Protein AF-A0AAN0JR05-F1 (afdb_monomer)

Radius of gyration: 37.57 Å; Cα contacts (8 Å, |Δi|>4): 440; chains: 1; bounding box: 79×78×135 Å

Nearest PDB structures (foldseek):
  1l8d-assembly1_B  TM=4.329E-01  e=6.925E+00  Pyrococcus furiosus
  1m8y-assembly1_A  TM=2.585E-01  e=1.422E+00  Homo sapiens
  3gvt-assembly2_B  TM=3.023E-01  e=1.549E+00  Mus musculus

Structure (mmCIF, N/CA/C/O backbone):
data_AF-A0AAN0JR05-F1
#
_entry.id   AF-A0AAN0JR05-F1
#
loop_
_atom_site.group_PDB
_atom_site.id
_atom_site.type_symbol
_atom_site.label_atom_id
_atom_site.label_alt_id
_atom_site.label_comp_id
_atom_site.label_asym_id
_atom_site.label_entity_id
_atom_site.label_seq_id
_atom_site.pdbx_PDB_ins_code
_atom_site.Cartn_x
_atom_site.Cartn_y
_atom_site.Cartn_z
_atom_site.occupancy
_atom_site.B_iso_or_equiv
_atom_site.auth_seq_id
_atom_site.auth_comp_id
_atom_site.auth_asym_id
_atom_site.auth_atom_id
_atom_site.pdbx_PDB_model_num
ATOM 1 N N . MET A 1 1 ? 33.841 0.592 -19.236 1.00 41.38 1 MET A N 1
ATOM 2 C CA . MET A 1 1 ? 34.597 -0.010 -18.122 1.00 41.38 1 MET A CA 1
ATOM 3 C C . MET A 1 1 ? 33.730 -0.327 -16.903 1.00 41.38 1 MET A C 1
ATOM 5 O O . MET A 1 1 ? 34.071 -1.272 -16.224 1.00 41.38 1 MET A O 1
ATOM 9 N N . SER A 1 2 ? 32.608 0.358 -16.629 1.00 57.81 2 SER A N 1
ATOM 10 C CA . SER A 1 2 ? 31.831 0.125 -15.392 1.00 57.81 2 SER A CA 1
ATOM 11 C C . SER A 1 2 ? 30.947 -1.135 -15.373 1.00 57.81 2 SER A C 1
ATOM 13 O O . SER A 1 2 ? 30.826 -1.763 -14.330 1.00 57.81 2 SER A O 1
ATOM 15 N N . VAL A 1 3 ? 30.323 -1.533 -16.492 1.00 58.38 3 VAL A N 1
ATOM 16 C CA . VAL A 1 3 ? 29.361 -2.660 -16.486 1.00 58.38 3 VAL A CA 1
ATOM 17 C C . VAL A 1 3 ? 30.060 -4.017 -16.333 1.00 58.38 3 VAL A C 1
ATOM 19 O O . VAL A 1 3 ? 29.562 -4.869 -15.613 1.00 58.38 3 VAL A O 1
ATOM 22 N N . GLU A 1 4 ? 31.232 -4.210 -16.948 1.00 63.94 4 GLU A N 1
ATOM 23 C CA . GLU A 1 4 ? 32.034 -5.443 -16.805 1.00 63.94 4 GLU A CA 1
ATOM 24 C C . GLU A 1 4 ? 32.453 -5.687 -15.353 1.00 63.94 4 GLU A C 1
ATOM 26 O O . GLU A 1 4 ? 32.304 -6.799 -14.863 1.00 63.94 4 GLU A O 1
ATOM 31 N N . GLU A 1 5 ? 32.806 -4.634 -14.611 1.00 63.16 5 GLU A N 1
ATOM 32 C CA . GLU A 1 5 ? 33.058 -4.756 -13.172 1.00 63.16 5 GLU A CA 1
ATOM 33 C C . GLU A 1 5 ? 31.798 -5.134 -12.375 1.00 63.16 5 GLU A C 1
ATOM 35 O O . GLU A 1 5 ? 31.899 -5.868 -11.396 1.00 63.16 5 GLU A O 1
ATOM 40 N N . VAL A 1 6 ? 30.606 -4.675 -12.783 1.00 62.59 6 VAL A N 1
ATOM 41 C CA . VAL A 1 6 ? 29.334 -5.106 -12.168 1.00 62.59 6 VAL A CA 1
ATOM 42 C C . VAL A 1 6 ? 29.098 -6.596 -12.421 1.00 62.59 6 VAL A C 1
ATOM 44 O O . VAL A 1 6 ? 28.728 -7.312 -11.493 1.00 62.59 6 VAL A O 1
ATOM 47 N N . PHE A 1 7 ? 29.359 -7.081 -13.639 1.00 64.31 7 PHE A N 1
ATOM 48 C CA . PHE A 1 7 ? 29.258 -8.507 -13.959 1.00 64.31 7 PHE A CA 1
ATOM 49 C C . PHE A 1 7 ? 30.247 -9.349 -13.146 1.00 64.31 7 PHE A C 1
ATOM 51 O O . PHE A 1 7 ? 29.841 -10.353 -12.566 1.00 64.31 7 PHE A O 1
ATOM 58 N N . ASP A 1 8 ? 31.504 -8.916 -13.035 1.00 61.03 8 ASP A N 1
ATOM 59 C CA . ASP A 1 8 ? 32.541 -9.631 -12.285 1.00 61.03 8 ASP A CA 1
ATOM 60 C C . ASP A 1 8 ? 32.235 -9.688 -10.779 1.00 61.03 8 ASP A C 1
ATOM 62 O O . ASP A 1 8 ? 32.433 -10.721 -10.137 1.00 61.03 8 ASP A O 1
ATOM 66 N N . ILE A 1 9 ? 31.696 -8.602 -10.209 1.00 58.72 9 ILE A N 1
ATOM 67 C CA . ILE A 1 9 ? 31.256 -8.557 -8.805 1.00 58.72 9 ILE A CA 1
ATOM 68 C C . ILE A 1 9 ? 30.083 -9.524 -8.566 1.00 58.72 9 ILE A C 1
ATOM 70 O O . ILE A 1 9 ? 30.016 -10.164 -7.515 1.00 58.72 9 ILE A O 1
ATOM 74 N N . CYS A 1 10 ? 29.171 -9.662 -9.531 1.00 54.31 10 CYS A N 1
ATOM 75 C CA . CYS A 1 10 ? 27.984 -10.509 -9.406 1.00 54.31 10 CYS A CA 1
ATOM 76 C C . CYS A 1 10 ? 28.230 -11.988 -9.756 1.00 54.31 10 CYS A C 1
ATOM 78 O O . CYS A 1 10 ? 27.540 -12.852 -9.217 1.00 54.31 10 CYS A O 1
ATOM 80 N N . ALA A 1 11 ? 29.232 -12.310 -10.580 1.00 49.34 11 ALA A N 1
ATOM 81 C CA . ALA A 1 11 ? 29.582 -13.682 -10.970 1.00 49.34 11 ALA A CA 1
ATOM 82 C C . ALA A 1 11 ? 30.050 -14.568 -9.793 1.00 49.34 11 ALA A C 1
ATOM 84 O O . ALA A 1 11 ? 30.028 -15.795 -9.889 1.00 49.34 11 ALA A O 1
ATOM 85 N N . GLY A 1 12 ? 30.447 -13.964 -8.666 1.00 45.03 12 GLY A N 1
ATOM 86 C CA . GLY A 1 12 ? 30.835 -14.668 -7.439 1.00 45.03 12 GLY A CA 1
ATOM 87 C C . GLY A 1 12 ? 29.675 -15.113 -6.535 1.00 45.03 12 GLY A C 1
ATOM 88 O O . GLY A 1 12 ? 29.924 -15.777 -5.529 1.00 45.03 12 GLY A O 1
ATOM 89 N N . VAL A 1 13 ? 28.422 -14.766 -6.853 1.00 46.06 13 VAL A N 1
ATOM 90 C CA . VAL A 1 13 ? 27.258 -14.985 -5.976 1.00 46.06 13 VAL A CA 1
ATOM 91 C C . VAL A 1 13 ? 26.386 -16.113 -6.532 1.00 46.06 13 VAL A C 1
ATOM 93 O O . VAL A 1 13 ? 25.744 -15.958 -7.568 1.00 46.06 13 VAL A O 1
ATOM 96 N N . ARG A 1 14 ? 26.362 -17.274 -5.860 1.00 38.25 14 ARG A N 1
ATOM 97 C CA . ARG A 1 14 ? 25.443 -18.373 -6.211 1.00 38.25 14 ARG A CA 1
ATOM 98 C C . ARG A 1 14 ? 24.047 -18.098 -5.655 1.00 38.25 14 ARG A C 1
ATOM 100 O O . ARG A 1 14 ? 23.909 -17.681 -4.511 1.00 38.25 14 ARG A O 1
ATOM 107 N N . TYR A 1 15 ? 23.043 -18.371 -6.481 1.00 38.34 15 TYR A N 1
ATOM 108 C CA . TYR A 1 15 ? 21.621 -18.234 -6.181 1.00 38.34 15 TYR A CA 1
ATOM 109 C C . TYR A 1 15 ? 21.061 -19.585 -5.714 1.00 38.34 15 TYR A C 1
ATOM 111 O O . TYR A 1 15 ? 21.187 -20.568 -6.446 1.00 38.34 15 TYR A O 1
ATOM 119 N N . ASP A 1 16 ? 20.456 -19.636 -4.525 1.00 33.38 16 ASP A N 1
ATOM 120 C CA . ASP A 1 16 ? 19.588 -20.744 -4.110 1.00 33.38 16 ASP A CA 1
ATOM 121 C C . ASP A 1 16 ? 18.133 -20.267 -4.180 1.00 33.38 16 ASP A C 1
ATOM 123 O O . ASP A 1 16 ? 17.761 -19.263 -3.575 1.00 33.38 16 ASP A O 1
ATOM 127 N N . VAL A 1 17 ? 17.331 -20.976 -4.975 1.00 37.34 17 VAL A N 1
ATOM 128 C CA . VAL A 1 17 ? 15.931 -20.662 -5.317 1.00 37.34 17 VAL A CA 1
ATOM 129 C C . VAL A 1 17 ? 15.000 -20.854 -4.107 1.00 37.34 17 VAL A C 1
ATOM 131 O O . VAL A 1 17 ? 13.858 -20.406 -4.110 1.00 37.34 17 VAL A O 1
ATOM 134 N N . SER A 1 18 ? 15.488 -21.511 -3.055 1.00 32.41 18 SER A N 1
ATOM 135 C CA . SER A 1 18 ? 14.671 -22.022 -1.952 1.00 32.41 18 SER A CA 1
ATOM 136 C C . SER A 1 18 ? 14.562 -21.070 -0.753 1.00 32.41 18 SER A C 1
ATOM 138 O O . SER A 1 18 ? 13.785 -21.345 0.161 1.00 32.41 18 SER A O 1
ATOM 140 N N . ASP A 1 19 ? 15.328 -19.972 -0.729 1.00 33.75 19 ASP A N 1
ATOM 141 C CA . ASP A 1 19 ? 15.425 -19.080 0.430 1.00 33.75 19 ASP A CA 1
ATOM 142 C C . ASP A 1 19 ? 15.261 -17.592 0.038 1.00 33.75 19 ASP A C 1
ATOM 144 O O . ASP A 1 19 ? 16.178 -16.987 -0.5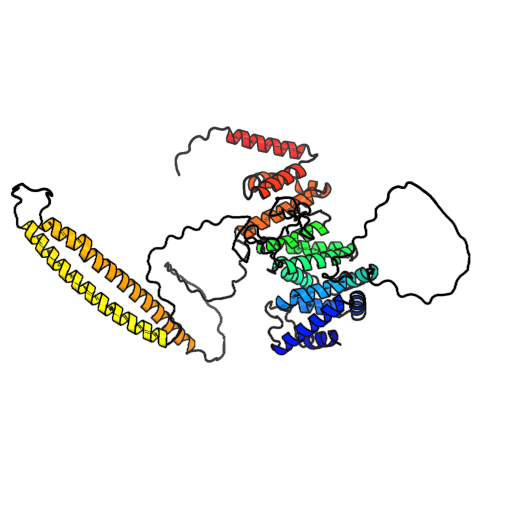27 1.00 33.75 19 ASP A O 1
ATOM 148 N N . PRO A 1 20 ? 14.120 -16.945 0.356 1.00 38.03 20 PRO A N 1
ATOM 149 C CA . PRO A 1 20 ? 13.897 -15.521 0.092 1.00 38.03 20 PRO A CA 1
ATOM 150 C C . PRO A 1 20 ? 14.811 -14.589 0.912 1.00 38.03 20 PRO A C 1
ATOM 152 O O . PRO A 1 20 ? 14.767 -13.373 0.721 1.00 38.03 20 PRO A O 1
ATOM 155 N N . THR A 1 21 ? 15.649 -15.123 1.808 1.00 38.84 21 THR A N 1
ATOM 156 C CA . THR A 1 21 ? 16.681 -14.361 2.525 1.00 38.84 21 THR A CA 1
ATOM 157 C C . THR A 1 21 ? 18.042 -14.348 1.825 1.00 38.84 21 THR A C 1
ATOM 159 O O . THR A 1 21 ? 18.931 -13.615 2.267 1.00 38.84 21 THR A O 1
ATOM 162 N N . CYS A 1 22 ? 18.201 -15.052 0.693 1.00 38.84 22 CYS A N 1
ATOM 163 C CA . CYS A 1 22 ? 19.437 -15.094 -0.097 1.00 38.84 22 CYS A CA 1
ATOM 164 C C . CYS A 1 22 ? 19.647 -13.807 -0.924 1.00 38.84 22 CYS A C 1
ATOM 166 O O . CYS A 1 22 ? 19.817 -13.800 -2.141 1.00 38.84 22 CYS A O 1
ATOM 168 N N . SER A 1 23 ? 19.612 -12.674 -0.235 1.00 48.47 23 SER A N 1
ATOM 169 C CA . SER A 1 23 ? 20.096 -11.392 -0.725 1.00 48.47 23 SER A CA 1
ATOM 170 C C . SER A 1 23 ? 21.626 -11.418 -0.787 1.00 48.47 23 SER A C 1
ATOM 172 O O . SER A 1 23 ? 22.287 -12.267 -0.185 1.00 48.47 23 SER A O 1
ATOM 174 N N . LEU A 1 24 ? 22.227 -10.445 -1.469 1.00 49.16 24 LEU A N 1
ATOM 175 C CA . LEU A 1 24 ? 23.671 -10.156 -1.440 1.00 49.16 24 LEU A CA 1
ATOM 176 C C . LEU A 1 24 ? 24.240 -9.846 -0.022 1.00 49.16 24 LEU A C 1
ATOM 178 O O . LEU A 1 24 ? 25.350 -9.318 0.088 1.00 49.16 24 LEU A O 1
ATOM 182 N N . LEU A 1 25 ? 23.530 -10.215 1.057 1.00 43.16 25 LEU A N 1
ATOM 183 C CA . LEU A 1 25 ? 23.915 -10.172 2.473 1.00 43.16 25 LEU A CA 1
ATOM 184 C C . LEU A 1 25 ? 25.218 -10.920 2.791 1.00 43.16 25 LEU A C 1
ATOM 186 O O . LEU A 1 25 ? 25.807 -10.678 3.840 1.00 43.16 25 LEU A O 1
ATOM 190 N N . HIS A 1 26 ? 25.699 -11.800 1.907 1.00 46.72 26 HIS A N 1
ATOM 191 C CA . HIS A 1 26 ? 27.001 -12.457 2.073 1.00 46.72 26 HIS A CA 1
ATOM 192 C C . HIS A 1 26 ? 28.182 -11.680 1.461 1.00 46.72 26 HIS A C 1
ATOM 194 O O . HIS A 1 26 ? 29.330 -12.105 1.602 1.00 46.72 26 HIS A O 1
ATOM 200 N N . SER A 1 27 ? 27.939 -10.549 0.785 1.00 51.66 27 SER A N 1
ATOM 201 C CA . SER A 1 27 ? 29.017 -9.687 0.288 1.00 51.66 27 SER A CA 1
ATOM 202 C C . SER A 1 27 ? 29.503 -8.742 1.389 1.00 51.66 27 SER A C 1
ATOM 204 O O . SER A 1 27 ? 28.715 -8.152 2.127 1.00 51.66 27 SER A O 1
ATOM 206 N N . THR A 1 28 ? 30.821 -8.588 1.530 1.00 59.59 28 THR A N 1
ATOM 207 C CA . THR A 1 28 ? 31.380 -7.646 2.508 1.00 59.59 28 THR A CA 1
ATOM 208 C C . THR A 1 28 ? 30.922 -6.216 2.190 1.00 59.59 28 THR A C 1
ATOM 210 O O . THR A 1 28 ? 30.857 -5.839 1.021 1.00 59.59 28 THR A O 1
ATOM 213 N N . TYR A 1 29 ? 30.652 -5.394 3.211 1.00 64.31 29 TYR A N 1
ATOM 214 C CA . TYR A 1 29 ? 30.234 -3.986 3.065 1.00 64.31 29 TYR A CA 1
ATOM 215 C C . TYR A 1 29 ? 31.020 -3.171 1.999 1.00 64.31 29 TYR A C 1
ATOM 217 O O . TYR A 1 29 ? 30.393 -2.425 1.243 1.00 64.31 29 TYR A O 1
ATOM 225 N N . PRO A 1 30 ? 32.353 -3.337 1.834 1.00 69.75 30 PRO A N 1
ATOM 226 C CA . PRO A 1 30 ? 33.110 -2.696 0.752 1.00 69.75 30 PRO A CA 1
ATOM 227 C C . PRO A 1 30 ? 32.685 -3.109 -0.668 1.00 69.75 30 PRO A C 1
ATOM 229 O O . PRO A 1 30 ? 32.671 -2.278 -1.574 1.00 69.75 30 PRO A O 1
ATOM 232 N N . THR A 1 31 ? 32.320 -4.375 -0.877 1.00 69.56 31 THR A N 1
ATOM 233 C CA . THR A 1 31 ? 31.851 -4.899 -2.170 1.00 69.56 31 THR A CA 1
ATOM 234 C C . THR A 1 31 ? 30.499 -4.298 -2.544 1.00 69.56 31 THR A C 1
ATOM 236 O O . THR A 1 31 ? 30.307 -3.883 -3.687 1.00 69.56 31 THR A O 1
ATOM 239 N N . LEU A 1 32 ? 29.591 -4.177 -1.571 1.00 71.12 32 LEU A N 1
ATOM 240 C CA . LEU A 1 32 ? 28.288 -3.539 -1.759 1.00 71.12 32 LEU A CA 1
ATOM 241 C C . LEU A 1 32 ? 28.435 -2.050 -2.106 1.00 71.12 32 LEU A C 1
ATOM 243 O O . LEU A 1 32 ? 27.797 -1.572 -3.041 1.00 71.12 32 LEU A O 1
ATOM 247 N N . LEU A 1 33 ? 29.312 -1.321 -1.407 1.00 75.56 33 LEU A N 1
ATOM 248 C CA . LEU A 1 33 ? 29.623 0.079 -1.723 1.00 75.56 33 LEU A CA 1
ATOM 249 C C . LEU A 1 33 ? 30.158 0.245 -3.147 1.00 75.56 33 LEU A C 1
ATOM 251 O O . LEU A 1 33 ? 29.693 1.125 -3.875 1.00 75.56 33 LEU A O 1
ATOM 255 N N . LYS A 1 34 ? 31.089 -0.624 -3.562 1.00 77.88 34 LYS A N 1
ATOM 256 C CA . LYS A 1 34 ? 31.626 -0.603 -4.925 1.00 77.88 34 LYS A CA 1
ATOM 257 C C . LYS A 1 34 ? 30.524 -0.864 -5.957 1.00 77.88 34 LYS A C 1
ATOM 259 O O . LYS A 1 34 ? 30.441 -0.145 -6.948 1.00 77.88 34 LYS A O 1
ATOM 264 N N . LEU A 1 35 ? 29.641 -1.834 -5.708 1.00 78.50 35 LEU A N 1
ATOM 265 C CA . LEU A 1 35 ? 28.491 -2.114 -6.572 1.00 78.50 35 LEU A CA 1
ATOM 266 C C . LEU A 1 35 ? 27.555 -0.899 -6.691 1.00 78.50 35 LEU A C 1
ATOM 268 O O . LEU A 1 35 ? 27.156 -0.543 -7.800 1.00 78.50 35 LEU A O 1
ATOM 272 N N . ILE A 1 36 ? 27.244 -0.231 -5.572 1.00 81.31 36 ILE A N 1
ATOM 273 C CA . ILE A 1 36 ? 26.412 0.982 -5.556 1.00 81.31 36 ILE A CA 1
ATOM 274 C C . ILE A 1 36 ? 27.021 2.074 -6.440 1.00 81.31 36 ILE A C 1
ATOM 276 O O . ILE A 1 36 ? 26.319 2.692 -7.242 1.00 81.31 36 ILE A O 1
ATOM 280 N N . GLU A 1 37 ? 28.322 2.319 -6.296 1.00 83.44 37 GLU A N 1
ATOM 281 C CA . GLU A 1 37 ? 29.035 3.331 -7.070 1.00 83.44 37 GLU A CA 1
ATOM 282 C C . GLU A 1 37 ? 29.012 3.011 -8.571 1.00 83.44 37 GLU A C 1
ATOM 284 O O . GLU A 1 37 ? 28.663 3.874 -9.380 1.00 83.44 37 GLU A O 1
ATOM 289 N N . GLN A 1 38 ? 29.285 1.758 -8.948 1.00 82.62 38 GLN A N 1
ATOM 290 C CA . GLN A 1 38 ? 29.278 1.348 -10.353 1.00 82.62 38 GLN A CA 1
ATOM 291 C C . GLN A 1 38 ? 27.888 1.439 -10.992 1.00 82.62 38 GLN A C 1
ATOM 293 O O . GLN A 1 38 ? 27.765 1.920 -12.121 1.00 82.62 38 GLN A O 1
ATOM 298 N N . LEU A 1 39 ? 26.828 1.040 -10.282 1.00 86.19 39 LEU A N 1
ATOM 299 C CA . LEU A 1 39 ? 25.455 1.154 -10.785 1.00 86.19 39 LEU A CA 1
ATOM 300 C C . LEU A 1 39 ? 25.042 2.617 -10.989 1.00 86.19 39 LEU A C 1
ATOM 302 O O . LEU A 1 39 ? 24.440 2.942 -12.010 1.00 86.19 39 LEU A O 1
ATOM 306 N N . ARG A 1 40 ? 25.422 3.520 -10.077 1.00 86.12 40 ARG A N 1
ATOM 307 C CA . ARG A 1 40 ? 25.172 4.964 -10.233 1.00 86.12 40 ARG A CA 1
ATOM 308 C C . ARG A 1 40 ? 25.929 5.567 -11.413 1.00 86.12 40 ARG A C 1
ATOM 310 O O . ARG A 1 40 ? 25.375 6.395 -12.129 1.00 86.12 40 ARG A O 1
ATOM 317 N N . LEU A 1 41 ? 27.172 5.145 -11.646 1.00 85.69 41 LEU A N 1
ATOM 318 C CA . LEU A 1 41 ? 27.929 5.570 -12.827 1.00 85.69 41 LEU A CA 1
ATOM 319 C C . LEU A 1 41 ? 27.257 5.101 -14.121 1.00 85.69 41 LEU A C 1
ATOM 321 O O . LEU A 1 41 ? 27.165 5.871 -15.077 1.00 85.69 41 LEU A O 1
ATOM 325 N N . CYS A 1 42 ? 26.758 3.862 -14.150 1.00 87.44 42 CYS A N 1
ATOM 326 C CA . CYS A 1 42 ? 25.992 3.360 -15.289 1.00 87.44 42 CYS A CA 1
ATOM 327 C C . CYS A 1 42 ? 24.725 4.192 -15.518 1.00 87.44 42 CYS A C 1
ATOM 329 O O . CYS A 1 42 ? 24.421 4.519 -16.664 1.00 87.44 42 CYS A O 1
ATOM 331 N N . ASP A 1 43 ? 24.022 4.572 -14.450 1.00 88.00 43 ASP A N 1
ATOM 332 C CA . ASP A 1 43 ? 22.801 5.378 -14.533 1.00 88.00 43 ASP A CA 1
ATOM 333 C C . ASP A 1 43 ? 23.076 6.780 -15.089 1.00 88.00 43 ASP A C 1
ATOM 335 O O . ASP A 1 43 ? 22.423 7.215 -16.035 1.00 88.00 43 ASP A O 1
ATOM 339 N N . GLU A 1 44 ? 24.131 7.458 -14.628 1.00 86.56 44 GLU A N 1
ATOM 340 C CA . GLU A 1 44 ? 24.523 8.760 -15.185 1.00 86.56 44 GLU A CA 1
ATOM 341 C C . GLU A 1 44 ? 24.947 8.663 -16.667 1.00 86.56 44 GLU A C 1
ATOM 343 O O . GLU A 1 44 ? 24.659 9.561 -17.471 1.00 86.56 44 GLU A O 1
ATOM 348 N N . ILE A 1 45 ? 25.567 7.553 -17.086 1.00 85.19 45 ILE A N 1
ATOM 349 C CA . ILE A 1 45 ? 25.843 7.293 -18.509 1.00 85.19 45 ILE A CA 1
ATOM 350 C C . ILE A 1 45 ? 24.534 7.080 -19.281 1.00 85.19 45 ILE A C 1
ATOM 352 O O . ILE A 1 45 ? 24.344 7.690 -20.335 1.00 85.19 45 ILE A O 1
ATOM 356 N N . ALA A 1 46 ? 23.615 6.258 -18.770 1.00 87.62 46 ALA A N 1
ATOM 357 C CA . ALA A 1 46 ? 22.322 5.996 -19.400 1.00 87.62 46 ALA A CA 1
ATOM 358 C C . ALA A 1 46 ? 21.468 7.270 -19.509 1.00 87.62 46 ALA A C 1
ATOM 360 O O . ALA A 1 46 ? 20.777 7.482 -20.507 1.00 87.62 46 ALA A O 1
ATOM 361 N N . LYS A 1 47 ? 21.568 8.162 -18.527 1.00 85.50 47 LYS A N 1
ATOM 362 C CA . LYS A 1 47 ? 20.911 9.469 -18.490 1.00 85.50 47 LYS A CA 1
ATOM 363 C C . LYS A 1 47 ? 21.478 10.458 -19.499 1.00 85.50 47 LYS A C 1
ATOM 365 O O . LYS A 1 47 ? 20.719 11.182 -20.137 1.00 85.50 47 LYS A O 1
ATOM 370 N N . THR A 1 48 ? 22.798 10.492 -19.668 1.00 84.38 48 THR A N 1
ATOM 371 C CA . THR A 1 48 ? 23.457 11.403 -20.620 1.00 84.38 48 THR A CA 1
ATOM 372 C C . THR A 1 48 ? 23.441 10.883 -22.057 1.00 84.38 48 THR A C 1
ATOM 374 O O . THR A 1 48 ? 23.428 11.678 -22.997 1.00 84.38 48 THR A O 1
ATOM 377 N N . ARG A 1 49 ? 23.458 9.558 -22.252 1.00 84.19 49 ARG A N 1
ATOM 378 C CA . ARG A 1 49 ? 23.588 8.895 -23.561 1.00 84.19 49 ARG A CA 1
ATOM 379 C C . ARG A 1 49 ? 22.672 7.675 -23.683 1.00 84.19 49 ARG A C 1
ATOM 381 O O . ARG A 1 49 ? 23.131 6.568 -23.967 1.00 84.19 49 ARG A O 1
ATOM 388 N N . THR A 1 50 ? 21.367 7.883 -23.529 1.00 86.69 50 THR A N 1
ATOM 389 C CA . THR A 1 50 ? 20.369 6.800 -23.493 1.00 86.69 50 THR A CA 1
ATOM 390 C C . THR A 1 50 ? 20.395 5.901 -24.729 1.00 86.69 50 THR A C 1
ATOM 392 O O . THR A 1 50 ? 20.389 4.682 -24.597 1.00 86.69 50 THR A O 1
ATOM 395 N N . SER A 1 51 ? 20.527 6.461 -25.935 1.00 85.25 51 SER A N 1
ATOM 396 C CA . SER A 1 51 ? 20.595 5.651 -27.162 1.00 85.25 51 SER A CA 1
ATOM 397 C C . SER A 1 51 ? 21.825 4.735 -27.210 1.00 85.25 51 SER A C 1
ATOM 399 O O . SER A 1 51 ? 21.737 3.614 -27.703 1.00 85.25 51 SER A O 1
ATOM 401 N N . ASN A 1 52 ? 22.965 5.171 -26.666 1.00 87.25 52 ASN A N 1
ATOM 402 C CA . ASN A 1 52 ? 24.166 4.335 -26.613 1.00 87.25 52 ASN A CA 1
ATOM 403 C C . ASN A 1 52 ? 24.022 3.224 -25.571 1.00 87.25 52 ASN A C 1
ATOM 405 O O . ASN A 1 52 ? 24.491 2.115 -25.804 1.00 87.25 52 ASN A O 1
ATOM 409 N N . TRP A 1 53 ? 23.356 3.513 -24.450 1.00 90.12 53 TRP A N 1
ATOM 410 C CA . TRP A 1 53 ? 23.006 2.505 -23.450 1.00 90.12 53 TRP A CA 1
ATOM 411 C C . TRP A 1 53 ? 22.128 1.399 -24.051 1.00 90.12 53 TRP A C 1
ATOM 413 O O . TRP A 1 53 ? 22.431 0.221 -23.894 1.00 90.12 53 TRP A O 1
ATOM 423 N N . GLN A 1 54 ? 21.115 1.765 -24.841 1.00 90.31 54 GLN A N 1
ATOM 424 C CA . GLN A 1 54 ? 20.272 0.802 -25.557 1.00 90.31 54 GLN A CA 1
ATOM 425 C C . GLN A 1 54 ? 21.065 -0.093 -26.517 1.00 90.31 54 GLN A C 1
ATOM 427 O O . GLN A 1 54 ? 20.898 -1.312 -26.513 1.00 90.31 54 GLN A O 1
ATOM 432 N N . LEU A 1 55 ? 21.943 0.502 -27.331 1.00 88.69 55 LEU A N 1
ATOM 433 C CA . LEU A 1 55 ? 22.790 -0.252 -28.259 1.00 88.69 55 LEU A CA 1
ATOM 434 C C . LEU A 1 55 ? 23.742 -1.197 -27.516 1.00 88.69 55 LEU A C 1
ATOM 436 O O . LEU A 1 55 ? 23.912 -2.335 -27.939 1.00 88.69 55 LEU A O 1
ATOM 440 N N . PHE A 1 56 ? 24.302 -0.760 -26.386 1.00 88.62 56 PHE A N 1
ATOM 441 C CA . PHE A 1 56 ? 25.139 -1.602 -25.533 1.00 88.62 56 PHE A CA 1
ATOM 442 C C . PHE A 1 56 ? 24.371 -2.820 -24.997 1.00 88.62 56 PHE A C 1
ATOM 444 O O . PHE A 1 56 ? 24.869 -3.941 -25.081 1.00 88.62 56 PHE A O 1
ATOM 451 N N . CYS A 1 57 ? 23.137 -2.630 -24.515 1.00 89.25 57 CYS A N 1
ATOM 452 C CA . CYS A 1 57 ? 22.288 -3.736 -24.063 1.00 89.25 57 CYS A CA 1
ATOM 453 C C . CYS A 1 57 ? 21.940 -4.726 -25.188 1.00 89.25 57 CYS A C 1
ATOM 455 O O . CYS A 1 57 ? 21.708 -5.900 -24.909 1.00 89.25 57 CYS A O 1
ATOM 457 N N . MET A 1 58 ? 21.898 -4.275 -26.447 1.00 88.25 58 MET A N 1
ATOM 458 C CA . MET A 1 58 ? 21.669 -5.155 -27.600 1.00 88.25 58 MET A CA 1
ATOM 459 C C . MET A 1 58 ? 22.907 -5.918 -28.048 1.00 88.25 58 MET A C 1
ATOM 461 O O . MET A 1 58 ? 22.786 -7.072 -28.456 1.00 88.25 58 MET A O 1
ATOM 465 N N . ASP A 1 59 ? 24.076 -5.290 -27.965 1.00 88.44 59 ASP A N 1
ATOM 466 C CA . ASP A 1 59 ? 25.352 -5.934 -28.267 1.00 88.44 59 ASP A CA 1
ATOM 467 C C . ASP A 1 59 ? 25.671 -7.024 -27.229 1.00 88.44 59 ASP A C 1
ATOM 469 O O . ASP A 1 59 ? 25.993 -8.164 -27.566 1.00 88.44 59 ASP A O 1
ATOM 473 N N . ARG A 1 60 ? 25.474 -6.710 -25.943 1.00 86.38 60 ARG A N 1
ATOM 474 C CA . ARG A 1 60 ? 25.706 -7.619 -24.815 1.00 86.38 60 ARG A CA 1
ATOM 475 C C . ARG A 1 60 ? 24.376 -8.109 -24.244 1.00 86.38 60 ARG A C 1
ATOM 477 O O . ARG A 1 60 ? 23.894 -7.583 -23.240 1.00 86.38 60 ARG A O 1
ATOM 484 N N . LYS A 1 61 ? 23.812 -9.153 -24.859 1.00 84.75 61 LYS A N 1
ATOM 485 C CA . LYS A 1 61 ? 22.484 -9.710 -24.519 1.00 84.75 61 LYS A CA 1
ATOM 486 C C . LYS A 1 61 ? 22.315 -10.135 -23.052 1.00 84.75 61 LYS A C 1
ATOM 488 O O . LYS A 1 61 ? 21.205 -10.086 -22.537 1.00 84.75 61 LYS A O 1
ATOM 493 N N . GLU A 1 62 ? 23.400 -10.497 -22.369 1.00 84.31 62 GLU A N 1
ATOM 494 C CA . GLU A 1 62 ? 23.402 -10.881 -20.945 1.00 84.31 62 GLU A CA 1
ATOM 495 C C . GLU A 1 62 ? 23.148 -9.699 -19.993 1.00 84.31 62 GLU A C 1
ATOM 497 O O . GLU A 1 62 ? 22.788 -9.896 -18.836 1.00 84.31 62 GLU A O 1
ATOM 502 N N . THR A 1 63 ? 23.255 -8.457 -20.474 1.00 86.56 63 THR A N 1
ATOM 503 C CA . THR A 1 63 ? 23.128 -7.257 -19.633 1.00 86.56 63 THR A CA 1
ATOM 504 C C . THR A 1 63 ? 21.758 -7.103 -18.996 1.00 86.56 63 THR A C 1
ATOM 506 O O . THR A 1 63 ? 21.673 -6.848 -17.797 1.00 86.56 63 THR A O 1
ATOM 509 N N . LEU A 1 64 ? 20.679 -7.247 -19.767 1.00 87.94 64 LEU A N 1
ATOM 510 C CA . LEU A 1 64 ? 19.329 -7.065 -19.226 1.00 87.94 64 LEU A CA 1
ATOM 511 C C . LEU A 1 64 ? 18.946 -8.168 -18.234 1.00 87.94 64 LEU A C 1
ATOM 513 O O . LEU A 1 64 ? 18.490 -7.815 -17.145 1.00 87.94 64 LEU A O 1
ATOM 517 N N . PRO A 1 65 ? 19.179 -9.463 -18.533 1.00 86.00 65 PRO A N 1
ATOM 518 C CA . PRO A 1 65 ? 18.915 -10.537 -17.580 1.00 86.00 65 PRO A CA 1
ATOM 519 C C . PRO A 1 65 ? 19.701 -10.360 -16.289 1.00 86.00 65 PRO A C 1
ATOM 521 O O . PRO A 1 65 ? 19.122 -10.456 -15.214 1.00 86.00 65 PRO A O 1
ATOM 524 N N . THR A 1 66 ? 20.988 -10.013 -16.368 1.00 83.94 66 THR A N 1
ATOM 525 C CA . THR A 1 66 ? 21.798 -9.803 -15.167 1.00 83.94 66 THR A CA 1
ATOM 526 C C . THR A 1 66 ? 21.320 -8.606 -14.354 1.00 83.94 66 THR A C 1
ATOM 528 O O . THR A 1 66 ? 21.166 -8.735 -13.143 1.00 83.94 66 THR A O 1
ATOM 531 N N . LEU A 1 67 ? 21.025 -7.458 -14.976 1.00 87.62 67 LEU A N 1
ATOM 532 C CA . LEU A 1 67 ? 20.468 -6.304 -14.256 1.00 87.62 67 LEU A CA 1
ATOM 533 C C . LEU A 1 67 ? 19.129 -6.640 -13.589 1.00 87.62 67 LEU A C 1
ATOM 535 O O . LEU A 1 67 ? 18.872 -6.204 -12.467 1.00 87.62 67 LEU A O 1
ATOM 539 N N . PHE A 1 68 ? 18.298 -7.443 -14.254 1.00 88.81 68 PHE A N 1
ATOM 540 C CA . PHE A 1 68 ? 17.042 -7.925 -13.696 1.00 88.81 68 PHE A CA 1
ATOM 541 C C . PHE A 1 68 ? 17.272 -8.860 -12.504 1.00 88.81 68 PHE A C 1
ATOM 543 O O . PHE A 1 68 ? 16.679 -8.655 -11.448 1.00 88.81 68 PHE A O 1
ATOM 550 N N . THR A 1 69 ? 18.189 -9.825 -12.608 1.00 85.00 69 THR A N 1
ATOM 551 C CA . THR A 1 69 ? 18.560 -10.702 -11.488 1.00 85.00 69 THR A CA 1
ATOM 552 C C . THR A 1 69 ? 19.120 -9.905 -10.311 1.00 85.00 69 THR A C 1
ATOM 554 O O . THR A 1 69 ? 18.676 -10.101 -9.186 1.00 85.00 69 THR A O 1
ATOM 557 N N . ILE A 1 70 ? 20.018 -8.944 -10.555 1.00 83.50 70 ILE A N 1
ATOM 558 C CA . ILE A 1 70 ? 20.559 -8.061 -9.508 1.00 83.50 70 ILE A CA 1
ATOM 559 C C . ILE A 1 70 ? 19.427 -7.293 -8.811 1.00 83.50 70 ILE A C 1
ATOM 561 O O . ILE A 1 70 ? 19.452 -7.150 -7.592 1.00 83.50 70 ILE A O 1
ATOM 565 N N . SER A 1 71 ? 18.407 -6.841 -9.550 1.00 87.94 71 SER A N 1
ATOM 566 C CA . SER A 1 71 ? 17.246 -6.158 -8.957 1.00 87.94 71 SER A CA 1
ATOM 567 C C . SER A 1 71 ? 16.485 -7.029 -7.950 1.00 87.94 71 SER A C 1
ATOM 569 O O . SER A 1 71 ? 16.037 -6.544 -6.912 1.00 87.94 71 SER A O 1
ATOM 571 N N . LEU A 1 72 ? 16.424 -8.340 -8.176 1.00 85.56 72 LEU A N 1
ATOM 572 C CA . LEU A 1 72 ? 15.787 -9.263 -7.238 1.00 85.56 72 LEU A CA 1
ATOM 573 C C . LEU A 1 72 ? 16.654 -9.550 -6.001 1.00 85.56 72 LEU A C 1
ATOM 575 O O . LEU A 1 72 ? 16.106 -9.800 -4.931 1.00 85.56 72 LEU A O 1
ATOM 579 N N . SER A 1 73 ? 17.983 -9.467 -6.121 1.00 75.12 73 SER A N 1
ATOM 580 C CA . SER A 1 73 ? 18.933 -9.883 -5.074 1.00 75.12 73 SER A CA 1
ATOM 581 C C . SER A 1 73 ? 19.410 -8.769 -4.131 1.00 75.12 73 SER A C 1
ATOM 583 O O . SER A 1 73 ? 20.078 -9.059 -3.134 1.00 75.12 73 SER A O 1
ATOM 585 N N . VAL A 1 74 ? 19.138 -7.500 -4.445 1.00 72.81 74 VAL A N 1
ATOM 586 C CA . VAL A 1 74 ? 19.662 -6.335 -3.710 1.00 72.81 74 VAL A CA 1
ATOM 587 C C . VAL A 1 74 ? 18.568 -5.638 -2.890 1.00 72.81 74 VAL A C 1
ATOM 589 O O . VAL A 1 74 ? 17.399 -5.613 -3.280 1.00 72.81 74 VAL A O 1
ATOM 592 N N . ASP A 1 75 ? 18.949 -5.043 -1.755 1.00 69.19 75 ASP A N 1
ATOM 593 C CA . ASP A 1 75 ? 18.070 -4.275 -0.862 1.00 69.19 75 ASP A CA 1
ATOM 594 C C . ASP A 1 75 ? 17.397 -3.054 -1.527 1.00 69.19 75 ASP A C 1
ATOM 596 O O . ASP A 1 75 ? 17.825 -2.544 -2.570 1.00 69.19 75 ASP A O 1
ATOM 600 N N . GLU A 1 76 ? 16.347 -2.526 -0.880 1.00 68.56 76 GLU A N 1
ATOM 601 C CA . GLU A 1 76 ? 15.535 -1.401 -1.382 1.00 68.56 76 GLU A CA 1
ATOM 602 C C . GLU A 1 76 ? 16.367 -0.162 -1.787 1.00 68.56 76 GLU A C 1
ATOM 604 O O . GLU A 1 76 ? 15.978 0.569 -2.697 1.00 68.56 76 GLU A O 1
ATOM 609 N N . GLY A 1 77 ? 17.545 0.058 -1.189 1.00 74.94 77 GLY A N 1
ATOM 610 C CA . GLY A 1 77 ? 18.389 1.237 -1.434 1.00 74.94 77 GLY A CA 1
ATOM 611 C C . GLY A 1 77 ? 18.930 1.395 -2.866 1.00 74.94 77 GLY A C 1
ATOM 612 O O . GLY A 1 77 ? 19.216 2.517 -3.281 1.00 74.94 77 GLY A O 1
ATOM 613 N N . LEU A 1 78 ? 19.049 0.308 -3.639 1.00 82.75 78 LEU A N 1
ATOM 614 C CA . LEU A 1 78 ? 19.507 0.335 -5.044 1.00 82.75 78 LEU A CA 1
ATOM 615 C C . LEU A 1 78 ? 18.392 0.139 -6.070 1.00 82.75 78 LEU A C 1
ATOM 617 O O . LEU A 1 78 ? 18.605 0.268 -7.278 1.00 82.75 78 LEU A O 1
ATOM 621 N N . SER A 1 79 ? 17.191 -0.140 -5.584 1.00 87.88 79 SER A N 1
ATOM 622 C CA . SER A 1 79 ? 16.044 -0.510 -6.401 1.00 87.88 79 SER A CA 1
ATOM 623 C C . SER A 1 79 ? 15.691 0.546 -7.445 1.00 87.88 79 SER A C 1
ATOM 625 O O . SER A 1 79 ? 15.473 0.218 -8.607 1.00 87.88 79 SER A O 1
ATOM 627 N N . MET A 1 80 ? 15.701 1.827 -7.067 1.00 88.81 80 MET A N 1
ATOM 628 C CA . MET A 1 80 ? 15.373 2.911 -7.995 1.00 88.81 80 MET A CA 1
ATOM 629 C C . MET A 1 80 ? 16.378 3.013 -9.151 1.00 88.81 80 MET A C 1
ATOM 631 O O . MET A 1 80 ? 15.967 3.123 -10.301 1.00 88.81 80 MET A O 1
ATOM 635 N N . THR A 1 81 ? 17.680 2.928 -8.867 1.00 89.94 81 THR A N 1
ATOM 636 C CA . THR A 1 81 ? 18.737 3.000 -9.891 1.00 89.94 81 THR A CA 1
ATOM 637 C C . THR A 1 81 ? 18.634 1.835 -10.875 1.00 89.94 81 THR A C 1
ATOM 639 O O . THR A 1 81 ? 18.716 2.030 -12.083 1.00 89.94 81 THR A O 1
ATOM 642 N N . LEU A 1 82 ? 18.376 0.621 -10.381 1.00 91.50 82 LEU A N 1
ATOM 643 C CA . LEU A 1 82 ? 18.196 -0.556 -11.237 1.00 91.50 82 LEU A CA 1
ATOM 644 C C . LEU A 1 82 ? 16.947 -0.431 -12.121 1.00 91.50 82 LEU A C 1
ATOM 646 O O . LEU A 1 82 ? 17.012 -0.683 -13.325 1.00 91.50 82 LEU A O 1
ATOM 650 N N . LEU A 1 83 ? 15.828 0.039 -11.562 1.00 92.50 83 LEU A N 1
ATOM 651 C CA . LEU A 1 83 ? 14.607 0.297 -12.327 1.00 92.50 83 LEU A CA 1
ATOM 652 C C . LEU A 1 83 ? 14.789 1.409 -13.375 1.00 92.50 83 LEU A C 1
ATOM 654 O O . LEU A 1 83 ? 14.202 1.330 -14.455 1.00 92.50 83 LEU A O 1
ATOM 658 N N . GLN A 1 84 ? 15.594 2.437 -13.088 1.00 91.06 84 GLN A N 1
ATOM 659 C CA . GLN A 1 84 ? 15.922 3.516 -14.028 1.00 91.06 84 GLN A CA 1
ATOM 660 C C . GLN A 1 84 ? 16.807 3.024 -15.176 1.00 91.06 84 GLN A C 1
ATOM 662 O O . GLN A 1 84 ? 16.500 3.308 -16.336 1.00 91.06 84 GLN A O 1
ATOM 667 N N . LEU A 1 85 ? 17.832 2.221 -14.882 1.00 92.38 85 LEU A N 1
ATOM 668 C CA . LEU A 1 85 ? 18.692 1.584 -15.881 1.00 92.38 85 LEU A CA 1
ATOM 669 C C . LEU A 1 85 ? 17.905 0.675 -16.828 1.00 92.38 85 LEU A C 1
ATOM 671 O O . LEU A 1 85 ? 18.039 0.791 -18.052 1.00 92.38 85 LEU A O 1
ATOM 675 N N . LEU A 1 86 ? 17.052 -0.190 -16.267 1.00 93.50 86 LEU A N 1
ATOM 676 C CA . LEU A 1 86 ? 16.175 -1.067 -17.041 1.00 93.50 86 LEU A CA 1
ATOM 677 C C . LEU A 1 86 ? 15.202 -0.241 -17.892 1.00 93.50 86 LEU A C 1
ATOM 679 O O . LEU A 1 86 ? 15.129 -0.429 -19.103 1.00 93.50 86 LEU A O 1
ATOM 683 N N . PHE A 1 87 ? 14.507 0.738 -17.305 1.00 91.44 87 PHE A N 1
ATOM 684 C CA . PHE A 1 87 ? 13.574 1.590 -18.048 1.00 91.44 87 PHE A CA 1
ATOM 685 C C . PHE A 1 87 ? 14.255 2.353 -19.191 1.00 91.44 87 PHE A C 1
ATOM 687 O O . PHE A 1 87 ? 13.698 2.461 -20.285 1.00 91.44 87 PHE A O 1
ATOM 694 N N . SER A 1 88 ? 15.459 2.869 -18.957 1.00 88.25 88 SER A N 1
ATOM 695 C CA . SER A 1 88 ? 16.232 3.613 -19.955 1.00 88.25 88 SER A CA 1
ATOM 696 C C . SER A 1 88 ? 16.657 2.727 -21.123 1.00 88.25 88 SER A C 1
ATOM 698 O O . SER A 1 88 ? 16.676 3.187 -22.265 1.00 88.25 88 SER A O 1
ATOM 700 N N . ALA A 1 89 ? 16.938 1.446 -20.861 1.00 90.56 89 ALA A N 1
ATOM 701 C CA . ALA A 1 89 ? 17.176 0.466 -21.914 1.00 90.56 89 ALA A CA 1
ATOM 702 C C . ALA A 1 89 ? 15.897 0.183 -22.725 1.00 90.56 89 ALA A C 1
ATOM 704 O O . ALA A 1 89 ? 15.934 0.186 -23.954 1.00 90.56 89 ALA A O 1
ATOM 705 N N . LEU A 1 90 ? 14.751 -0.010 -22.064 1.00 90.19 90 LEU A N 1
ATOM 706 C CA . LEU A 1 90 ? 13.502 -0.396 -22.737 1.00 90.19 90 LEU A CA 1
ATOM 707 C C . LEU A 1 90 ? 12.836 0.752 -23.517 1.00 90.19 90 LEU A C 1
ATOM 709 O O . LEU A 1 90 ? 12.319 0.546 -24.612 1.00 90.19 90 LEU A O 1
ATOM 713 N N . SER A 1 91 ? 12.816 1.961 -22.953 1.00 84.06 91 SER A N 1
ATOM 714 C CA . SER A 1 91 ? 12.024 3.088 -23.475 1.00 84.06 91 SER A CA 1
ATOM 715 C C . SER A 1 91 ? 12.784 4.012 -24.429 1.00 84.06 91 SER A C 1
ATOM 717 O O . SER A 1 91 ? 12.158 4.792 -25.149 1.00 84.06 91 SER A O 1
ATOM 719 N N . GLY A 1 92 ? 14.120 3.974 -24.395 1.00 77.06 92 GLY A N 1
ATOM 720 C CA . GLY A 1 92 ? 14.985 4.931 -25.089 1.00 77.06 92 GLY A CA 1
ATOM 721 C C . GLY A 1 92 ? 14.949 6.346 -24.519 1.00 77.06 92 GLY A C 1
ATOM 722 O O . GLY A 1 92 ? 15.456 7.271 -25.152 1.00 77.06 92 GLY A O 1
ATOM 723 N N . VAL A 1 93 ? 14.371 6.519 -23.327 1.00 81.81 93 VAL A N 1
ATOM 724 C CA . VAL A 1 93 ? 14.305 7.784 -22.595 1.00 81.81 93 VAL A CA 1
ATOM 725 C C . VAL A 1 93 ? 14.683 7.542 -21.139 1.00 81.81 93 VAL A C 1
ATOM 727 O O . VAL A 1 93 ? 14.232 6.588 -20.514 1.00 81.81 93 VAL A O 1
ATOM 730 N N . HIS A 1 94 ? 15.483 8.435 -20.567 1.00 78.81 94 HIS A N 1
ATOM 731 C CA . HIS A 1 94 ? 15.745 8.393 -19.135 1.00 78.81 94 HIS A CA 1
ATOM 732 C C . HIS A 1 94 ? 14.582 9.038 -18.350 1.00 78.81 94 HIS A C 1
ATOM 734 O O . HIS A 1 94 ? 14.155 10.136 -18.730 1.00 78.81 94 HIS A O 1
ATOM 740 N N . PRO A 1 95 ? 14.095 8.454 -17.234 1.00 69.94 95 PRO A N 1
ATOM 741 C CA . PRO A 1 95 ? 12.952 8.981 -16.468 1.00 69.94 95 PRO A CA 1
ATOM 742 C C . PRO A 1 95 ? 13.087 10.439 -16.000 1.00 69.94 95 PRO A C 1
ATOM 744 O O . PRO A 1 95 ? 12.092 11.117 -15.764 1.00 69.94 95 PRO A O 1
ATOM 747 N N . SER A 1 96 ? 14.316 10.945 -15.871 1.00 65.38 96 SER A N 1
ATOM 748 C CA . SER A 1 96 ? 14.599 12.330 -15.467 1.00 65.38 96 SER A CA 1
ATOM 749 C C . SER A 1 96 ? 14.582 13.351 -16.617 1.00 65.38 96 SER A C 1
ATOM 751 O O . SER A 1 96 ? 14.578 14.551 -16.351 1.00 65.38 96 SER A O 1
ATOM 753 N N . VAL A 1 97 ? 14.559 12.905 -17.880 1.00 57.38 97 VAL A N 1
ATOM 754 C CA . VAL A 1 97 ? 14.667 13.758 -19.086 1.00 57.38 97 VAL A CA 1
ATOM 755 C C . VAL A 1 97 ? 13.329 13.882 -19.838 1.00 57.38 97 VAL A C 1
ATOM 757 O O . VAL A 1 97 ? 13.146 14.787 -20.652 1.00 57.38 97 VAL A O 1
ATOM 760 N N . SER A 1 98 ? 12.337 13.042 -19.524 1.00 46.81 98 SER A N 1
ATOM 761 C CA . SER A 1 98 ? 11.019 12.980 -20.183 1.00 46.81 98 SER A CA 1
ATOM 762 C C . SER A 1 98 ? 10.090 14.191 -19.954 1.00 46.81 98 SER A C 1
ATOM 764 O O . SER A 1 98 ? 8.923 14.150 -20.333 1.00 46.81 98 SER A O 1
ATOM 766 N N . SER A 1 99 ? 10.571 15.288 -19.363 1.00 32.09 99 SER A N 1
ATOM 767 C CA . SER A 1 99 ? 9.778 16.476 -19.010 1.00 32.09 99 SER A CA 1
ATOM 768 C C . SER A 1 99 ? 9.687 17.560 -20.101 1.00 32.09 99 SER A C 1
ATOM 770 O O . SER A 1 99 ? 9.126 18.621 -19.835 1.00 32.09 99 SER A O 1
ATOM 772 N N . SER A 1 100 ? 10.204 17.349 -21.323 1.00 28.14 100 SER A N 1
ATOM 773 C CA . SER A 1 100 ? 10.423 18.474 -22.262 1.00 28.14 100 SER A CA 1
ATOM 774 C C . SER A 1 100 ? 10.082 18.283 -23.750 1.00 28.14 100 SER A C 1
ATOM 776 O O . SER A 1 100 ? 10.537 19.078 -24.569 1.00 28.14 100 SER A O 1
ATOM 778 N N . THR A 1 101 ? 9.241 17.325 -24.157 1.00 27.59 101 THR A N 1
ATOM 779 C CA . THR A 1 101 ? 8.834 17.229 -25.581 1.00 27.59 101 THR A CA 1
ATOM 780 C C . THR A 1 101 ? 7.363 16.861 -25.798 1.00 27.59 101 THR A C 1
ATOM 782 O O . THR A 1 101 ? 7.038 15.772 -26.248 1.00 27.59 101 THR A O 1
ATOM 785 N N . ASN A 1 102 ? 6.461 17.826 -25.589 1.00 25.06 102 ASN A N 1
ATOM 786 C CA . ASN A 1 102 ? 5.182 17.852 -26.309 1.00 25.06 102 ASN A CA 1
ATOM 787 C C . ASN A 1 102 ? 5.248 18.949 -27.380 1.00 25.06 102 ASN A C 1
ATOM 789 O O . ASN A 1 102 ? 5.112 20.136 -27.082 1.00 25.06 102 ASN A O 1
ATOM 793 N N . LYS A 1 103 ? 5.473 18.546 -28.638 1.00 26.42 103 LYS A N 1
ATOM 794 C CA . LYS A 1 103 ? 5.202 19.393 -29.806 1.00 26.42 103 LYS A CA 1
ATOM 795 C C . LYS A 1 103 ? 3.686 19.566 -29.913 1.00 26.42 103 LYS A C 1
ATOM 797 O O . LYS A 1 103 ? 2.970 18.586 -30.082 1.00 26.42 103 LYS A O 1
ATOM 802 N N . LYS A 1 104 ? 3.211 20.810 -29.817 1.00 24.50 104 LYS A N 1
ATOM 803 C CA . LYS A 1 104 ? 1.879 21.192 -30.292 1.00 24.50 104 LYS A CA 1
ATOM 804 C C . LYS A 1 104 ? 1.887 21.143 -31.818 1.00 24.50 104 LYS A C 1
ATOM 806 O O . LYS A 1 104 ? 2.527 21.984 -32.445 1.00 24.50 104 LYS A O 1
ATOM 811 N N . ASP A 1 105 ? 1.171 20.178 -32.379 1.00 22.47 105 ASP A N 1
ATOM 812 C CA . ASP A 1 105 ? 0.490 20.371 -33.653 1.00 22.47 105 ASP A CA 1
ATOM 813 C C . ASP A 1 105 ? -0.677 21.325 -33.395 1.00 22.47 105 ASP A C 1
ATOM 815 O O . ASP A 1 105 ? -1.549 21.034 -32.577 1.00 22.47 105 ASP A O 1
ATOM 819 N N . ASP A 1 106 ? -0.676 22.479 -34.057 1.00 22.53 106 ASP A N 1
ATOM 820 C CA . ASP A 1 106 ? -1.894 23.262 -34.220 1.00 22.53 106 ASP A CA 1
ATOM 821 C C . ASP A 1 106 ? -1.969 23.790 -35.650 1.00 22.53 106 ASP A C 1
ATOM 823 O O . ASP A 1 106 ? -1.147 24.582 -36.119 1.00 22.53 106 ASP A O 1
ATOM 827 N N . SER A 1 107 ? -2.960 23.273 -36.360 1.00 23.53 107 SER A N 1
ATOM 828 C CA . SER A 1 107 ? -3.429 23.749 -37.645 1.00 23.53 107 SER A CA 1
ATOM 829 C C . SER A 1 107 ? -4.579 24.719 -37.399 1.00 23.53 107 SER A C 1
ATOM 831 O O . SER A 1 107 ? -5.609 24.266 -36.913 1.00 23.53 107 SER A O 1
ATOM 833 N N . THR A 1 108 ? -4.472 25.993 -37.800 1.00 22.11 108 THR A N 1
ATOM 834 C CA . THR A 1 108 ? -5.497 26.701 -38.608 1.00 22.11 108 THR A CA 1
ATOM 835 C C . THR A 1 108 ? -5.177 28.185 -38.893 1.00 22.11 108 THR A C 1
ATOM 837 O O . THR A 1 108 ? -4.804 28.962 -38.026 1.00 22.11 108 THR A O 1
ATOM 840 N N . THR A 1 109 ? -5.407 28.550 -40.164 1.00 23.91 109 THR A N 1
ATOM 841 C CA . THR A 1 109 ? -5.915 29.832 -40.716 1.00 23.91 109 THR A CA 1
ATOM 842 C C . THR A 1 109 ? -5.146 31.169 -40.591 1.00 23.91 109 THR A C 1
ATOM 844 O O . THR A 1 109 ? -5.031 31.787 -39.542 1.00 23.91 109 THR A O 1
ATOM 847 N N . LYS A 1 110 ? -4.762 31.664 -41.783 1.00 22.91 110 LYS A N 1
ATOM 848 C CA . LYS A 1 110 ? -4.478 33.053 -42.243 1.00 22.91 110 LYS A CA 1
ATOM 849 C C . LYS A 1 110 ? -5.568 34.086 -41.839 1.00 22.91 110 LYS A C 1
ATOM 851 O O . LYS A 1 110 ? -6.688 33.628 -41.617 1.00 22.91 110 LYS A O 1
ATOM 856 N N . PRO A 1 111 ? -5.339 35.437 -41.870 1.00 29.83 111 PRO A N 1
ATOM 857 C CA . PRO A 1 111 ? -4.924 36.175 -43.095 1.00 29.83 111 PRO A CA 1
ATOM 858 C C . PRO A 1 111 ? -4.080 37.486 -42.991 1.00 29.83 111 PRO A C 1
ATOM 860 O O . PRO A 1 111 ? -4.134 38.204 -42.005 1.00 29.83 111 PRO A O 1
ATOM 863 N N . GLY A 1 112 ? -3.416 37.827 -44.121 1.00 22.03 112 GLY A N 1
ATOM 864 C CA . GLY A 1 112 ? -2.996 39.181 -44.593 1.00 22.03 112 GLY A CA 1
ATOM 865 C C . GLY A 1 112 ? -1.760 39.836 -43.934 1.00 22.03 112 GLY A C 1
ATOM 866 O O . GLY A 1 112 ? -1.588 39.708 -42.739 1.00 22.03 112 GLY A O 1
ATOM 867 N N . SER A 1 113 ? -0.860 40.605 -44.575 1.00 23.42 113 SER A N 1
ATOM 868 C CA . SER A 1 113 ? -0.706 41.165 -45.932 1.00 23.42 113 SER A CA 1
ATOM 869 C C . SER A 1 113 ? 0.669 41.889 -46.036 1.00 23.42 113 SER A C 1
ATOM 871 O O . SER A 1 113 ? 1.042 42.538 -45.064 1.00 23.42 113 SER A O 1
ATOM 873 N N . LYS A 1 114 ? 1.323 41.854 -47.224 1.00 24.98 114 LYS A N 1
ATOM 874 C CA . LYS A 1 114 ? 2.380 42.767 -47.779 1.00 24.98 114 LYS A CA 1
ATOM 875 C C . LYS A 1 114 ? 3.764 42.821 -47.081 1.00 24.98 114 LYS A C 1
ATOM 877 O O . LYS A 1 114 ? 3.848 42.792 -45.870 1.00 24.98 114 LYS A O 1
ATOM 882 N N . ASP A 1 115 ? 4.924 42.968 -47.729 1.00 26.45 115 ASP A N 1
ATOM 883 C CA . ASP A 1 115 ? 5.345 43.175 -49.123 1.00 26.45 115 ASP A CA 1
ATOM 884 C C . ASP A 1 115 ? 6.888 42.999 -49.218 1.00 26.45 115 ASP A C 1
ATOM 886 O O . ASP A 1 115 ? 7.587 43.122 -48.214 1.00 26.45 115 ASP A O 1
ATOM 890 N N . LYS A 1 116 ? 7.390 42.874 -50.457 1.00 27.47 116 LYS A N 1
ATOM 891 C CA . LYS A 1 116 ? 8.777 43.048 -50.970 1.00 27.47 116 LYS A CA 1
ATOM 892 C C . LYS A 1 116 ? 9.713 41.840 -51.171 1.00 27.47 116 LYS A C 1
ATOM 894 O O . LYS A 1 116 ? 10.098 41.094 -50.282 1.00 27.47 116 LYS A O 1
ATOM 899 N N . ALA A 1 117 ? 10.138 41.772 -52.433 1.00 27.44 117 ALA A N 1
ATOM 900 C CA . ALA A 1 117 ? 10.951 40.784 -53.125 1.00 27.44 117 ALA A CA 1
ATOM 901 C C . ALA A 1 117 ? 12.466 41.066 -53.097 1.00 27.44 117 ALA A C 1
ATOM 903 O O . ALA A 1 117 ? 12.856 42.232 -53.123 1.00 27.44 117 ALA A O 1
ATOM 904 N N . LYS A 1 118 ? 13.300 40.018 -53.259 1.00 28.47 118 LYS A N 1
ATOM 905 C CA . LYS A 1 118 ? 14.413 39.992 -54.242 1.00 28.47 118 LYS A CA 1
ATOM 906 C C . LYS A 1 118 ? 15.012 38.583 -54.443 1.00 28.47 118 LYS A C 1
ATOM 908 O O . LYS A 1 118 ? 15.233 37.847 -53.493 1.00 28.47 118 LYS A O 1
ATOM 913 N N . ARG A 1 119 ? 15.274 38.262 -55.716 1.00 27.77 119 ARG A N 1
ATOM 914 C CA . ARG A 1 119 ? 15.891 37.051 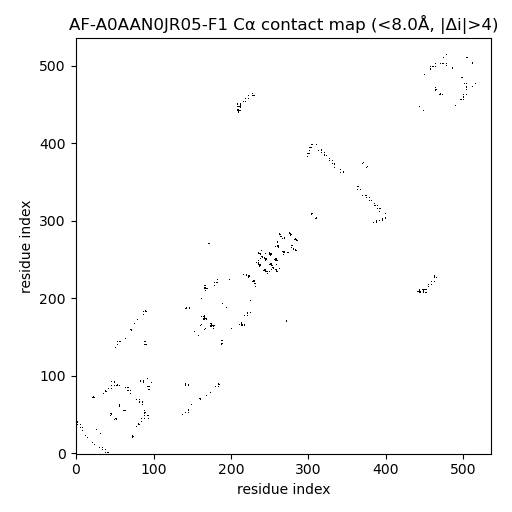-56.305 1.00 27.77 119 ARG A CA 1
ATOM 915 C C . ARG A 1 119 ? 17.349 36.814 -55.859 1.00 27.77 119 ARG A C 1
ATOM 917 O O . ARG A 1 119 ? 18.057 37.811 -55.735 1.00 27.77 119 ARG A O 1
ATOM 924 N N . LYS A 1 120 ? 17.830 35.553 -55.843 1.00 27.48 120 LYS A N 1
ATOM 925 C CA . LYS A 1 120 ? 18.797 34.993 -56.834 1.00 27.48 120 LYS A CA 1
ATOM 926 C C . LYS A 1 120 ? 19.152 33.512 -56.574 1.00 27.48 120 LYS A C 1
ATOM 928 O O . LYS A 1 120 ? 19.329 33.108 -55.432 1.00 27.48 120 LYS A O 1
ATOM 933 N N . ASP A 1 121 ? 19.280 32.765 -57.668 1.00 27.69 121 ASP A N 1
ATOM 934 C CA . ASP A 1 121 ? 19.711 31.368 -57.795 1.00 27.69 121 ASP A CA 1
ATOM 935 C C . ASP A 1 121 ? 21.174 31.095 -57.401 1.00 27.69 121 ASP A C 1
ATOM 937 O O . ASP A 1 121 ? 22.058 31.847 -57.814 1.00 27.69 121 ASP A O 1
ATOM 941 N N . THR A 1 122 ? 21.428 29.936 -56.769 1.00 29.42 122 THR A N 1
ATOM 942 C CA . THR A 1 122 ? 22.613 29.085 -57.027 1.00 29.42 122 THR A CA 1
ATOM 943 C C . THR A 1 122 ? 22.406 27.640 -56.531 1.00 29.42 122 THR A C 1
ATOM 945 O O . THR A 1 122 ? 21.935 27.400 -55.422 1.00 29.42 122 THR A O 1
ATOM 948 N N . LYS A 1 123 ? 22.751 26.673 -57.395 1.00 30.00 123 LYS A N 1
ATOM 949 C CA . LYS A 1 123 ? 22.702 25.201 -57.221 1.00 30.00 123 LYS A CA 1
ATOM 950 C C . LYS A 1 123 ? 23.914 24.664 -56.404 1.00 30.00 123 LYS A C 1
ATOM 952 O O . LYS A 1 123 ? 24.781 25.457 -56.050 1.00 30.00 123 LYS A O 1
ATOM 957 N N . PRO A 1 124 ? 23.966 23.361 -56.044 1.00 31.23 124 PRO A N 1
ATOM 958 C CA . PRO A 1 124 ? 24.253 22.898 -54.688 1.00 31.23 124 PRO A CA 1
ATOM 959 C C . PRO A 1 124 ? 25.735 22.596 -54.434 1.00 31.23 124 PRO A C 1
ATOM 961 O O . PRO A 1 124 ? 26.428 22.067 -55.297 1.00 31.23 124 PRO A O 1
ATOM 964 N N . ALA A 1 125 ? 26.186 22.841 -53.203 1.00 29.72 125 ALA A N 1
ATOM 965 C CA . ALA A 1 125 ? 27.427 22.285 -52.677 1.00 29.72 125 ALA A CA 1
ATOM 966 C C . ALA A 1 125 ? 27.089 21.196 -51.650 1.00 29.72 125 ALA A C 1
ATOM 968 O O . ALA A 1 125 ? 26.359 21.430 -50.685 1.00 29.72 125 ALA A O 1
ATOM 969 N N . SER A 1 126 ? 27.616 20.001 -51.900 1.00 31.33 126 SER A N 1
ATOM 970 C CA . SER A 1 126 ? 27.606 18.827 -51.031 1.00 31.33 126 SER A CA 1
ATOM 971 C C . SER A 1 126 ? 28.099 19.172 -49.623 1.00 31.33 126 SER A C 1
ATOM 973 O O . SER A 1 126 ? 29.285 19.439 -49.426 1.00 31.33 126 SER A O 1
ATOM 975 N N . LYS A 1 127 ? 27.194 19.148 -48.639 1.00 29.92 127 LYS A N 1
ATOM 976 C CA . LYS A 1 127 ? 27.564 19.105 -47.221 1.00 29.92 127 LYS A CA 1
ATOM 977 C C . LYS A 1 127 ? 27.773 17.642 -46.799 1.00 29.92 127 LYS A C 1
ATOM 979 O O . LYS A 1 127 ? 26.985 16.795 -47.220 1.00 29.92 127 LYS A O 1
ATOM 984 N N . PRO A 1 128 ? 28.800 17.341 -45.983 1.00 30.73 128 PRO A N 1
ATOM 985 C CA . PRO A 1 128 ? 28.978 16.019 -45.380 1.00 30.73 128 PRO A CA 1
ATOM 986 C C . PRO A 1 128 ? 27.757 15.674 -44.506 1.00 30.73 128 PRO A C 1
ATOM 988 O O . PRO A 1 128 ? 27.053 16.597 -44.082 1.00 30.73 128 PRO A O 1
ATOM 991 N N . PRO A 1 129 ? 27.470 14.382 -44.246 1.00 31.11 129 PRO A N 1
ATOM 992 C CA . PRO A 1 129 ? 26.280 13.986 -43.505 1.00 31.11 129 PRO A CA 1
ATOM 993 C C . PRO A 1 129 ? 26.338 14.600 -42.106 1.00 31.11 129 PRO A C 1
ATOM 995 O O . PRO A 1 129 ? 27.164 14.238 -41.271 1.00 31.11 129 PRO A O 1
ATOM 998 N N . VAL A 1 130 ? 25.472 15.585 -41.878 1.00 32.91 130 VAL A N 1
ATOM 999 C CA . VAL A 1 130 ? 25.242 16.168 -40.562 1.00 32.91 130 VAL A CA 1
ATOM 1000 C C . VAL A 1 130 ? 24.617 15.065 -39.718 1.00 32.91 130 VAL A C 1
ATOM 1002 O O . VAL A 1 130 ? 23.573 14.526 -40.087 1.00 32.91 130 VAL A O 1
ATOM 1005 N N . ALA A 1 131 ? 25.291 14.703 -38.626 1.00 34.25 131 ALA A N 1
ATOM 1006 C CA . ALA A 1 131 ? 24.803 13.749 -37.642 1.00 34.25 131 ALA A CA 1
ATOM 1007 C C . ALA A 1 131 ? 23.339 14.049 -37.283 1.00 34.25 131 ALA A C 1
ATOM 1009 O O . ALA A 1 131 ? 22.969 15.206 -37.060 1.00 34.25 131 ALA A O 1
ATOM 1010 N N . ALA A 1 132 ? 22.514 13.000 -37.269 1.00 29.64 132 ALA A N 1
ATOM 1011 C CA . ALA A 1 132 ? 21.097 13.093 -36.954 1.00 29.64 132 ALA A CA 1
ATOM 1012 C C . ALA A 1 132 ? 20.883 13.797 -35.597 1.00 29.64 132 ALA A C 1
ATOM 1014 O O . ALA A 1 132 ? 21.680 13.606 -34.673 1.00 29.64 132 ALA A O 1
ATOM 1015 N N . PRO A 1 133 ? 19.828 14.617 -35.455 1.00 33.78 133 PRO A N 1
ATOM 1016 C CA . PRO A 1 133 ? 19.563 15.337 -34.219 1.00 33.78 133 PRO A CA 1
ATOM 1017 C C . PRO A 1 133 ? 19.341 14.352 -33.063 1.00 33.78 133 PRO A C 1
ATOM 1019 O O . PRO A 1 133 ? 18.450 13.502 -33.108 1.00 33.78 133 PRO A O 1
ATOM 1022 N N . SER A 1 134 ? 20.169 14.493 -32.025 1.00 44.59 134 SER A N 1
ATOM 1023 C CA . SER A 1 134 ? 20.014 13.843 -30.723 1.00 44.59 134 SER A CA 1
ATOM 1024 C C . SER A 1 134 ? 18.595 14.078 -30.192 1.00 44.59 134 SER A C 1
ATOM 1026 O O . SER A 1 134 ? 18.170 15.228 -30.072 1.00 44.59 134 SER A O 1
ATOM 1028 N N . GLY A 1 135 ? 17.857 12.998 -29.915 1.00 51.72 135 GLY A N 1
ATOM 1029 C CA . GLY A 1 135 ? 16.551 13.058 -29.246 1.00 51.72 135 GLY A CA 1
ATOM 1030 C C . GLY A 1 135 ? 15.372 12.377 -29.950 1.00 51.72 135 GLY A C 1
ATOM 1031 O O . GLY A 1 135 ? 14.254 12.473 -29.452 1.00 51.72 135 GLY A O 1
ATOM 1032 N N . THR A 1 136 ? 15.566 11.680 -31.074 1.00 59.12 136 THR A N 1
ATOM 1033 C CA . THR A 1 136 ? 14.509 10.810 -31.624 1.00 59.12 136 THR A CA 1
ATOM 1034 C C . THR A 1 136 ? 14.637 9.406 -31.040 1.00 59.12 136 THR A C 1
ATOM 1036 O O . THR A 1 136 ? 15.630 8.718 -31.262 1.00 59.12 136 THR A O 1
ATOM 1039 N N . VAL A 1 137 ? 13.641 8.992 -30.250 1.00 75.19 137 VAL A N 1
ATOM 1040 C CA . VAL A 1 137 ? 13.554 7.623 -29.722 1.00 75.19 137 VAL A CA 1
ATOM 1041 C C . VAL A 1 137 ? 13.509 6.660 -30.905 1.00 75.19 137 VAL A C 1
ATOM 1043 O O . VAL A 1 137 ? 12.665 6.803 -31.790 1.00 75.19 137 VAL A O 1
ATOM 1046 N N . ASN A 1 138 ? 14.411 5.681 -30.937 1.00 85.00 138 ASN A N 1
ATOM 1047 C CA . ASN A 1 138 ? 14.388 4.646 -31.961 1.00 85.00 138 ASN A CA 1
ATOM 1048 C C . ASN A 1 138 ? 13.372 3.570 -31.551 1.00 85.00 138 ASN A C 1
ATOM 1050 O O . ASN A 1 138 ? 13.672 2.689 -30.746 1.00 85.00 138 ASN A O 1
ATOM 1054 N N . LEU A 1 139 ? 12.151 3.668 -32.086 1.00 86.88 139 LEU A N 1
ATOM 1055 C CA . LEU A 1 139 ? 11.061 2.747 -31.751 1.00 86.88 139 LEU A CA 1
ATOM 1056 C C . LEU A 1 139 ? 11.395 1.295 -32.108 1.00 86.88 139 LEU A C 1
ATOM 1058 O O . LEU A 1 139 ? 10.954 0.391 -31.410 1.00 86.88 139 LEU A O 1
ATOM 1062 N N . GLU A 1 140 ? 12.142 1.061 -33.185 1.00 87.25 140 GLU A N 1
ATOM 1063 C CA . GLU A 1 140 ? 12.514 -0.289 -33.612 1.00 87.25 140 GLU A CA 1
ATOM 1064 C C . GLU A 1 140 ? 13.504 -0.920 -32.635 1.00 87.25 140 GLU A C 1
ATOM 1066 O O . GLU A 1 140 ? 13.291 -2.043 -32.189 1.00 87.25 140 GLU A O 1
ATOM 1071 N N . LEU A 1 141 ? 14.493 -0.145 -32.185 1.00 88.81 141 LEU A N 1
ATOM 1072 C CA . LEU A 1 141 ? 15.404 -0.558 -31.120 1.00 88.81 141 LEU A CA 1
ATOM 1073 C C . LEU A 1 141 ? 14.654 -0.855 -29.811 1.00 88.81 141 LEU A C 1
ATOM 1075 O O . LEU A 1 141 ? 14.927 -1.867 -29.173 1.00 88.81 141 LEU A O 1
ATOM 1079 N N . CYS A 1 142 ? 13.668 -0.029 -29.438 1.00 89.75 142 CYS A N 1
ATOM 1080 C CA . CYS A 1 142 ? 12.841 -0.275 -28.249 1.00 89.75 142 CYS A CA 1
ATOM 1081 C C . CYS A 1 142 ? 12.063 -1.597 -28.357 1.00 89.75 142 CYS A C 1
ATOM 1083 O O . CYS A 1 142 ? 12.010 -2.349 -27.385 1.00 89.75 142 CYS A O 1
ATOM 1085 N N . ARG A 1 143 ? 11.502 -1.914 -29.536 1.00 89.88 143 ARG A N 1
ATOM 1086 C CA . ARG A 1 143 ? 10.831 -3.205 -29.780 1.00 89.88 143 ARG A CA 1
ATOM 1087 C C . ARG A 1 143 ? 11.794 -4.379 -29.640 1.00 89.88 143 ARG A C 1
ATOM 1089 O O . ARG A 1 143 ? 11.483 -5.304 -28.897 1.00 89.88 143 ARG A O 1
ATOM 1096 N N . SER A 1 144 ? 12.961 -4.320 -30.281 1.00 91.88 144 SER A N 1
ATOM 1097 C CA . SER A 1 144 ? 13.960 -5.396 -30.220 1.00 91.88 144 SER A CA 1
ATOM 1098 C C . SER A 1 144 ? 14.461 -5.649 -28.795 1.00 91.88 144 SER A C 1
ATOM 1100 O O . SER A 1 144 ? 14.559 -6.797 -28.367 1.00 91.88 144 SER A O 1
ATOM 1102 N N . ILE A 1 145 ? 14.719 -4.587 -28.024 1.00 92.62 145 ILE A N 1
ATOM 1103 C CA . ILE A 1 145 ? 15.143 -4.697 -26.621 1.00 92.62 145 ILE A CA 1
ATOM 1104 C C . ILE A 1 145 ? 14.034 -5.297 -25.752 1.00 92.62 145 ILE A C 1
ATOM 1106 O O . ILE A 1 145 ? 14.300 -6.195 -24.955 1.00 92.62 145 ILE A O 1
ATOM 1110 N N . CYS A 1 146 ? 12.792 -4.829 -25.898 1.00 92.75 146 CYS A N 1
ATOM 1111 C CA . CYS A 1 146 ? 11.665 -5.350 -25.123 1.00 92.75 146 CYS A CA 1
ATOM 1112 C C . CYS A 1 146 ? 11.371 -6.824 -25.444 1.00 92.75 146 CYS A C 1
ATOM 1114 O O . CYS A 1 146 ? 11.014 -7.585 -24.548 1.00 92.75 146 CYS A O 1
ATOM 1116 N N . GLN A 1 147 ? 11.559 -7.244 -26.698 1.00 91.88 147 GLN A N 1
ATOM 1117 C CA . GLN A 1 147 ? 11.471 -8.653 -27.089 1.00 91.88 147 GLN A CA 1
ATOM 1118 C C . GLN A 1 147 ? 12.571 -9.490 -26.432 1.00 91.88 147 GLN A C 1
ATOM 1120 O O . GLN A 1 147 ? 12.249 -10.496 -25.807 1.00 91.88 147 GLN A O 1
ATOM 1125 N N . LEU A 1 148 ? 13.833 -9.039 -26.476 1.00 91.25 148 LEU A N 1
ATOM 1126 C CA . LEU A 1 148 ? 14.932 -9.729 -25.790 1.00 91.25 148 LEU A CA 1
ATOM 1127 C C . LEU A 1 148 ? 14.644 -9.882 -24.288 1.00 91.25 148 LEU A C 1
ATOM 1129 O O . LEU A 1 148 ? 14.838 -10.954 -23.726 1.00 91.25 148 LEU A O 1
ATOM 1133 N N . MET A 1 149 ? 14.140 -8.824 -23.648 1.00 91.12 149 MET A N 1
ATOM 1134 C CA . MET A 1 149 ? 13.772 -8.846 -22.230 1.00 91.12 149 MET A CA 1
ATOM 1135 C C . MET A 1 149 ? 12.744 -9.948 -21.920 1.00 91.12 149 MET A C 1
ATOM 1137 O O . MET A 1 149 ? 12.923 -10.690 -20.959 1.00 91.12 149 MET A O 1
ATOM 1141 N N . MET A 1 150 ? 11.704 -10.090 -22.752 1.00 90.75 150 MET A N 1
ATOM 1142 C CA . MET A 1 150 ? 10.679 -11.137 -22.604 1.00 90.75 150 MET A CA 1
ATOM 1143 C C . MET A 1 150 ? 11.174 -12.549 -22.937 1.00 90.75 150 MET A C 1
ATOM 1145 O O . MET A 1 150 ? 10.540 -13.519 -22.538 1.00 90.75 150 MET A O 1
ATOM 1149 N N . GLU A 1 151 ? 12.244 -12.689 -23.720 1.00 89.94 151 GLU A N 1
ATOM 1150 C CA . GLU A 1 151 ? 12.825 -13.994 -24.061 1.00 89.94 151 GLU A CA 1
ATOM 1151 C C . GLU A 1 151 ? 13.805 -14.493 -23.001 1.00 89.94 151 GLU A C 1
ATOM 1153 O O . GLU A 1 151 ? 13.974 -15.700 -22.838 1.00 89.94 151 GLU A O 1
ATOM 1158 N N . CYS A 1 152 ? 14.465 -13.581 -22.287 1.00 86.62 152 CYS A N 1
ATOM 1159 C CA . CYS A 1 152 ? 15.496 -13.941 -21.323 1.00 86.62 152 CYS A CA 1
ATOM 1160 C C . CYS A 1 152 ? 15.007 -14.047 -19.872 1.00 86.62 152 CYS A C 1
ATOM 1162 O O . CYS A 1 152 ? 15.751 -14.552 -19.032 1.00 86.62 152 CYS A O 1
ATOM 1164 N N . ILE A 1 153 ? 13.806 -13.554 -19.565 1.00 87.06 153 ILE A N 1
ATOM 1165 C CA . ILE A 1 153 ? 13.218 -13.621 -18.224 1.00 87.06 153 ILE A CA 1
ATOM 1166 C C . ILE A 1 153 ? 12.119 -14.672 -18.226 1.00 87.06 153 ILE A C 1
ATOM 1168 O O . ILE A 1 153 ? 11.177 -14.602 -19.009 1.00 87.06 153 ILE A O 1
ATOM 1172 N N . ASP A 1 154 ? 12.255 -15.642 -17.333 1.00 89.19 154 ASP A N 1
ATOM 1173 C CA . ASP A 1 154 ? 11.244 -16.649 -17.057 1.00 89.19 154 ASP A CA 1
ATOM 1174 C C . ASP A 1 154 ? 10.091 -16.087 -16.217 1.00 89.19 154 ASP A C 1
ATOM 1176 O O . ASP A 1 154 ? 10.233 -15.118 -15.463 1.00 89.19 154 ASP A O 1
ATOM 1180 N N . ASP A 1 155 ? 8.943 -16.745 -16.339 1.00 91.81 155 ASP A N 1
ATOM 1181 C CA . ASP A 1 155 ? 7.689 -16.341 -15.708 1.00 91.81 155 ASP A CA 1
ATOM 1182 C C . ASP A 1 155 ? 7.817 -16.205 -14.181 1.00 91.81 155 ASP A C 1
ATOM 1184 O O . ASP A 1 155 ? 7.309 -15.245 -13.602 1.00 91.81 155 ASP A O 1
ATOM 1188 N N . GLU A 1 156 ? 8.555 -17.107 -13.524 1.00 90.06 156 GLU A N 1
ATOM 1189 C CA . GLU A 1 156 ? 8.729 -17.101 -12.068 1.00 90.06 156 GLU A CA 1
ATOM 1190 C C . GLU A 1 156 ? 9.505 -15.865 -11.595 1.00 90.06 156 GLU A C 1
ATOM 1192 O O . GLU A 1 156 ? 9.068 -15.158 -10.683 1.00 90.06 156 GLU A O 1
ATOM 1197 N N . ARG A 1 157 ? 10.620 -15.531 -12.257 1.00 88.75 157 ARG A N 1
ATOM 1198 C CA . ARG A 1 157 ? 11.373 -14.307 -11.944 1.00 88.75 157 ARG A CA 1
ATOM 1199 C C . ARG A 1 157 ? 10.571 -13.041 -12.229 1.00 88.75 157 ARG A C 1
ATOM 1201 O O . ARG A 1 157 ? 10.693 -12.067 -11.484 1.00 88.75 157 ARG A O 1
ATOM 1208 N N . PHE A 1 158 ? 9.744 -13.032 -13.274 1.00 93.50 158 PHE A N 1
ATOM 1209 C CA . PHE A 1 158 ? 8.859 -11.900 -13.544 1.00 93.50 158 PHE A CA 1
ATOM 1210 C C . PHE A 1 158 ? 7.792 -11.733 -12.450 1.00 93.50 158 PHE A C 1
ATOM 1212 O O . PHE A 1 158 ? 7.575 -10.624 -11.958 1.00 93.50 158 PHE A O 1
ATOM 1219 N N . GLU A 1 159 ? 7.174 -12.827 -12.005 1.00 92.69 159 GLU A N 1
ATOM 1220 C CA . GLU A 1 159 ? 6.210 -12.829 -10.898 1.00 92.69 159 GLU A CA 1
ATOM 1221 C C . GLU A 1 159 ? 6.838 -12.326 -9.589 1.00 92.69 159 GLU A C 1
ATOM 1223 O O . GLU A 1 159 ? 6.251 -11.485 -8.896 1.00 92.69 159 GLU A O 1
ATOM 1228 N N . GLN A 1 160 ? 8.062 -12.764 -9.280 1.00 90.69 160 GLN A N 1
ATOM 1229 C CA . GLN A 1 160 ? 8.831 -12.272 -8.134 1.00 90.69 160 GLN A CA 1
ATOM 1230 C C . GLN A 1 160 ? 9.133 -10.774 -8.251 1.00 90.69 160 GLN A C 1
ATOM 1232 O O . GLN A 1 160 ? 8.979 -10.036 -7.276 1.00 90.69 160 GLN A O 1
ATOM 1237 N N . PHE A 1 161 ? 9.506 -10.299 -9.442 1.00 93.88 161 PHE A N 1
ATOM 1238 C CA . PHE A 1 161 ? 9.770 -8.884 -9.701 1.00 93.88 161 PHE A CA 1
ATOM 1239 C C . PHE A 1 161 ? 8.537 -8.014 -9.462 1.00 93.88 161 PHE A C 1
ATOM 1241 O O . PHE A 1 161 ? 8.615 -7.024 -8.731 1.00 93.88 161 PHE A O 1
ATOM 1248 N N . VAL A 1 162 ? 7.385 -8.397 -10.020 1.00 94.56 162 VAL A N 1
ATOM 1249 C CA . VAL A 1 162 ? 6.123 -7.672 -9.814 1.00 94.56 162 VAL A CA 1
ATOM 1250 C C . VAL A 1 162 ? 5.738 -7.686 -8.336 1.00 94.56 162 VAL A C 1
ATOM 1252 O O . VAL A 1 162 ? 5.394 -6.644 -7.776 1.00 94.56 162 VAL A O 1
ATOM 1255 N N . THR A 1 163 ? 5.856 -8.835 -7.673 1.00 91.50 163 THR A N 1
ATOM 1256 C CA . THR A 1 163 ? 5.518 -8.963 -6.253 1.00 91.50 163 THR A CA 1
ATOM 1257 C C . THR A 1 163 ? 6.415 -8.082 -5.382 1.00 91.50 163 THR A C 1
ATOM 1259 O O . THR A 1 163 ? 5.911 -7.301 -4.576 1.00 91.50 163 THR A O 1
ATOM 1262 N N . ARG A 1 164 ? 7.736 -8.121 -5.583 1.00 90.56 164 ARG A N 1
ATOM 1263 C CA . ARG A 1 164 ? 8.708 -7.314 -4.831 1.00 90.56 164 ARG A CA 1
ATOM 1264 C C . ARG A 1 164 ? 8.484 -5.817 -5.032 1.00 90.56 164 ARG A C 1
ATOM 1266 O O . ARG A 1 164 ? 8.372 -5.059 -4.068 1.00 90.56 164 ARG A O 1
ATOM 1273 N N . TYR A 1 165 ? 8.407 -5.382 -6.285 1.00 92.19 165 TYR A N 1
ATOM 1274 C CA . TYR A 1 165 ? 8.473 -3.963 -6.613 1.00 92.19 165 TYR A CA 1
ATOM 1275 C C . TYR A 1 165 ? 7.131 -3.249 -6.675 1.00 92.19 165 TYR A C 1
ATOM 1277 O O . TYR A 1 165 ? 7.074 -2.054 -6.381 1.00 92.19 165 TYR A O 1
ATOM 1285 N N . LEU A 1 166 ? 6.063 -3.954 -7.047 1.00 91.69 166 LEU A N 1
ATOM 1286 C CA . LEU A 1 166 ? 4.741 -3.364 -7.227 1.00 91.69 166 LEU A CA 1
ATOM 1287 C C . LEU A 1 166 ? 3.810 -3.635 -6.040 1.00 91.69 166 LEU A C 1
ATOM 1289 O O . LEU A 1 166 ? 2.979 -2.783 -5.743 1.00 91.69 166 LEU A O 1
ATOM 1293 N N . LEU A 1 167 ? 3.961 -4.771 -5.344 1.00 90.06 167 LEU A N 1
ATOM 1294 C CA . LEU A 1 167 ? 3.070 -5.176 -4.244 1.00 90.06 167 LEU A CA 1
ATOM 1295 C C . LEU A 1 167 ? 3.702 -5.021 -2.848 1.00 90.06 167 LEU A C 1
ATOM 1297 O O . LEU A 1 167 ? 3.068 -4.494 -1.929 1.00 90.06 167 LEU A O 1
ATOM 1301 N N . GLN A 1 168 ? 4.952 -5.457 -2.668 1.00 88.94 168 GLN A N 1
ATOM 1302 C CA . GLN A 1 168 ? 5.629 -5.458 -1.367 1.00 88.94 168 GLN A CA 1
ATOM 1303 C C . GLN A 1 168 ? 6.242 -4.099 -1.015 1.00 88.94 168 GLN A C 1
ATOM 1305 O O . GLN A 1 168 ? 6.077 -3.660 0.128 1.00 88.94 168 GLN A O 1
ATOM 1310 N N . SER A 1 169 ? 6.890 -3.438 -1.985 1.00 86.50 169 SER A N 1
ATOM 1311 C CA . SER A 1 169 ? 7.586 -2.157 -1.803 1.00 86.50 169 SER A CA 1
ATOM 1312 C C . SER A 1 169 ? 6.715 -1.111 -1.114 1.00 86.50 169 SER A C 1
ATOM 1314 O O . SER A 1 169 ? 5.606 -0.789 -1.558 1.00 86.50 169 SER A O 1
ATOM 1316 N N . ASN A 1 170 ? 7.249 -0.520 -0.045 1.00 81.88 170 ASN A N 1
ATOM 1317 C CA . ASN A 1 170 ? 6.562 0.542 0.683 1.00 81.88 170 ASN A CA 1
ATOM 1318 C C . ASN A 1 170 ? 6.702 1.907 -0.013 1.00 81.88 170 ASN A C 1
ATOM 1320 O O . ASN A 1 170 ? 5.868 2.785 0.205 1.00 81.88 170 ASN A O 1
ATOM 1324 N N . GLN A 1 171 ? 7.662 2.076 -0.928 1.00 80.75 171 GLN A N 1
ATOM 1325 C CA . GLN A 1 171 ? 7.910 3.359 -1.586 1.00 80.75 171 GLN A CA 1
ATOM 1326 C C . GLN A 1 171 ? 7.059 3.543 -2.856 1.00 80.75 171 GLN A C 1
ATOM 1328 O O . GLN A 1 171 ? 7.161 2.784 -3.823 1.00 80.75 171 GLN A O 1
ATOM 1333 N N . SER A 1 172 ? 6.221 4.586 -2.878 1.00 81.44 172 SER A N 1
ATOM 1334 C CA . SER A 1 172 ? 5.282 4.840 -3.987 1.00 81.44 172 SER A CA 1
ATOM 1335 C C . SER A 1 172 ? 5.973 5.136 -5.326 1.00 81.44 172 SER A C 1
ATOM 1337 O O . SER A 1 172 ? 5.497 4.720 -6.382 1.00 81.44 172 SER A O 1
ATOM 1339 N N . ASN A 1 173 ? 7.125 5.805 -5.288 1.00 80.75 173 ASN A N 1
ATOM 1340 C CA . ASN A 1 173 ? 7.971 6.085 -6.448 1.00 80.75 173 ASN A CA 1
ATOM 1341 C C . ASN A 1 173 ? 8.495 4.795 -7.111 1.00 80.75 173 ASN A C 1
ATOM 1343 O O . ASN A 1 173 ? 8.447 4.692 -8.335 1.00 80.75 173 ASN A O 1
ATOM 1347 N N . ILE A 1 174 ? 8.936 3.801 -6.330 1.00 87.50 174 ILE A N 1
ATOM 1348 C CA . ILE A 1 174 ? 9.380 2.488 -6.819 1.00 87.50 174 ILE A CA 1
ATOM 1349 C C . ILE A 1 174 ? 8.215 1.771 -7.512 1.00 87.50 174 ILE A C 1
ATOM 1351 O O . ILE A 1 174 ? 8.377 1.287 -8.636 1.00 87.50 174 ILE A O 1
ATOM 1355 N N . ARG A 1 175 ? 7.022 1.771 -6.896 1.00 90.69 175 ARG A N 1
ATOM 1356 C CA . ARG A 1 175 ? 5.814 1.172 -7.491 1.00 90.69 175 ARG A CA 1
ATOM 1357 C C . ARG A 1 175 ? 5.455 1.830 -8.830 1.00 90.69 175 ARG A C 1
ATOM 1359 O O . ARG A 1 175 ? 5.256 1.135 -9.822 1.00 90.69 175 ARG A O 1
ATOM 1366 N N . TRP A 1 176 ? 5.457 3.163 -8.908 1.00 86.94 176 TRP A N 1
ATOM 1367 C CA . TRP A 1 176 ? 5.179 3.897 -10.155 1.00 86.94 176 TRP A CA 1
ATOM 1368 C C . TRP A 1 176 ? 6.245 3.717 -11.242 1.00 86.94 176 TRP A C 1
ATOM 1370 O O . TRP A 1 176 ? 5.917 3.658 -12.431 1.00 86.94 176 TRP A O 1
ATOM 1380 N N . GLN A 1 177 ? 7.520 3.623 -10.865 1.00 86.25 177 GLN A N 1
ATOM 1381 C CA . GLN A 1 177 ? 8.589 3.360 -11.825 1.00 86.25 177 GLN A CA 1
ATOM 1382 C C . GLN A 1 177 ? 8.455 1.948 -12.414 1.00 86.25 177 GLN A C 1
ATOM 1384 O O . GLN A 1 177 ? 8.585 1.764 -13.623 1.00 86.25 177 GLN A O 1
ATOM 1389 N N . THR A 1 178 ? 8.109 0.972 -11.575 1.00 93.69 178 THR A N 1
ATOM 1390 C CA . THR A 1 178 ? 7.842 -0.416 -11.979 1.00 93.69 178 THR A CA 1
ATOM 1391 C C . THR A 1 178 ? 6.625 -0.508 -12.894 1.00 93.69 178 THR A C 1
ATOM 1393 O O . THR A 1 178 ? 6.707 -1.108 -13.962 1.00 93.69 178 THR A O 1
ATOM 1396 N N . HIS A 1 179 ? 5.529 0.171 -12.540 1.00 90.69 179 HIS A N 1
ATOM 1397 C CA . HIS A 1 179 ? 4.363 0.345 -13.409 1.00 90.69 179 HIS A CA 1
ATOM 1398 C C . HIS A 1 179 ? 4.772 0.870 -14.794 1.00 90.69 179 HIS A C 1
ATOM 1400 O O . HIS A 1 179 ? 4.391 0.312 -15.820 1.00 90.69 179 HIS A O 1
ATOM 1406 N N . SER A 1 180 ? 5.571 1.940 -14.843 1.00 88.25 180 SER A N 1
ATOM 1407 C CA . SER A 1 180 ? 6.011 2.564 -16.101 1.00 88.25 180 SER A CA 1
ATOM 1408 C C . SER A 1 180 ? 6.886 1.632 -16.945 1.00 88.25 180 SER A C 1
ATOM 1410 O O . SER A 1 180 ? 6.787 1.629 -18.175 1.00 88.25 180 SER A O 1
ATOM 1412 N N . LEU A 1 181 ? 7.728 0.827 -16.294 1.00 92.81 181 LEU A N 1
ATOM 1413 C CA . LEU A 1 181 ? 8.556 -0.193 -16.932 1.00 92.81 181 LEU A CA 1
ATOM 1414 C C . LEU A 1 181 ? 7.691 -1.294 -17.561 1.00 92.81 181 LEU A C 1
ATOM 1416 O O . LEU A 1 181 ? 7.863 -1.583 -18.743 1.00 92.81 181 LEU A O 1
ATOM 1420 N N . ILE A 1 182 ? 6.720 -1.838 -16.821 1.00 94.31 182 ILE A N 1
ATOM 1421 C CA . ILE A 1 182 ? 5.789 -2.870 -17.313 1.00 94.31 182 ILE A CA 1
ATOM 1422 C C . ILE A 1 182 ? 4.927 -2.329 -18.461 1.00 94.31 182 ILE A C 1
ATOM 1424 O O . ILE A 1 182 ? 4.780 -2.992 -19.486 1.00 94.31 182 ILE A O 1
ATOM 1428 N N . HIS A 1 183 ? 4.415 -1.101 -18.342 1.00 87.81 183 HIS A N 1
ATOM 1429 C CA . HIS A 1 183 ? 3.675 -0.445 -19.422 1.00 87.81 183 HIS A CA 1
ATOM 1430 C C . HIS A 1 183 ? 4.531 -0.294 -20.690 1.00 87.81 183 HIS A C 1
ATOM 1432 O O . HIS A 1 183 ? 4.080 -0.566 -21.802 1.00 87.81 183 HIS A O 1
ATOM 1438 N N . THR A 1 184 ? 5.791 0.121 -20.533 1.00 88.25 184 THR A N 1
ATOM 1439 C CA . THR A 1 184 ? 6.739 0.258 -21.650 1.00 88.25 184 THR A CA 1
ATOM 1440 C C . THR A 1 184 ? 7.010 -1.086 -22.315 1.00 88.25 184 THR A C 1
ATOM 1442 O O . THR A 1 184 ? 7.009 -1.166 -23.543 1.00 88.25 184 THR A O 1
ATOM 1445 N N . LEU A 1 185 ? 7.190 -2.136 -21.511 1.00 92.25 185 LEU A N 1
ATOM 1446 C CA . LEU A 1 185 ? 7.359 -3.500 -21.991 1.00 92.25 185 LEU A CA 1
ATOM 1447 C C . LEU A 1 185 ? 6.141 -3.918 -22.824 1.00 92.25 185 LEU A C 1
ATOM 1449 O O . LEU A 1 185 ? 6.293 -4.219 -24.004 1.00 92.25 185 LEU A O 1
ATOM 1453 N N . TYR A 1 186 ? 4.928 -3.803 -22.273 1.00 91.56 186 TYR A N 1
ATOM 1454 C CA . TYR A 1 186 ? 3.684 -4.103 -22.988 1.00 91.56 186 TYR A CA 1
ATOM 1455 C C . TYR A 1 186 ? 3.548 -3.325 -24.305 1.00 91.56 186 TYR A C 1
ATOM 1457 O O . TYR A 1 186 ? 3.180 -3.886 -25.337 1.00 91.56 186 TYR A O 1
ATOM 1465 N N . LYS A 1 187 ? 3.875 -2.028 -24.297 1.00 87.62 187 LYS A N 1
ATOM 1466 C CA . LYS A 1 187 ? 3.750 -1.146 -25.464 1.00 87.62 187 LYS A CA 1
ATOM 1467 C C . LYS A 1 187 ? 4.596 -1.601 -26.658 1.00 87.62 187 LYS A C 1
ATOM 1469 O O . LYS A 1 187 ? 4.190 -1.378 -27.800 1.00 87.62 187 LYS A O 1
ATOM 1474 N N . TYR A 1 188 ? 5.777 -2.165 -26.413 1.00 88.19 188 TYR A N 1
ATOM 1475 C CA . TYR A 1 188 ? 6.752 -2.463 -27.466 1.00 88.19 188 TYR A CA 1
ATOM 1476 C C . TYR A 1 188 ? 6.891 -3.955 -27.800 1.00 88.19 188 TYR A C 1
ATOM 1478 O O . TYR A 1 188 ? 7.427 -4.273 -28.863 1.00 88.19 188 TYR A O 1
ATOM 1486 N N . VAL A 1 189 ? 6.395 -4.866 -26.958 1.00 90.75 189 VAL A N 1
ATOM 1487 C CA . VAL A 1 189 ? 6.353 -6.307 -27.268 1.00 90.75 189 VAL A CA 1
ATOM 1488 C C . VAL A 1 189 ? 5.227 -6.640 -28.267 1.00 90.75 189 VAL A C 1
ATOM 1490 O O . VAL A 1 189 ? 4.238 -5.908 -28.347 1.00 90.75 189 VAL A O 1
ATOM 1493 N N . PRO A 1 190 ? 5.363 -7.716 -29.067 1.00 89.00 190 PRO A N 1
ATOM 1494 C CA . PRO A 1 190 ? 4.340 -8.132 -30.029 1.00 89.00 190 PRO A CA 1
ATOM 1495 C C . PRO A 1 190 ? 3.087 -8.690 -29.334 1.00 89.00 190 PRO A C 1
ATOM 1497 O O . PRO A 1 190 ? 3.111 -9.024 -28.150 1.00 89.00 190 PRO A O 1
ATOM 1500 N N . SER A 1 191 ? 1.973 -8.779 -30.065 1.00 87.50 191 SER A N 1
ATOM 1501 C CA . SER A 1 191 ? 0.651 -9.077 -29.490 1.00 87.50 191 SER A CA 1
ATOM 1502 C C . SER A 1 191 ? 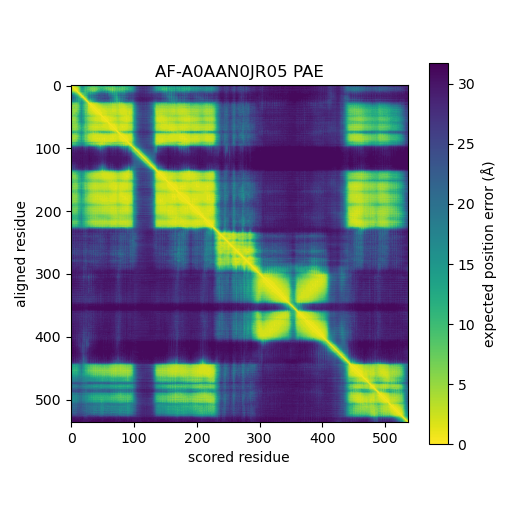0.540 -10.438 -28.792 1.00 87.50 191 SER A C 1
ATOM 1504 O O . SER A 1 191 ? -0.196 -10.555 -27.819 1.00 87.50 191 SER A O 1
ATOM 1506 N N . ASP A 1 192 ? 1.280 -11.455 -29.234 1.00 88.31 192 ASP A N 1
ATOM 1507 C CA . ASP A 1 192 ? 1.368 -12.755 -28.556 1.00 88.31 192 ASP A CA 1
ATOM 1508 C C . ASP A 1 192 ? 1.988 -12.614 -27.155 1.00 88.31 192 ASP A C 1
ATOM 1510 O O . ASP A 1 192 ? 1.445 -13.114 -26.168 1.00 88.31 192 ASP A O 1
ATOM 1514 N N . LYS A 1 193 ? 3.074 -11.842 -27.048 1.00 89.62 193 LYS A N 1
ATOM 1515 C CA . LYS A 1 193 ? 3.750 -11.545 -25.779 1.00 89.62 193 LYS A CA 1
ATOM 1516 C C . LYS A 1 193 ? 2.958 -10.574 -24.902 1.00 89.62 193 LYS A C 1
ATOM 1518 O O . LYS A 1 193 ? 3.034 -10.680 -23.682 1.00 89.62 193 LYS A O 1
ATOM 1523 N N . GLN A 1 194 ? 2.174 -9.666 -25.488 1.00 90.44 194 GLN A N 1
ATOM 1524 C CA . GLN A 1 194 ? 1.252 -8.791 -24.749 1.00 90.44 194 GLN A CA 1
ATOM 1525 C C . GLN A 1 194 ? 0.208 -9.603 -23.976 1.00 90.44 194 GLN A C 1
ATOM 1527 O O . GLN A 1 194 ? -0.028 -9.334 -22.799 1.00 90.44 194 GLN A O 1
ATOM 1532 N N . VAL A 1 195 ? -0.386 -10.617 -24.616 1.00 89.69 195 VAL A N 1
ATOM 1533 C CA . VAL A 1 195 ? -1.353 -11.512 -23.964 1.00 89.69 195 VAL A CA 1
ATOM 1534 C C . VAL A 1 195 ? -0.683 -12.306 -22.844 1.00 89.69 195 VAL A C 1
ATOM 1536 O O . VAL A 1 195 ? -1.222 -12.343 -21.739 1.00 89.69 195 VAL A O 1
ATOM 1539 N N . HIS A 1 196 ? 0.504 -12.871 -23.095 1.00 91.69 196 HIS A N 1
ATOM 1540 C CA . HIS A 1 196 ? 1.286 -13.585 -22.073 1.00 91.69 196 HIS A CA 1
ATOM 1541 C C . HIS A 1 196 ? 1.580 -12.702 -20.852 1.00 91.69 196 HIS A C 1
ATOM 1543 O O . HIS A 1 196 ? 1.320 -13.093 -19.718 1.00 91.69 196 HIS A O 1
ATOM 1549 N N . LEU A 1 197 ? 2.027 -11.462 -21.073 1.00 92.44 197 LEU A N 1
ATOM 1550 C CA . LEU A 1 197 ? 2.317 -10.506 -20.002 1.00 92.44 197 LEU A CA 1
ATOM 1551 C C . LEU A 1 197 ? 1.080 -10.201 -19.140 1.00 92.44 197 LEU A C 1
ATOM 1553 O O . LEU A 1 197 ? 1.169 -10.156 -17.914 1.00 92.44 197 LEU A O 1
ATOM 1557 N N . VAL A 1 198 ? -0.086 -10.023 -19.767 1.00 91.62 198 VAL A N 1
ATOM 1558 C CA . VAL A 1 198 ? -1.351 -9.807 -19.046 1.00 91.62 198 VAL A CA 1
ATOM 1559 C C . VAL A 1 198 ? -1.766 -11.055 -18.263 1.00 91.62 198 VAL A C 1
ATOM 1561 O O . VAL A 1 198 ? -2.257 -10.922 -17.144 1.00 91.62 198 VAL A O 1
ATOM 1564 N N . GLN A 1 199 ? -1.540 -12.260 -18.797 1.00 91.62 199 GLN A N 1
ATOM 1565 C CA . GLN A 1 199 ? -1.812 -13.518 -18.091 1.00 91.62 199 GLN A CA 1
ATOM 1566 C C . GLN A 1 199 ? -0.937 -13.677 -16.842 1.00 91.62 199 GLN A C 1
ATOM 1568 O O . GLN A 1 199 ? -1.463 -14.026 -15.784 1.00 91.62 199 GLN A O 1
ATOM 1573 N N . LEU A 1 200 ? 0.359 -13.358 -16.935 1.00 93.62 200 LEU A N 1
ATOM 1574 C CA . LEU A 1 200 ? 1.272 -13.364 -15.786 1.00 93.62 200 LEU A CA 1
ATOM 1575 C C . LEU A 1 200 ? 0.825 -12.388 -14.699 1.00 93.62 200 LEU A C 1
ATOM 1577 O O . LEU A 1 200 ? 0.772 -12.749 -13.526 1.00 93.62 200 LEU A O 1
ATOM 1581 N N . LEU A 1 201 ? 0.441 -11.166 -15.077 1.00 93.50 201 LEU A N 1
ATOM 1582 C CA . LEU A 1 201 ? -0.091 -10.205 -14.113 1.00 93.50 201 LEU A CA 1
ATOM 1583 C C . LEU A 1 201 ? -1.397 -10.718 -13.494 1.00 93.50 201 LEU A C 1
ATOM 1585 O O . LEU A 1 201 ? -1.533 -10.707 -12.277 1.00 93.50 201 LEU A O 1
ATOM 1589 N N . TRP A 1 202 ? -2.337 -11.238 -14.289 1.00 92.88 202 TRP A N 1
ATOM 1590 C CA . TRP A 1 202 ? -3.611 -11.753 -13.773 1.00 92.88 202 TRP A CA 1
ATOM 1591 C C . TRP A 1 202 ? -3.433 -12.933 -12.805 1.00 92.88 202 TRP A C 1
ATOM 1593 O O . TRP A 1 202 ? -4.183 -13.049 -11.836 1.00 92.88 202 TRP A O 1
ATOM 1603 N N . LYS A 1 203 ? -2.408 -13.772 -13.000 1.00 93.19 203 LYS A N 1
ATOM 1604 C CA . LYS A 1 203 ? -2.056 -14.868 -12.080 1.00 93.19 203 LYS A CA 1
ATOM 1605 C C . LYS A 1 203 ? -1.726 -14.375 -10.663 1.00 93.19 203 LYS A C 1
ATOM 1607 O O . LYS A 1 203 ? -1.962 -15.105 -9.706 1.00 93.19 203 LYS A O 1
ATOM 1612 N N . LEU A 1 204 ? -1.253 -13.135 -10.515 1.00 92.75 204 LEU A N 1
ATOM 1613 C CA . LEU A 1 204 ? -0.956 -12.512 -9.218 1.00 92.75 204 LEU A CA 1
ATOM 1614 C C . LEU A 1 204 ? -2.189 -11.890 -8.541 1.00 92.75 204 LEU A C 1
ATOM 1616 O O . LEU A 1 204 ? -2.124 -11.542 -7.362 1.00 92.75 204 LEU A O 1
ATOM 1620 N N . TRP A 1 205 ? -3.325 -11.775 -9.241 1.00 92.19 205 TRP A N 1
ATOM 1621 C CA . TRP A 1 205 ? -4.558 -11.188 -8.699 1.00 92.19 205 TRP A CA 1
ATOM 1622 C C . TRP A 1 205 ? -5.019 -11.804 -7.361 1.00 92.19 205 TRP A C 1
ATOM 1624 O O . TRP A 1 205 ? -5.381 -11.047 -6.458 1.00 92.19 205 TRP A O 1
ATOM 1634 N N . PRO A 1 206 ? -4.969 -13.136 -7.147 1.00 90.69 206 PRO A N 1
ATOM 1635 C CA . PRO A 1 206 ? -5.367 -13.738 -5.872 1.00 90.69 206 PRO A CA 1
ATOM 1636 C C . PRO A 1 206 ? -4.517 -13.302 -4.669 1.00 90.69 206 PRO A C 1
ATOM 1638 O O . PRO A 1 206 ? -4.946 -13.482 -3.532 1.00 90.69 206 PRO A O 1
ATOM 1641 N N . LEU A 1 207 ? -3.330 -12.728 -4.893 1.00 88.25 207 LEU A N 1
ATOM 1642 C CA . LEU A 1 207 ? -2.443 -12.244 -3.831 1.00 88.25 207 LEU A CA 1
ATOM 1643 C C . LEU A 1 207 ? -2.785 -10.818 -3.376 1.00 88.25 207 LEU A C 1
ATOM 1645 O O . LEU A 1 207 ? -2.375 -10.404 -2.295 1.00 88.25 207 LEU A O 1
ATOM 1649 N N . ILE A 1 208 ? -3.564 -10.067 -4.160 1.00 88.12 208 ILE A N 1
ATOM 1650 C CA . ILE A 1 208 ? -3.929 -8.666 -3.894 1.00 88.12 208 ILE A CA 1
ATOM 1651 C C . ILE A 1 208 ? -4.516 -8.422 -2.496 1.00 88.12 208 ILE A C 1
ATOM 1653 O O . ILE A 1 208 ? -4.119 -7.423 -1.880 1.00 88.12 208 ILE A O 1
ATOM 1657 N N . PRO A 1 209 ? -5.359 -9.315 -1.932 1.00 87.00 209 PRO A N 1
ATOM 1658 C CA . PRO A 1 209 ? -5.866 -9.141 -0.576 1.00 87.00 209 PRO A CA 1
ATOM 1659 C C . PRO A 1 209 ? -4.784 -8.991 0.489 1.00 87.00 209 PRO A C 1
ATOM 1661 O O . PRO A 1 209 ? -4.977 -8.283 1.472 1.00 87.00 209 PRO A O 1
ATOM 1664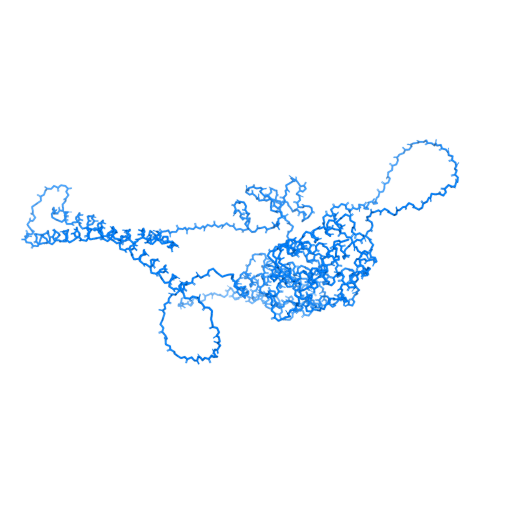 N N . GLN A 1 210 ? -3.608 -9.574 0.263 1.00 86.19 210 GLN A N 1
ATOM 1665 C CA . GLN A 1 210 ? -2.496 -9.532 1.208 1.00 86.19 210 GLN A CA 1
ATOM 1666 C C . GLN A 1 210 ? -1.804 -8.159 1.259 1.00 86.19 210 GLN A C 1
ATOM 1668 O O . GLN A 1 210 ? -1.109 -7.856 2.226 1.00 86.19 210 GLN A O 1
ATOM 1673 N N . TYR A 1 211 ? -1.991 -7.316 0.236 1.00 85.38 211 TYR A N 1
ATOM 1674 C CA . TYR A 1 211 ? -1.242 -6.065 0.060 1.00 85.38 211 TYR A CA 1
ATOM 1675 C C . TYR A 1 211 ? -2.081 -4.794 0.248 1.00 85.38 211 TYR A C 1
ATOM 1677 O O . TYR A 1 211 ? -1.519 -3.699 0.371 1.00 85.38 211 TYR A O 1
ATOM 1685 N N . GLY A 1 212 ? -3.412 -4.906 0.288 1.00 85.69 212 GLY A N 1
ATOM 1686 C CA . GLY A 1 212 ? -4.317 -3.779 0.526 1.00 85.69 212 GLY A CA 1
ATOM 1687 C C . GLY A 1 212 ? -4.082 -2.601 -0.432 1.00 85.69 212 GLY A C 1
ATOM 1688 O O . GLY A 1 212 ? -4.024 -2.768 -1.649 1.00 85.69 212 GLY A O 1
ATOM 1689 N N . GLN A 1 213 ? -3.917 -1.381 0.096 1.00 82.94 213 GLN A N 1
ATOM 1690 C CA . GLN A 1 213 ? -3.725 -0.173 -0.730 1.00 82.94 213 GLN A CA 1
ATOM 1691 C C . GLN A 1 213 ? -2.409 -0.157 -1.534 1.00 82.94 213 GLN A C 1
ATOM 1693 O O . GLN A 1 213 ? -2.316 0.542 -2.549 1.00 82.94 213 GLN A O 1
ATOM 1698 N N . LYS A 1 214 ? -1.400 -0.957 -1.148 1.00 85.62 214 LYS A N 1
ATOM 1699 C CA . LYS A 1 214 ? -0.141 -1.065 -1.911 1.00 85.62 214 LYS A CA 1
ATOM 1700 C C . LYS A 1 214 ? -0.358 -1.652 -3.307 1.00 85.62 214 LYS A C 1
ATOM 1702 O O . LYS A 1 214 ? 0.374 -1.308 -4.225 1.00 85.62 214 LYS A O 1
ATOM 1707 N N . ALA A 1 215 ? -1.417 -2.441 -3.488 1.00 89.44 215 ALA A N 1
ATOM 1708 C CA . ALA A 1 215 ? -1.788 -3.013 -4.776 1.00 89.44 215 ALA A CA 1
ATOM 1709 C C . ALA A 1 215 ? -2.388 -2.006 -5.777 1.00 89.44 215 ALA A C 1
ATOM 1711 O O . ALA A 1 215 ? -2.590 -2.360 -6.934 1.00 89.44 215 ALA A O 1
ATOM 1712 N N . SER A 1 216 ? -2.655 -0.755 -5.384 1.00 87.25 216 SER A N 1
ATOM 1713 C CA . SER A 1 216 ? -3.303 0.239 -6.259 1.00 87.25 216 SER A CA 1
ATOM 1714 C C . SER A 1 216 ? -2.600 0.427 -7.610 1.00 87.25 216 SER A C 1
ATOM 1716 O O . SER A 1 216 ? -3.266 0.436 -8.641 1.00 87.25 216 SER A O 1
ATOM 1718 N N . GLN A 1 217 ? -1.263 0.509 -7.640 1.00 88.44 217 GLN A N 1
ATOM 1719 C CA . GLN A 1 217 ? -0.509 0.631 -8.900 1.00 88.44 217 GLN A CA 1
ATOM 1720 C C . GLN A 1 217 ? -0.546 -0.656 -9.739 1.00 88.44 217 GLN A C 1
ATOM 1722 O O . GLN A 1 217 ? -0.493 -0.580 -10.961 1.00 88.44 217 GLN A O 1
ATOM 1727 N N . PHE A 1 218 ? -0.648 -1.829 -9.110 1.00 93.38 218 PHE A N 1
ATOM 1728 C CA . PHE A 1 218 ? -0.841 -3.089 -9.830 1.00 93.38 218 PHE A CA 1
ATOM 1729 C C . PHE A 1 218 ? -2.216 -3.136 -10.512 1.00 93.38 218 PHE A C 1
ATOM 1731 O O . PHE A 1 218 ? -2.328 -3.550 -11.664 1.00 93.38 218 PHE A O 1
ATOM 1738 N N . VAL A 1 219 ? -3.260 -2.679 -9.821 1.00 90.88 219 VAL A N 1
ATOM 1739 C CA . VAL A 1 219 ? -4.622 -2.639 -10.369 1.00 90.88 219 VAL A CA 1
ATOM 1740 C C . VAL A 1 219 ? -4.717 -1.631 -11.517 1.00 90.88 219 VAL A C 1
ATOM 1742 O O . VAL A 1 219 ? -5.323 -1.944 -12.540 1.00 90.88 219 VAL A O 1
ATOM 1745 N N . ASP A 1 220 ? -4.065 -0.469 -11.379 1.00 86.00 220 ASP A N 1
ATOM 1746 C CA . ASP A 1 220 ? -3.984 0.567 -12.421 1.00 86.00 220 ASP A CA 1
ATOM 1747 C C . ASP A 1 220 ? -3.365 0.014 -13.714 1.00 86.00 220 ASP A C 1
ATOM 1749 O O . ASP A 1 220 ? -4.014 0.041 -14.764 1.00 86.00 220 ASP A O 1
ATOM 1753 N N . ILE A 1 221 ? -2.166 -0.589 -13.627 1.00 88.81 221 ILE A N 1
ATOM 1754 C CA . ILE A 1 221 ? -1.492 -1.141 -14.811 1.00 88.81 221 ILE A CA 1
ATOM 1755 C C . ILE A 1 221 ? -2.313 -2.266 -15.433 1.00 88.81 221 ILE A C 1
ATOM 1757 O O . ILE A 1 221 ? -2.503 -2.286 -16.644 1.00 88.81 221 ILE A O 1
ATOM 1761 N N . LEU A 1 222 ? -2.861 -3.180 -14.628 1.00 89.94 222 LEU A N 1
ATOM 1762 C CA . LEU A 1 222 ? -3.652 -4.296 -15.140 1.00 89.94 222 LEU A CA 1
ATOM 1763 C C . LEU A 1 222 ? -4.864 -3.795 -15.937 1.00 89.94 222 LEU A C 1
ATOM 1765 O O . LEU A 1 222 ? -5.159 -4.303 -17.019 1.00 89.94 222 LEU A O 1
ATOM 1769 N N . GLY A 1 223 ? -5.536 -2.761 -15.433 1.00 83.38 223 GLY A N 1
ATOM 1770 C CA . GLY A 1 223 ? -6.628 -2.099 -16.130 1.00 83.38 223 GLY A CA 1
ATOM 1771 C C . GLY A 1 223 ? -6.211 -1.412 -17.428 1.00 83.38 223 GLY A C 1
ATOM 1772 O O . GLY A 1 223 ? -6.881 -1.594 -18.450 1.00 83.38 223 GLY A O 1
ATOM 1773 N N . GLU A 1 224 ? -5.101 -0.668 -17.406 1.00 79.94 224 GLU A N 1
ATOM 1774 C CA . GLU A 1 224 ? -4.538 -0.001 -18.585 1.00 79.94 224 GLU A CA 1
ATOM 1775 C C . GLU A 1 224 ? -4.199 -1.015 -19.690 1.00 79.94 224 GLU A C 1
ATOM 1777 O O . GLU A 1 224 ? -4.620 -0.845 -20.839 1.00 79.94 224 GLU A O 1
ATOM 1782 N N . LEU A 1 225 ? -3.530 -2.122 -19.343 1.00 82.69 225 LEU A N 1
ATOM 1783 C CA . LEU A 1 225 ? -3.141 -3.161 -20.305 1.00 82.69 225 LEU A CA 1
ATOM 1784 C C . LEU A 1 225 ? -4.348 -3.886 -20.913 1.00 82.69 225 LEU A C 1
ATOM 1786 O O . LEU A 1 225 ? -4.345 -4.221 -22.096 1.00 82.69 225 LEU A O 1
ATOM 1790 N N . MET A 1 226 ? -5.425 -4.072 -20.146 1.00 78.25 226 MET A N 1
ATOM 1791 C CA . MET A 1 226 ? -6.681 -4.623 -20.668 1.00 78.25 226 MET A CA 1
ATOM 1792 C C . MET A 1 226 ? -7.453 -3.637 -21.573 1.00 78.25 226 MET A C 1
ATOM 1794 O O . MET A 1 226 ? -8.515 -3.982 -22.112 1.00 78.25 226 MET A O 1
ATOM 1798 N N . GLY A 1 227 ? -6.931 -2.426 -21.791 1.00 66.56 227 GLY A N 1
ATOM 1799 C CA . GLY A 1 227 ? -7.511 -1.411 -22.665 1.00 66.56 227 GLY A CA 1
ATOM 1800 C C . GLY A 1 227 ? -8.661 -0.649 -22.016 1.00 66.56 227 GLY A C 1
ATOM 1801 O O . GLY A 1 227 ? -9.582 -0.216 -22.712 1.00 66.56 227 GLY A O 1
ATOM 1802 N N . PHE A 1 228 ? -8.642 -0.520 -20.690 1.00 61.44 228 PHE A N 1
ATOM 1803 C CA . PHE A 1 228 ? -9.583 0.314 -19.960 1.00 61.44 228 PHE A CA 1
ATOM 1804 C C . PHE A 1 228 ? -8.877 1.598 -19.527 1.00 61.44 228 PHE A C 1
ATOM 1806 O O . PHE A 1 228 ? -7.783 1.520 -18.970 1.00 61.44 228 PHE A O 1
ATOM 1813 N N . PRO A 1 229 ? -9.475 2.785 -19.738 1.00 48.69 229 PRO A N 1
ATOM 1814 C CA . PRO A 1 229 ? -8.989 4.000 -19.107 1.00 48.69 229 PRO A CA 1
ATOM 1815 C C . PRO A 1 229 ? -9.294 3.893 -17.611 1.00 48.69 229 PRO A C 1
ATOM 1817 O O . PRO A 1 229 ? -10.319 4.378 -17.129 1.00 48.69 229 PRO A O 1
ATOM 1820 N N . MET A 1 230 ? -8.439 3.186 -16.877 1.00 45.12 230 MET A N 1
ATOM 1821 C CA . MET A 1 230 ? -8.484 3.185 -15.430 1.00 45.12 230 MET A CA 1
ATOM 1822 C C . MET A 1 230 ? -8.008 4.544 -14.9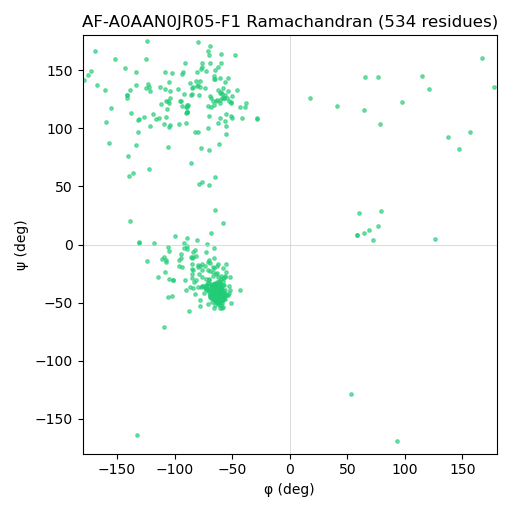61 1.00 45.12 230 MET A C 1
ATOM 1824 O O . MET A 1 230 ? -6.833 4.880 -14.960 1.00 45.12 230 MET A O 1
ATOM 1828 N N . VAL A 1 231 ? -8.974 5.384 -14.615 1.00 46.22 231 VAL A N 1
ATOM 1829 C CA . VAL A 1 231 ? -8.702 6.620 -13.902 1.00 46.22 231 VAL A CA 1
ATOM 1830 C C . VAL A 1 231 ? -8.679 6.263 -12.419 1.00 46.22 231 VAL A C 1
ATOM 1832 O O . VAL A 1 231 ? -9.545 6.697 -11.667 1.00 46.22 231 VAL A O 1
ATOM 1835 N N . ILE A 1 232 ? -7.658 5.524 -11.962 1.00 43.16 232 ILE A N 1
ATOM 1836 C CA . ILE A 1 232 ? -7.227 5.615 -10.554 1.00 43.16 232 ILE A CA 1
ATOM 1837 C C . ILE A 1 232 ? -6.373 6.881 -10.419 1.00 43.16 232 ILE A C 1
ATOM 1839 O O . ILE A 1 232 ? -5.228 6.903 -9.982 1.00 43.16 232 ILE A O 1
ATOM 1843 N N . ARG A 1 233 ? -6.930 7.996 -10.879 1.00 46.78 233 ARG A N 1
ATOM 1844 C CA . ARG A 1 233 ? -6.385 9.323 -10.655 1.00 46.78 233 ARG A CA 1
ATOM 1845 C C . ARG A 1 233 ? -7.552 10.174 -10.230 1.00 46.78 233 ARG A C 1
ATOM 1847 O O . ARG A 1 233 ? -8.155 10.872 -11.040 1.00 46.78 233 ARG A O 1
ATOM 1854 N N . THR A 1 234 ? -7.854 10.154 -8.936 1.00 49.62 234 THR A N 1
ATOM 1855 C CA . THR A 1 234 ? -8.420 11.354 -8.329 1.00 49.62 234 THR A CA 1
ATOM 1856 C C . THR A 1 234 ? -7.429 12.469 -8.637 1.00 49.62 234 THR A C 1
ATOM 1858 O O . THR A 1 234 ? -6.340 12.514 -8.062 1.00 49.62 234 THR A O 1
ATOM 1861 N N . SER A 1 235 ? -7.742 13.303 -9.633 1.00 58.59 235 SER A N 1
ATOM 1862 C CA . SER A 1 235 ? -6.922 14.463 -9.967 1.00 58.59 235 SER A CA 1
ATOM 1863 C C . SER A 1 235 ? -6.703 15.237 -8.670 1.00 58.59 235 SER A C 1
ATOM 1865 O O . SER A 1 235 ? -7.704 15.575 -8.021 1.00 58.59 235 SER A O 1
ATOM 1867 N N . PRO A 1 236 ? -5.451 15.465 -8.242 1.00 67.50 236 PRO A N 1
ATOM 1868 C CA . PRO A 1 236 ? -5.207 16.092 -6.958 1.00 67.50 236 PRO A CA 1
ATOM 1869 C C . PRO A 1 236 ? -5.886 17.465 -6.950 1.00 67.50 236 PRO A C 1
ATOM 1871 O O . PRO A 1 236 ? -5.782 18.233 -7.906 1.00 67.50 236 PRO A O 1
ATOM 1874 N N . GLN A 1 237 ? -6.666 17.749 -5.911 1.00 77.62 237 GLN A N 1
ATOM 1875 C CA . GLN A 1 237 ? -7.346 19.036 -5.782 1.00 77.62 237 GLN A CA 1
ATOM 1876 C C . GLN A 1 237 ? -6.373 20.063 -5.220 1.00 77.62 237 GLN A C 1
ATOM 1878 O O . GLN A 1 237 ? -5.560 19.761 -4.346 1.00 77.62 237 GLN A O 1
ATOM 1883 N N . CYS A 1 238 ? -6.445 21.290 -5.727 1.00 77.81 238 CYS A N 1
ATOM 1884 C CA . CYS A 1 238 ? -5.601 22.364 -5.249 1.00 77.81 238 CYS A CA 1
ATOM 1885 C C . CYS A 1 238 ? -5.921 22.646 -3.773 1.00 77.81 238 CYS A C 1
ATOM 1887 O O . CYS A 1 238 ? -7.053 23.004 -3.458 1.00 77.81 238 CYS A O 1
ATOM 1889 N N . PRO A 1 239 ? -4.941 22.602 -2.861 1.00 76.00 239 PRO A N 1
ATOM 1890 C CA . PRO A 1 239 ? -5.190 22.821 -1.440 1.00 76.00 239 PRO A CA 1
ATOM 1891 C C . PRO A 1 239 ? -5.647 24.247 -1.097 1.00 76.00 239 PRO A C 1
ATOM 1893 O O . PRO A 1 239 ? -6.077 24.481 0.027 1.00 76.00 239 PRO A O 1
ATOM 1896 N N . ARG A 1 240 ? -5.547 25.199 -2.038 1.00 79.94 240 ARG A N 1
ATOM 1897 C CA . ARG A 1 240 ? -5.903 26.610 -1.832 1.00 79.94 240 ARG A CA 1
ATOM 1898 C C . ARG A 1 240 ? -7.252 26.997 -2.426 1.00 79.94 240 ARG A C 1
ATOM 1900 O O . ARG A 1 240 ? -8.009 27.709 -1.779 1.00 79.94 240 ARG A O 1
ATOM 1907 N N . CYS A 1 241 ? -7.539 26.566 -3.651 1.00 84.06 241 CYS A N 1
ATOM 1908 C CA . CYS A 1 241 ? -8.771 26.931 -4.361 1.00 84.06 241 CYS A CA 1
ATOM 1909 C C . CYS A 1 241 ? -9.669 25.734 -4.689 1.00 84.06 241 CYS A C 1
ATOM 1911 O O . CYS A 1 241 ? -10.698 25.902 -5.333 1.00 84.06 241 CYS A O 1
ATOM 1913 N N . ASN A 1 242 ? -9.270 24.527 -4.283 1.00 78.31 242 ASN A N 1
ATOM 1914 C CA . ASN A 1 242 ? -9.952 23.261 -4.542 1.00 78.31 242 ASN A CA 1
ATOM 1915 C C . ASN A 1 242 ? -10.165 22.911 -6.027 1.00 78.31 242 ASN A C 1
ATOM 1917 O O . ASN A 1 242 ? -10.838 21.934 -6.347 1.00 78.31 242 ASN A O 1
ATOM 1921 N N . ALA A 1 243 ? -9.569 23.680 -6.944 1.00 80.25 243 ALA A N 1
ATOM 1922 C CA . ALA A 1 243 ? -9.621 23.401 -8.370 1.00 80.25 243 ALA A CA 1
ATOM 1923 C C . ALA A 1 243 ? -8.889 22.085 -8.686 1.00 80.25 243 ALA A C 1
ATOM 1925 O O . ALA A 1 243 ? -7.839 21.822 -8.092 1.00 80.25 243 ALA A O 1
ATOM 1926 N N . PRO A 1 244 ? -9.392 21.267 -9.624 1.00 75.44 244 PRO A N 1
ATOM 1927 C CA . PRO A 1 244 ? -8.700 20.059 -10.053 1.00 75.44 244 PRO A CA 1
ATOM 1928 C C . PRO A 1 244 ? -7.348 20.423 -10.677 1.00 75.44 244 PRO A C 1
ATOM 1930 O O . PRO A 1 244 ? -7.257 21.329 -11.508 1.00 75.44 244 PRO A O 1
ATOM 1933 N N . VAL A 1 245 ? -6.291 19.724 -10.268 1.00 78.00 245 VAL A N 1
ATOM 1934 C CA . VAL A 1 245 ? -4.929 19.944 -10.759 1.00 78.00 245 VAL A CA 1
ATOM 1935 C C . VAL A 1 245 ? -4.477 18.734 -11.580 1.00 78.00 245 VAL A C 1
ATOM 1937 O O . VAL A 1 245 ? -4.686 17.594 -11.158 1.00 78.00 245 VAL A O 1
ATOM 1940 N N . PRO A 1 246 ? -3.847 18.938 -12.752 1.00 67.88 246 PRO A N 1
ATOM 1941 C CA . PRO A 1 246 ? -3.243 17.850 -13.512 1.00 67.88 246 PRO A CA 1
ATOM 1942 C C . PRO A 1 246 ? -2.198 17.109 -12.670 1.00 67.88 246 PRO A C 1
ATOM 1944 O O . PRO A 1 246 ? -1.339 17.739 -12.056 1.00 67.88 246 PRO A O 1
ATOM 1947 N N . ALA A 1 247 ? -2.222 15.772 -12.685 1.00 63.09 247 ALA A N 1
ATOM 1948 C CA . ALA A 1 247 ? -1.300 14.928 -11.908 1.00 63.09 247 ALA A CA 1
ATOM 1949 C C . ALA A 1 247 ? 0.194 15.176 -12.222 1.00 63.09 247 ALA A C 1
ATOM 1951 O O . ALA A 1 247 ? 1.072 14.843 -11.427 1.00 63.09 247 ALA A O 1
ATOM 1952 N N . HIS A 1 248 ? 0.485 15.767 -13.382 1.00 60.44 248 HIS A N 1
ATOM 1953 C CA . HIS A 1 248 ? 1.794 16.293 -13.743 1.00 60.44 248 HIS A CA 1
ATOM 1954 C C . HIS A 1 248 ? 1.596 17.603 -14.525 1.00 60.44 248 HIS A C 1
ATOM 1956 O O . HIS A 1 248 ? 0.795 17.603 -15.462 1.00 60.44 248 HIS A O 1
ATOM 1962 N N . PRO A 1 249 ? 2.248 18.726 -14.160 1.00 69.81 249 PRO A N 1
ATOM 1963 C CA . PRO A 1 249 ? 3.273 18.904 -13.121 1.00 69.81 249 PRO A CA 1
ATOM 1964 C C . PRO A 1 249 ? 2.744 19.029 -11.677 1.00 69.81 249 PRO A C 1
ATOM 1966 O O . PRO A 1 249 ? 3.538 19.267 -10.773 1.00 69.81 249 PRO A O 1
ATOM 1969 N N . GLY A 1 250 ? 1.436 18.888 -11.426 1.00 73.88 250 GLY A N 1
ATOM 1970 C CA . GLY A 1 250 ? 0.877 19.055 -10.077 1.00 73.88 250 GLY A CA 1
ATOM 1971 C C . GLY A 1 250 ? 0.753 20.517 -9.639 1.00 73.88 250 GLY A C 1
ATOM 1972 O O . GLY A 1 250 ? 0.568 20.783 -8.458 1.00 73.88 250 GLY A O 1
ATOM 1973 N N . VAL A 1 251 ? 0.836 21.476 -10.567 1.00 84.25 251 VAL A N 1
ATOM 1974 C CA . VAL A 1 251 ? 0.708 22.916 -10.290 1.00 84.25 251 VAL A CA 1
ATOM 1975 C C . VAL A 1 251 ? -0.663 23.410 -10.736 1.00 84.25 251 VAL A C 1
ATOM 1977 O O . VAL A 1 251 ? -1.067 23.211 -11.883 1.00 84.25 251 VAL A O 1
ATOM 1980 N N . CYS A 1 252 ? -1.393 24.054 -9.828 1.00 84.56 252 CYS A N 1
ATOM 1981 C CA . CYS A 1 252 ? -2.710 24.600 -10.113 1.00 84.56 252 CYS A CA 1
ATOM 1982 C C . CYS A 1 252 ? -2.617 25.760 -11.112 1.00 84.56 252 CYS A C 1
ATOM 1984 O O . CYS A 1 252 ? -1.976 26.771 -10.834 1.00 84.56 252 CYS A O 1
ATOM 1986 N N . ALA A 1 253 ? -3.330 25.663 -12.235 1.00 83.50 253 ALA A N 1
ATOM 1987 C CA . ALA A 1 253 ? -3.370 26.726 -13.241 1.00 83.50 253 ALA A CA 1
ATOM 1988 C C . ALA A 1 253 ? -4.063 28.013 -12.748 1.00 83.50 253 ALA A C 1
ATOM 1990 O O . ALA A 1 253 ? -3.795 29.088 -13.272 1.00 83.50 253 ALA A O 1
ATOM 1991 N N . ALA A 1 254 ? -4.944 27.914 -11.744 1.00 84.19 254 ALA A N 1
ATOM 1992 C CA . ALA A 1 254 ? -5.719 29.050 -11.244 1.00 84.19 254 ALA A CA 1
ATOM 1993 C C . ALA A 1 254 ? -4.961 29.899 -10.211 1.00 84.19 254 ALA A C 1
ATOM 1995 O O . ALA A 1 254 ? -5.113 31.115 -10.192 1.00 84.19 254 ALA A O 1
ATOM 1996 N N . CYS A 1 255 ? -4.167 29.278 -9.333 1.00 87.69 255 CYS A N 1
ATOM 1997 C CA . CYS A 1 255 ? -3.494 29.994 -8.242 1.00 87.69 255 CYS A CA 1
ATOM 1998 C C . CYS A 1 255 ? -1.992 29.705 -8.115 1.00 87.69 255 CYS A C 1
ATOM 2000 O O . CYS A 1 255 ? -1.365 30.215 -7.192 1.00 87.69 255 CYS A O 1
ATOM 2002 N N . GLY A 1 256 ? -1.418 28.878 -8.995 1.00 84.81 256 GLY A N 1
ATOM 2003 C CA . GLY A 1 256 ? 0.016 28.567 -9.022 1.00 84.81 256 GLY A CA 1
ATOM 2004 C C . GLY A 1 256 ? 0.518 27.667 -7.888 1.00 84.81 256 GLY A C 1
ATOM 2005 O O . GLY A 1 256 ? 1.714 27.416 -7.800 1.00 84.81 256 GLY A O 1
ATOM 2006 N N . GLU A 1 257 ? -0.370 27.176 -7.023 1.00 85.81 257 GLU A N 1
ATOM 2007 C CA . GLU A 1 257 ? -0.002 26.343 -5.870 1.00 85.81 257 GLU A CA 1
ATOM 2008 C C . GLU A 1 257 ? 0.234 24.886 -6.271 1.00 85.81 257 GLU A C 1
ATOM 2010 O O . GLU A 1 257 ? -0.435 24.363 -7.170 1.00 85.81 257 GLU A O 1
ATOM 2015 N N . ASN A 1 258 ? 1.138 24.206 -5.564 1.00 83.94 258 ASN A N 1
ATOM 2016 C CA . ASN A 1 258 ? 1.397 22.787 -5.785 1.00 83.94 258 ASN A CA 1
ATOM 2017 C C . ASN A 1 258 ? 0.307 21.942 -5.106 1.00 83.94 258 ASN A C 1
ATOM 2019 O O . ASN A 1 258 ? 0.022 22.103 -3.921 1.00 83.94 258 ASN A O 1
ATOM 2023 N N . ALA A 1 259 ? -0.307 21.021 -5.842 1.00 82.56 259 ALA A N 1
ATOM 2024 C CA . ALA A 1 259 ? -1.374 20.159 -5.347 1.00 82.56 259 ALA A CA 1
ATOM 2025 C C . ALA A 1 259 ? -0.903 19.165 -4.269 1.00 82.56 259 ALA A C 1
ATOM 2027 O O . ALA A 1 259 ? -1.719 18.662 -3.500 1.00 82.56 259 ALA A O 1
ATOM 2028 N N . HIS A 1 260 ? 0.406 18.916 -4.188 1.00 81.81 260 HIS A N 1
ATOM 2029 C CA . HIS A 1 260 ? 1.036 18.030 -3.206 1.00 81.81 260 HIS A CA 1
ATOM 2030 C C . HIS A 1 260 ? 1.490 18.754 -1.930 1.00 81.81 260 HIS A C 1
ATOM 2032 O O . HIS A 1 260 ? 2.070 18.131 -1.040 1.00 81.81 260 HIS A O 1
ATOM 2038 N N . GLN A 1 261 ? 1.260 20.066 -1.818 1.00 86.56 261 GLN A N 1
ATOM 2039 C CA . GLN A 1 261 ? 1.632 20.798 -0.610 1.00 86.56 261 GLN A CA 1
ATOM 2040 C C . GLN A 1 261 ? 0.631 20.553 0.522 1.00 86.56 261 GLN A C 1
ATOM 2042 O O . GLN A 1 261 ? -0.587 20.537 0.326 1.00 86.56 261 GLN A O 1
ATOM 2047 N N . CYS A 1 262 ? 1.143 20.425 1.743 1.00 86.31 262 CYS A N 1
ATOM 2048 C CA . CYS A 1 262 ? 0.302 20.337 2.927 1.00 86.31 262 CYS A CA 1
ATOM 2049 C C . CYS A 1 262 ? -0.560 21.603 3.082 1.00 86.31 262 CYS A C 1
ATOM 2051 O O . CYS A 1 262 ? -0.037 22.716 3.103 1.00 86.31 262 CYS A O 1
ATOM 2053 N N . GLN A 1 263 ? -1.871 21.445 3.284 1.00 84.50 263 GLN A N 1
ATOM 2054 C CA . GLN A 1 263 ? -2.779 22.575 3.538 1.00 84.50 263 GLN A CA 1
ATOM 2055 C C . GLN A 1 263 ? -2.402 23.376 4.793 1.00 84.50 263 GLN A C 1
ATOM 2057 O O . GLN A 1 263 ? -2.644 24.579 4.847 1.00 84.50 263 GLN A O 1
ATOM 2062 N N . LYS A 1 264 ? -1.795 22.721 5.793 1.00 85.31 264 LYS A N 1
ATOM 2063 C CA . LYS A 1 264 ? -1.445 23.341 7.074 1.00 85.31 264 LYS A CA 1
ATOM 2064 C C . LYS A 1 264 ? -0.069 24.005 7.051 1.00 85.31 264 LYS A C 1
ATOM 2066 O O . LYS A 1 264 ? 0.032 25.195 7.321 1.00 85.31 264 LYS A O 1
ATOM 2071 N N . CYS A 1 265 ? 0.987 23.254 6.736 1.00 90.19 265 CYS A N 1
ATOM 2072 C CA . CYS A 1 265 ? 2.367 23.752 6.825 1.00 90.19 265 CYS A CA 1
ATOM 2073 C C . CYS A 1 265 ? 3.020 24.056 5.472 1.00 90.19 265 CYS A C 1
ATOM 2075 O O . CYS A 1 265 ? 4.165 24.491 5.444 1.00 90.19 265 CYS A O 1
ATOM 2077 N N . ARG A 1 266 ? 2.322 23.818 4.352 1.00 89.12 266 ARG A N 1
ATOM 2078 C CA . ARG A 1 266 ? 2.814 24.007 2.974 1.00 89.12 266 ARG A CA 1
ATOM 2079 C C . ARG A 1 266 ? 4.065 23.209 2.595 1.00 89.12 266 ARG A C 1
ATOM 2081 O O . ARG A 1 266 ? 4.564 23.381 1.488 1.00 89.12 266 ARG A O 1
ATOM 2088 N N . THR A 1 267 ? 4.532 22.290 3.443 1.00 86.88 267 THR A N 1
ATOM 2089 C CA . THR A 1 267 ? 5.579 21.336 3.059 1.00 86.88 267 THR A CA 1
ATOM 2090 C C . THR A 1 267 ? 5.092 20.495 1.884 1.00 86.88 267 THR A C 1
ATOM 2092 O O . THR A 1 267 ? 3.985 19.952 1.925 1.00 86.88 267 THR A O 1
ATOM 2095 N N . ILE A 1 268 ? 5.930 20.379 0.858 1.00 84.38 268 ILE A N 1
ATOM 2096 C CA . ILE A 1 268 ? 5.706 19.510 -0.296 1.00 84.38 268 ILE A CA 1
ATOM 2097 C C . ILE A 1 268 ? 6.419 18.188 -0.021 1.00 84.38 268 ILE A C 1
ATOM 2099 O O . ILE A 1 268 ? 7.621 18.184 0.242 1.00 84.38 268 ILE A O 1
ATOM 2103 N N . ASN A 1 269 ? 5.681 17.080 -0.069 1.00 75.00 269 ASN A N 1
ATOM 2104 C CA . ASN A 1 269 ? 6.273 15.748 -0.020 1.00 75.00 269 ASN A CA 1
ATOM 2105 C C . ASN A 1 269 ? 6.595 15.297 -1.454 1.00 75.00 269 ASN A C 1
ATOM 2107 O O . ASN A 1 269 ? 5.689 15.139 -2.274 1.00 75.00 269 ASN A O 1
ATOM 2111 N N . TYR A 1 270 ? 7.885 15.151 -1.765 1.00 76.62 270 TYR A N 1
ATOM 2112 C CA . TYR A 1 270 ? 8.354 14.723 -3.088 1.00 76.62 270 TYR A CA 1
ATOM 2113 C C . TYR A 1 270 ? 8.365 13.196 -3.248 1.00 76.62 270 TYR A C 1
ATOM 2115 O O . TYR A 1 270 ? 8.301 12.710 -4.379 1.00 76.62 270 TYR A O 1
ATOM 2123 N N . ASP A 1 271 ? 8.385 12.461 -2.134 1.00 69.31 271 ASP A N 1
ATOM 2124 C CA . ASP A 1 271 ? 8.499 11.000 -2.097 1.00 69.31 271 ASP A CA 1
ATOM 2125 C C . ASP A 1 271 ? 7.125 10.319 -2.130 1.00 69.31 271 ASP A C 1
ATOM 2127 O O . ASP A 1 271 ? 6.925 9.321 -2.827 1.00 69.31 271 ASP A O 1
ATOM 2131 N N . GLU A 1 272 ? 6.149 10.890 -1.419 1.00 68.31 272 GLU A N 1
ATOM 2132 C CA . GLU A 1 272 ? 4.762 10.428 -1.407 1.00 68.31 272 GLU A CA 1
ATOM 2133 C C . GLU A 1 272 ? 3.811 11.579 -1.735 1.00 68.31 272 GLU A C 1
ATOM 2135 O O . GLU A 1 272 ? 3.629 12.516 -0.960 1.00 68.31 272 GLU A O 1
ATOM 2140 N N . ARG A 1 273 ? 3.215 11.507 -2.930 1.00 67.50 273 ARG A N 1
ATOM 2141 C CA . ARG A 1 273 ? 2.398 12.577 -3.526 1.00 67.50 273 ARG A CA 1
ATOM 2142 C C . ARG A 1 273 ? 0.997 12.699 -2.934 1.00 67.50 273 ARG A C 1
ATOM 2144 O O . ARG A 1 273 ? 0.345 13.725 -3.135 1.00 67.50 273 ARG A O 1
ATOM 2151 N N . ASP A 1 274 ? 0.537 11.672 -2.230 1.00 69.69 274 ASP A N 1
ATOM 2152 C CA . ASP A 1 274 ? -0.751 11.682 -1.547 1.00 69.69 274 ASP A CA 1
ATOM 2153 C C . ASP A 1 274 ? -0.669 11.087 -0.134 1.00 69.69 274 ASP A C 1
ATOM 2155 O O . ASP A 1 274 ? -1.273 10.056 0.159 1.00 69.69 274 ASP A O 1
ATOM 2159 N N . PRO A 1 275 ? 0.128 11.700 0.754 1.00 73.06 275 PRO A N 1
ATOM 2160 C CA . PRO A 1 275 ? 0.376 11.130 2.061 1.00 73.06 275 PRO A CA 1
ATOM 2161 C C . PRO A 1 275 ? -0.868 11.304 2.935 1.00 73.06 275 PRO A C 1
ATOM 2163 O O . PRO A 1 275 ? -1.458 12.388 3.007 1.00 73.06 275 PRO A O 1
ATOM 2166 N N . PHE A 1 276 ? -1.252 10.239 3.641 1.00 78.44 276 PHE A N 1
ATOM 2167 C CA . PHE A 1 276 ? -2.390 10.290 4.557 1.00 78.44 276 PHE A CA 1
ATOM 2168 C C . PHE A 1 276 ? -2.140 11.272 5.718 1.00 78.44 276 PHE A C 1
ATOM 2170 O O . PHE A 1 276 ? -3.058 11.983 6.128 1.00 78.44 276 PHE A O 1
ATOM 2177 N N . LEU A 1 277 ? -0.894 11.365 6.199 1.00 84.81 277 LEU A N 1
ATOM 2178 C CA . LEU A 1 277 ? -0.421 12.338 7.188 1.00 84.81 277 LEU A CA 1
ATOM 2179 C C . LEU A 1 277 ? 0.743 13.146 6.615 1.00 84.81 277 LEU A C 1
ATOM 2181 O O . LEU A 1 277 ? 1.681 12.596 6.045 1.00 84.81 277 LEU A O 1
ATOM 2185 N N . CYS A 1 278 ? 0.729 14.461 6.815 1.00 85.44 278 CYS A N 1
ATOM 2186 C CA . CYS A 1 278 ? 1.875 15.296 6.485 1.00 85.44 278 CYS A CA 1
ATOM 2187 C C . CYS A 1 278 ? 3.080 14.926 7.360 1.00 85.44 278 CYS A C 1
ATOM 2189 O O . CYS A 1 278 ? 3.013 15.056 8.581 1.00 85.44 278 CYS A O 1
ATOM 2191 N N . ILE A 1 279 ? 4.203 14.578 6.728 1.00 84.38 279 ILE A N 1
ATOM 2192 C CA . ILE A 1 279 ? 5.446 14.200 7.415 1.00 84.38 279 ILE A CA 1
ATOM 2193 C C . ILE A 1 279 ? 5.989 15.284 8.358 1.00 84.38 279 ILE A C 1
ATOM 2195 O O . ILE A 1 279 ? 6.616 14.971 9.362 1.00 84.38 279 ILE A O 1
ATOM 2199 N N . SER A 1 280 ? 5.732 16.565 8.075 1.00 87.81 280 SER A N 1
ATOM 2200 C CA . SER A 1 280 ? 6.230 17.662 8.914 1.00 87.81 280 SER A CA 1
ATOM 2201 C C . SER A 1 280 ? 5.317 18.014 10.083 1.00 87.81 280 SER A C 1
ATOM 2203 O O . SER A 1 280 ? 5.807 18.420 11.128 1.00 87.81 280 SER A O 1
ATOM 2205 N N . CYS A 1 281 ? 3.994 17.953 9.905 1.00 89.62 281 CYS A N 1
ATOM 2206 C CA . CYS A 1 281 ? 3.058 18.514 10.889 1.00 89.62 281 CYS A CA 1
ATOM 2207 C C . CYS A 1 281 ? 1.924 17.575 11.312 1.00 89.62 281 CYS A C 1
ATOM 2209 O O . CYS A 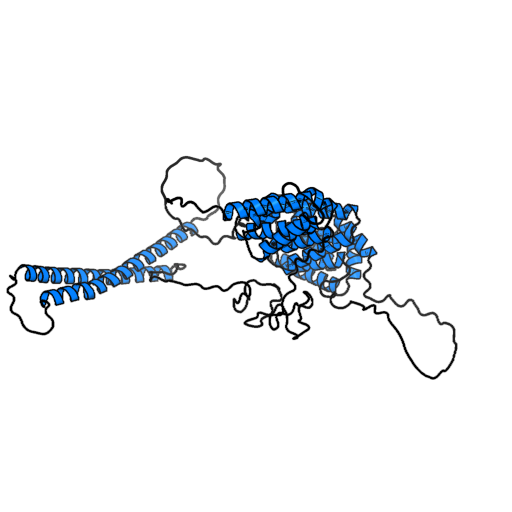1 281 ? 1.035 18.000 12.050 1.00 89.62 281 CYS A O 1
ATOM 2211 N N . GLY A 1 282 ? 1.905 16.339 10.810 1.00 86.31 282 GLY A N 1
ATOM 2212 C CA . GLY A 1 282 ? 0.874 15.345 11.111 1.00 86.31 282 GLY A CA 1
ATOM 2213 C C . GLY A 1 282 ? -0.528 15.717 10.622 1.00 86.31 282 GLY A C 1
ATOM 2214 O O . GLY A 1 282 ? -1.499 15.067 10.987 1.00 86.31 282 GLY A O 1
ATOM 2215 N N . PHE A 1 283 ? -0.681 16.772 9.816 1.00 85.75 283 PHE A N 1
ATOM 2216 C CA . PHE A 1 283 ? -1.980 17.144 9.262 1.00 85.75 283 PHE A CA 1
ATOM 2217 C C . PHE A 1 283 ? -2.443 16.107 8.235 1.00 85.75 283 PHE A C 1
ATOM 2219 O O . PHE A 1 283 ? -1.712 15.824 7.286 1.00 85.75 283 PHE A O 1
ATOM 2226 N N . SER A 1 284 ? -3.666 15.604 8.394 1.00 82.81 284 SER A N 1
ATOM 2227 C CA . SER A 1 284 ? -4.354 14.799 7.387 1.00 82.81 284 SER A CA 1
ATOM 2228 C C . SER A 1 284 ? -5.495 15.604 6.774 1.00 82.81 284 SER A C 1
ATOM 2230 O O . SER A 1 284 ? -6.279 16.229 7.484 1.00 82.81 284 SER A O 1
ATOM 2232 N N . LYS A 1 285 ? -5.598 15.570 5.442 1.00 73.38 285 LYS A N 1
ATOM 2233 C CA . LYS A 1 285 ? -6.757 16.105 4.707 1.00 73.38 285 LYS A CA 1
ATOM 2234 C C . LYS A 1 285 ? -7.937 15.124 4.668 1.00 73.38 285 LYS A C 1
ATOM 2236 O O . LYS A 1 285 ? -9.020 15.493 4.229 1.00 73.38 285 LYS A O 1
ATOM 2241 N N . TYR A 1 286 ? -7.708 13.881 5.095 1.00 75.19 286 TYR A N 1
ATOM 2242 C CA . TYR A 1 286 ? -8.661 12.775 5.016 1.00 75.19 286 TYR A CA 1
ATOM 2243 C C . TYR A 1 286 ? -9.358 12.499 6.342 1.00 75.19 286 TYR A C 1
ATOM 2245 O O . TYR A 1 286 ? -10.505 12.063 6.356 1.00 75.19 286 TYR A O 1
ATOM 2253 N N . ALA A 1 287 ? -8.669 12.755 7.453 1.00 72.00 287 ALA A N 1
ATOM 2254 C CA . ALA A 1 287 ? -9.174 12.468 8.782 1.00 72.00 287 ALA A CA 1
ATOM 2255 C C . ALA A 1 287 ? -8.750 13.541 9.784 1.00 72.00 287 ALA A C 1
ATOM 2257 O O . ALA A 1 287 ? -7.693 14.159 9.670 1.00 72.00 287 ALA A O 1
ATOM 2258 N N . ARG A 1 288 ? -9.570 13.727 10.815 1.00 78.12 288 ARG A N 1
ATOM 2259 C CA . ARG A 1 288 ? -9.198 14.466 12.016 1.00 78.12 288 ARG A CA 1
ATOM 2260 C C . ARG A 1 288 ? -9.114 13.467 13.156 1.00 78.12 288 ARG A C 1
ATOM 2262 O O . ARG A 1 288 ? -10.094 12.794 13.455 1.00 78.12 288 ARG A O 1
ATOM 2269 N N . PHE A 1 289 ? -7.940 13.375 13.763 1.00 72.88 289 PHE A N 1
ATOM 2270 C CA . PHE A 1 289 ? -7.731 12.556 14.946 1.00 72.88 289 PHE A CA 1
ATOM 2271 C C . PHE A 1 289 ? -8.032 13.394 16.180 1.00 72.88 289 PHE A C 1
ATOM 2273 O O . PHE A 1 289 ? -7.399 14.426 16.401 1.00 72.88 289 PHE A O 1
ATOM 2280 N N . GLU A 1 290 ? -8.999 12.951 16.971 1.00 76.75 290 GLU A N 1
ATOM 2281 C CA . GLU A 1 290 ? -9.224 13.461 18.316 1.00 76.75 290 GLU A CA 1
ATOM 2282 C C . GLU A 1 290 ? -8.916 12.323 19.279 1.00 76.75 290 GLU A C 1
ATOM 2284 O O . GLU A 1 290 ? -9.625 11.320 19.321 1.00 76.75 290 GLU A O 1
ATOM 2289 N N . THR A 1 291 ? -7.809 12.456 20.005 1.00 78.50 291 THR A N 1
ATOM 2290 C CA . THR A 1 291 ? -7.396 11.468 21.000 1.00 78.50 291 THR A CA 1
ATOM 2291 C C . THR A 1 291 ? -7.639 12.052 22.376 1.00 78.50 291 THR A C 1
ATOM 2293 O O . THR A 1 291 ? -7.020 13.047 22.754 1.00 78.50 291 THR A O 1
ATOM 2296 N N . LEU A 1 292 ? -8.527 11.415 23.131 1.00 74.62 292 LEU A N 1
ATOM 2297 C CA . LEU A 1 292 ? -8.660 11.653 24.557 1.00 74.62 292 LEU A CA 1
ATOM 2298 C C . LEU A 1 292 ? -7.710 10.696 25.280 1.00 74.62 292 LEU A C 1
ATOM 2300 O O . LEU A 1 292 ? -7.842 9.480 25.161 1.00 74.62 292 LEU A O 1
ATOM 2304 N N . VAL A 1 293 ? -6.740 11.246 26.007 1.00 79.69 293 VAL A N 1
ATOM 2305 C CA . VAL A 1 293 ? -5.852 10.458 26.865 1.00 79.69 293 VAL A CA 1
ATOM 2306 C C . VAL A 1 293 ? -6.302 10.655 28.302 1.00 79.69 293 VAL A C 1
ATOM 2308 O O . VAL A 1 293 ? -6.030 11.685 28.915 1.00 79.69 293 VAL A O 1
ATOM 2311 N N . GLU A 1 294 ? -6.991 9.657 28.841 1.00 72.44 294 GLU A N 1
ATOM 2312 C CA . GLU A 1 294 ? -7.266 9.579 30.271 1.00 72.44 294 GLU A CA 1
ATOM 2313 C C . GLU A 1 294 ? -6.135 8.800 30.943 1.00 72.44 294 GLU A C 1
ATOM 2315 O O . GLU A 1 294 ? -6.014 7.582 30.815 1.00 72.44 294 GLU A O 1
ATOM 2320 N N . GLY A 1 295 ? -5.257 9.524 31.635 1.00 74.25 295 GLY A N 1
ATOM 2321 C CA . GLY A 1 295 ? -4.180 8.930 32.417 1.00 74.25 295 GLY A CA 1
ATOM 2322 C C . GLY A 1 295 ? -4.613 8.703 33.861 1.00 74.25 295 GLY A C 1
ATOM 2323 O O . GLY A 1 295 ? -5.067 9.631 34.530 1.00 74.25 295 GLY A O 1
ATOM 2324 N N . ARG A 1 296 ? -4.408 7.490 34.381 1.00 72.44 296 ARG A N 1
ATOM 2325 C CA . ARG A 1 296 ? -4.372 7.249 35.829 1.00 72.44 296 ARG A CA 1
ATOM 2326 C C . ARG A 1 296 ? -2.906 7.247 36.277 1.00 72.44 296 ARG A C 1
ATOM 2328 O O . ARG A 1 296 ? -2.100 6.585 35.624 1.00 72.44 296 ARG A O 1
ATOM 2335 N N . PRO A 1 297 ? -2.541 7.939 37.373 1.00 66.94 297 PRO A N 1
ATOM 2336 C CA . PRO A 1 297 ? -1.198 7.839 37.931 1.00 66.94 297 PRO A CA 1
ATOM 2337 C C . PRO A 1 297 ? -0.856 6.370 38.199 1.00 66.94 297 PRO A C 1
ATOM 2339 O O . PRO A 1 297 ? -1.618 5.668 38.865 1.00 66.94 297 PRO A O 1
ATOM 2342 N N . THR A 1 298 ? 0.269 5.911 37.664 1.00 73.88 298 THR A N 1
ATOM 2343 C CA . THR A 1 298 ? 0.812 4.571 37.894 1.00 73.88 298 THR A CA 1
ATOM 2344 C C . THR A 1 298 ? 2.298 4.695 38.193 1.00 73.88 298 THR A C 1
ATOM 2346 O O . THR A 1 298 ? 2.961 5.605 37.690 1.00 73.88 298 THR A O 1
ATOM 2349 N N . SER A 1 299 ? 2.827 3.793 39.012 1.00 74.19 299 SER A N 1
ATOM 2350 C CA . SER A 1 299 ? 4.262 3.704 39.257 1.00 74.19 299 SER A CA 1
ATOM 2351 C C . SER A 1 299 ? 4.939 3.026 38.065 1.00 74.19 299 SER A C 1
ATOM 2353 O O . SER A 1 299 ? 5.150 1.815 38.068 1.00 74.19 299 SER A O 1
ATOM 2355 N N . ALA A 1 300 ? 5.229 3.805 37.024 1.00 75.31 300 ALA A N 1
ATOM 2356 C CA . ALA A 1 300 ? 6.114 3.390 35.942 1.00 75.31 300 ALA A CA 1
ATOM 2357 C C . ALA A 1 300 ? 7.572 3.511 36.411 1.00 75.31 300 ALA A C 1
ATOM 2359 O O . ALA A 1 300 ? 7.936 4.490 37.063 1.00 75.31 300 ALA A O 1
ATOM 2360 N N . VAL A 1 301 ? 8.381 2.498 36.115 1.00 82.25 301 VAL A N 1
ATOM 2361 C CA . VAL A 1 301 ? 9.816 2.460 36.417 1.00 82.25 301 VAL A CA 1
ATOM 2362 C C . VAL A 1 301 ? 10.532 2.197 35.102 1.00 82.25 301 VAL A C 1
ATOM 2364 O O . VAL A 1 301 ? 10.076 1.355 34.330 1.00 82.25 301 VAL A O 1
ATOM 2367 N N . ASP A 1 302 ? 11.604 2.940 34.839 1.00 83.12 302 ASP A N 1
ATOM 2368 C CA . ASP A 1 302 ? 12.376 2.785 33.609 1.00 83.12 302 ASP A CA 1
ATOM 2369 C C . ASP A 1 302 ? 13.072 1.410 33.566 1.00 83.12 302 ASP A C 1
ATOM 2371 O O . ASP A 1 302 ? 13.504 0.916 34.618 1.00 83.12 302 ASP A O 1
ATOM 2375 N N . PRO A 1 303 ? 13.203 0.790 32.377 1.00 85.31 303 PRO A N 1
ATOM 2376 C CA . PRO A 1 303 ? 13.930 -0.463 32.220 1.00 85.31 303 PRO A CA 1
ATOM 2377 C C . PRO A 1 303 ? 15.370 -0.361 32.730 1.00 85.31 303 PRO A C 1
ATOM 2379 O O . PRO A 1 303 ? 16.063 0.633 32.509 1.00 85.31 303 PRO A O 1
ATOM 2382 N N . ILE A 1 304 ? 15.837 -1.410 33.404 1.00 88.25 304 ILE A N 1
ATOM 2383 C CA . ILE A 1 304 ? 17.211 -1.482 33.912 1.00 88.25 304 ILE A CA 1
ATOM 2384 C C . ILE A 1 304 ? 18.091 -2.098 32.827 1.00 88.25 304 ILE A C 1
ATOM 2386 O O . ILE A 1 304 ? 17.946 -3.275 32.508 1.00 88.25 304 ILE A O 1
ATOM 2390 N N . GLU A 1 305 ? 19.021 -1.315 32.284 1.00 86.81 305 GLU A N 1
ATOM 2391 C CA . GLU A 1 305 ? 19.917 -1.760 31.206 1.00 86.81 305 GLU A CA 1
ATOM 2392 C C . GLU A 1 305 ? 21.363 -1.969 31.677 1.00 86.81 305 GLU A C 1
ATOM 2394 O O . GLU A 1 305 ? 22.108 -2.745 31.078 1.00 86.81 305 GLU A O 1
ATOM 2399 N N . THR A 1 306 ? 21.772 -1.310 32.768 1.00 90.06 306 THR A N 1
ATOM 2400 C CA . THR A 1 306 ? 23.160 -1.322 33.251 1.00 90.06 306 THR A CA 1
ATOM 2401 C C . THR A 1 306 ? 23.290 -1.775 34.706 1.00 90.06 306 THR A C 1
ATOM 2403 O O . THR A 1 306 ? 22.361 -1.686 35.513 1.00 90.06 306 THR A O 1
ATOM 2406 N N . GLU A 1 307 ? 24.492 -2.222 35.088 1.00 89.44 307 GLU A N 1
ATOM 2407 C CA . GLU A 1 307 ? 24.777 -2.630 36.470 1.00 89.44 307 GLU A CA 1
ATOM 2408 C C . GLU A 1 307 ? 24.732 -1.448 37.455 1.00 89.44 307 GLU A C 1
ATOM 2410 O O . GLU A 1 307 ? 24.424 -1.626 38.636 1.00 89.44 307 GLU A O 1
ATOM 2415 N N . ASP A 1 308 ? 25.007 -0.232 36.985 1.00 91.44 308 ASP A N 1
ATOM 2416 C CA . ASP A 1 308 ? 24.890 0.971 37.806 1.00 91.44 308 ASP A CA 1
ATOM 2417 C C . ASP A 1 308 ? 23.423 1.356 38.031 1.00 91.44 308 ASP A C 1
ATOM 2419 O O . ASP A 1 308 ? 23.055 1.720 39.152 1.00 91.44 308 ASP A O 1
ATOM 2423 N N . ASP A 1 309 ? 22.559 1.189 37.027 1.00 89.88 309 ASP A N 1
ATOM 2424 C CA . ASP A 1 309 ? 21.111 1.398 37.169 1.00 89.88 309 ASP A CA 1
ATOM 2425 C C . ASP A 1 309 ? 20.482 0.352 38.088 1.00 89.88 309 ASP A C 1
ATOM 2427 O O . ASP A 1 309 ? 19.636 0.677 38.927 1.00 89.88 309 ASP A O 1
ATOM 2431 N N . ARG A 1 310 ? 20.981 -0.886 38.036 1.00 91.50 310 ARG A N 1
ATOM 2432 C CA . ARG A 1 310 ? 20.635 -1.941 38.991 1.00 91.50 310 ARG A CA 1
ATOM 2433 C C . ARG A 1 310 ? 20.969 -1.548 40.430 1.00 91.50 310 ARG A C 1
ATOM 2435 O O . ARG A 1 310 ? 20.113 -1.651 41.310 1.00 91.50 310 ARG A O 1
ATOM 2442 N N . LYS A 1 311 ? 22.192 -1.071 40.692 1.00 93.94 311 LYS A N 1
ATOM 2443 C CA . LYS A 1 311 ? 22.604 -0.622 42.037 1.00 93.94 311 LYS A CA 1
ATOM 2444 C C . LYS A 1 311 ? 21.768 0.561 42.522 1.00 93.94 311 LYS A C 1
ATOM 2446 O O . LYS A 1 311 ? 21.324 0.558 43.669 1.00 93.94 311 LYS A O 1
ATOM 2451 N N . LYS A 1 312 ? 21.517 1.552 41.661 1.00 93.56 312 LYS A N 1
ATOM 2452 C CA . LYS A 1 312 ? 20.657 2.703 41.986 1.00 93.56 312 LYS A CA 1
ATOM 2453 C C . LYS A 1 312 ? 19.231 2.263 42.308 1.00 93.56 312 LYS A C 1
ATOM 2455 O O . LYS A 1 312 ? 18.662 2.726 43.295 1.00 93.56 312 LYS A O 1
ATOM 2460 N N . THR A 1 313 ? 18.680 1.332 41.534 1.00 91.00 313 THR A N 1
ATOM 2461 C CA . THR A 1 313 ? 17.337 0.785 41.764 1.00 91.00 313 THR A CA 1
ATOM 2462 C C . THR A 1 313 ? 17.255 0.033 43.090 1.00 91.00 313 THR A C 1
ATOM 2464 O O . THR A 1 313 ? 16.314 0.244 43.850 1.00 91.00 313 THR A O 1
ATOM 2467 N N . LEU A 1 314 ? 18.266 -0.771 43.434 1.00 92.31 314 LEU A N 1
ATOM 2468 C CA . LEU A 1 314 ? 18.353 -1.442 44.736 1.00 92.31 314 LEU A CA 1
ATOM 2469 C C . LEU A 1 314 ? 18.392 -0.454 45.912 1.00 92.31 314 LEU A C 1
ATOM 2471 O O . LEU A 1 314 ? 17.669 -0.633 46.893 1.00 92.31 314 LEU A O 1
ATOM 2475 N N . LEU A 1 315 ? 19.199 0.606 45.811 1.00 94.06 315 LEU A N 1
ATOM 2476 C CA . LEU A 1 315 ? 19.245 1.665 46.825 1.00 94.06 315 LEU A CA 1
ATOM 2477 C C . LEU A 1 315 ? 17.896 2.385 46.949 1.00 94.06 315 LEU A C 1
ATOM 2479 O O . LEU A 1 315 ? 17.423 2.618 48.061 1.00 94.06 315 LEU A O 1
ATOM 2483 N N . SER A 1 316 ? 17.252 2.683 45.820 1.00 92.50 316 SER A N 1
ATOM 2484 C CA . SER A 1 316 ? 15.925 3.301 45.774 1.00 92.50 316 SER A CA 1
ATOM 2485 C C . SER A 1 316 ? 14.857 2.421 46.433 1.00 92.50 316 SER A C 1
ATOM 2487 O O . SER A 1 316 ? 14.087 2.908 47.261 1.00 92.50 316 SER A O 1
ATOM 2489 N N . ILE A 1 317 ? 14.851 1.109 46.156 1.00 92.38 317 ILE A N 1
ATOM 2490 C CA . ILE A 1 317 ? 13.940 0.143 46.791 1.00 92.38 317 ILE A CA 1
ATOM 2491 C C . ILE A 1 317 ? 14.096 0.172 48.314 1.00 92.38 317 ILE A C 1
ATOM 2493 O O . ILE A 1 317 ? 13.092 0.237 49.020 1.00 92.38 317 ILE A O 1
ATOM 2497 N N . ASN A 1 318 ? 15.328 0.163 48.830 1.00 93.62 318 ASN A N 1
ATOM 2498 C CA . ASN A 1 318 ? 15.563 0.197 50.276 1.00 93.62 318 ASN A CA 1
ATOM 2499 C C . ASN A 1 318 ? 15.047 1.498 50.911 1.00 93.62 318 ASN A C 1
ATOM 2501 O O . ASN A 1 318 ? 14.319 1.448 51.898 1.00 93.62 318 ASN A O 1
ATOM 2505 N N . GLN A 1 319 ? 15.312 2.653 50.293 1.00 95.62 319 GLN A N 1
ATOM 2506 C CA . GLN A 1 319 ? 14.787 3.939 50.772 1.00 95.62 319 GLN A CA 1
ATOM 2507 C C . GLN A 1 319 ? 13.254 4.012 50.729 1.00 95.62 319 GLN A C 1
ATOM 2509 O O . GLN A 1 319 ? 12.626 4.627 51.594 1.00 95.62 319 GLN A O 1
ATOM 2514 N N . LEU A 1 320 ? 12.633 3.419 49.706 1.00 92.19 320 LEU A N 1
ATOM 2515 C CA . LEU A 1 320 ? 11.179 3.332 49.597 1.00 92.19 320 LEU A CA 1
ATOM 2516 C C . LEU A 1 320 ? 10.596 2.435 50.695 1.00 92.19 320 LEU A C 1
ATOM 2518 O O . LEU A 1 320 ? 9.588 2.800 51.291 1.00 92.19 320 LEU A O 1
ATOM 2522 N N . LEU A 1 321 ? 11.239 1.309 51.010 1.00 92.44 321 LEU A N 1
ATOM 2523 C CA . LEU A 1 321 ? 10.816 0.415 52.091 1.00 92.44 321 LEU A CA 1
ATOM 2524 C C . LEU A 1 321 ? 10.933 1.071 53.474 1.00 92.44 321 LEU A C 1
ATOM 2526 O O . LEU A 1 321 ? 10.018 0.932 54.281 1.00 92.44 321 LEU A O 1
ATOM 2530 N N . GLU A 1 322 ? 11.991 1.841 53.734 1.00 94.88 322 GLU A N 1
ATOM 2531 C CA . GLU A 1 322 ? 12.131 2.618 54.977 1.00 94.88 322 GLU A CA 1
ATOM 2532 C C . GLU A 1 322 ? 11.012 3.658 55.129 1.00 94.88 322 GLU A C 1
ATOM 2534 O O . GLU A 1 322 ? 10.414 3.807 56.197 1.00 94.88 322 GLU A O 1
ATOM 2539 N N . ARG A 1 323 ? 10.669 4.357 54.039 1.00 94.75 323 ARG A N 1
ATOM 2540 C CA . ARG A 1 323 ? 9.531 5.287 54.031 1.00 94.75 323 ARG A CA 1
ATOM 2541 C C . ARG A 1 323 ? 8.194 4.564 54.194 1.00 94.75 323 ARG A C 1
ATOM 2543 O O . ARG A 1 323 ? 7.322 5.082 54.889 1.00 94.75 323 ARG A O 1
ATOM 2550 N N . ALA A 1 324 ? 8.027 3.385 53.595 1.00 91.62 324 ALA A N 1
ATOM 2551 C CA . ALA A 1 324 ? 6.826 2.567 53.759 1.00 91.62 324 ALA A CA 1
ATOM 2552 C C . ALA A 1 324 ? 6.621 2.157 55.224 1.00 91.62 324 ALA A C 1
ATOM 2554 O O . ALA A 1 324 ? 5.517 2.291 55.744 1.00 91.62 324 ALA A O 1
ATOM 2555 N N . ASP A 1 325 ? 7.686 1.719 55.902 1.00 91.12 325 ASP A N 1
ATOM 2556 C CA . ASP A 1 325 ? 7.648 1.364 57.324 1.00 91.12 325 ASP A CA 1
ATOM 2557 C C . ASP A 1 325 ? 7.260 2.565 58.202 1.00 91.12 325 ASP A C 1
ATOM 2559 O O . ASP A 1 325 ? 6.437 2.434 59.110 1.00 91.12 325 ASP A O 1
ATOM 2563 N N . LYS A 1 326 ? 7.764 3.765 57.879 1.00 93.56 326 LYS A N 1
ATOM 2564 C CA . LYS A 1 326 ? 7.360 5.002 58.560 1.00 93.56 326 LYS A CA 1
ATOM 2565 C C . LYS A 1 326 ? 5.854 5.265 58.433 1.00 93.56 326 LYS A C 1
ATOM 2567 O O . LYS A 1 326 ? 5.188 5.438 59.451 1.00 93.56 326 LYS A O 1
ATOM 2572 N N . TYR A 1 327 ? 5.306 5.249 57.216 1.00 91.56 327 TYR A N 1
ATOM 2573 C CA . TYR A 1 327 ? 3.869 5.469 57.003 1.00 91.56 327 TYR A CA 1
ATOM 2574 C C . TYR A 1 327 ? 3.004 4.363 57.613 1.00 91.56 327 TYR A C 1
ATOM 2576 O O . TYR A 1 327 ? 1.918 4.636 58.119 1.00 91.56 327 TYR A O 1
ATOM 2584 N N . TYR A 1 328 ? 3.479 3.116 57.600 1.00 92.69 328 TYR A N 1
ATOM 2585 C CA . TYR A 1 328 ? 2.795 2.011 58.262 1.00 92.69 328 TYR A CA 1
ATOM 2586 C C . TYR A 1 328 ? 2.707 2.236 59.777 1.00 92.69 328 TYR A C 1
ATOM 2588 O O . TYR A 1 328 ? 1.627 2.112 60.351 1.00 92.69 328 TYR A O 1
ATOM 2596 N N . LYS A 1 329 ? 3.808 2.642 60.424 1.00 92.19 329 LYS A N 1
ATOM 2597 C CA . LYS A 1 329 ? 3.820 2.991 61.854 1.00 92.19 329 LYS A CA 1
ATOM 2598 C C . LYS A 1 329 ? 2.894 4.165 62.168 1.00 92.19 329 LYS A C 1
ATOM 2600 O O . LYS A 1 329 ? 2.146 4.087 63.136 1.00 92.19 329 LYS A O 1
ATOM 2605 N N . GLU A 1 330 ? 2.886 5.207 61.337 1.00 91.00 330 GLU A N 1
ATOM 2606 C CA . GLU A 1 330 ? 1.950 6.334 61.473 1.00 91.00 330 GLU A CA 1
ATOM 2607 C C . GLU A 1 330 ? 0.484 5.876 61.388 1.00 91.00 330 GLU A C 1
ATOM 2609 O O . GLU A 1 330 ? -0.333 6.270 62.216 1.00 91.00 330 GLU A O 1
ATOM 2614 N N . LEU A 1 331 ? 0.147 4.988 60.447 1.00 91.56 331 LEU A N 1
ATOM 2615 C CA . LEU A 1 331 ? -1.203 4.425 60.326 1.00 91.56 331 LEU A CA 1
ATOM 2616 C C . LEU A 1 331 ? -1.597 3.564 61.531 1.00 91.56 331 LEU A C 1
ATOM 2618 O O . LEU A 1 331 ? -2.751 3.609 61.956 1.00 91.56 331 LEU A O 1
ATOM 2622 N N . VAL A 1 332 ? -0.660 2.801 62.101 1.00 92.75 332 VAL A N 1
ATOM 2623 C CA . VAL A 1 332 ? -0.891 2.048 63.343 1.00 92.75 332 VAL A CA 1
ATOM 2624 C C . VAL A 1 332 ? -1.171 3.001 64.509 1.00 92.75 332 VAL A C 1
ATOM 2626 O O . VAL A 1 332 ? -2.093 2.754 65.284 1.00 92.75 332 VAL A O 1
ATOM 2629 N N . THR A 1 333 ? -0.441 4.115 64.609 1.00 92.75 333 THR A N 1
ATOM 2630 C CA . THR A 1 333 ? -0.698 5.151 65.620 1.00 92.75 333 THR A CA 1
ATOM 2631 C C . THR A 1 333 ? -2.075 5.786 65.433 1.00 92.75 333 THR A C 1
ATOM 2633 O O . THR A 1 333 ? -2.862 5.799 66.378 1.00 92.75 333 THR A O 1
ATOM 2636 N N . HIS A 1 334 ? -2.422 6.218 64.215 1.00 90.38 334 HIS A N 1
ATOM 2637 C CA . HIS A 1 334 ? -3.741 6.794 63.936 1.00 90.38 334 HIS A CA 1
ATOM 2638 C C . HIS A 1 334 ? -4.884 5.810 64.219 1.00 90.38 334 HIS A C 1
ATOM 2640 O O . HIS A 1 334 ? -5.944 6.217 64.688 1.00 90.38 334 HIS A O 1
ATOM 2646 N N . ARG A 1 335 ? -4.684 4.509 63.963 1.00 90.56 335 ARG A N 1
ATOM 2647 C CA . ARG A 1 335 ? -5.659 3.469 64.316 1.00 90.56 335 ARG A CA 1
ATOM 2648 C C . ARG A 1 335 ? -5.911 3.431 65.824 1.00 90.56 335 ARG A C 1
ATOM 2650 O O . ARG A 1 335 ? -7.066 3.422 66.228 1.00 90.56 335 ARG A O 1
ATOM 2657 N N . ASN A 1 336 ? -4.857 3.452 66.639 1.00 91.25 336 ASN A N 1
ATOM 2658 C CA . ASN A 1 336 ? -4.994 3.445 68.098 1.00 91.25 336 ASN A CA 1
ATOM 2659 C C . ASN A 1 336 ? -5.708 4.708 68.614 1.00 91.25 336 ASN A C 1
ATOM 2661 O O . ASN A 1 336 ? -6.529 4.621 69.524 1.00 91.25 336 ASN A O 1
ATOM 2665 N N . GLU A 1 337 ? -5.424 5.874 68.026 1.00 89.31 337 GLU A N 1
ATOM 2666 C CA . GLU A 1 337 ? -6.112 7.133 68.348 1.00 89.31 337 GLU A CA 1
ATOM 2667 C C . GLU A 1 337 ? -7.599 7.087 67.971 1.00 89.31 337 GLU A C 1
ATOM 2669 O O . GLU A 1 337 ? -8.455 7.517 68.746 1.00 89.31 337 GLU A O 1
ATOM 2674 N N . LEU A 1 338 ? -7.925 6.521 66.805 1.00 89.06 338 LEU A N 1
ATOM 2675 C CA . LEU A 1 338 ? -9.307 6.312 66.376 1.00 89.06 338 LEU A CA 1
ATOM 2676 C C . LEU A 1 338 ? -10.044 5.332 67.290 1.00 89.06 338 LEU A C 1
ATOM 2678 O O . LEU A 1 338 ? -11.169 5.623 67.684 1.00 89.06 338 LEU A O 1
ATOM 2682 N N . ASP A 1 339 ? -9.419 4.220 67.680 1.00 89.06 339 ASP A N 1
ATOM 2683 C CA . ASP A 1 339 ? -10.019 3.247 68.597 1.00 89.06 339 ASP A CA 1
ATOM 2684 C C . ASP A 1 339 ? -10.334 3.895 69.962 1.00 89.06 339 ASP A C 1
ATOM 2686 O O . ASP A 1 339 ? -11.424 3.701 70.501 1.00 89.06 339 ASP A O 1
ATOM 2690 N N . GLN A 1 340 ? -9.447 4.748 70.490 1.00 87.12 340 GLN A N 1
ATOM 2691 C CA . GLN A 1 340 ? -9.704 5.510 71.723 1.00 87.12 340 GLN A CA 1
ATOM 2692 C C . GLN A 1 340 ? -10.870 6.502 71.580 1.00 87.12 340 GLN A C 1
ATOM 2694 O O . GLN A 1 340 ? -11.698 6.610 72.486 1.00 87.12 340 GLN A O 1
ATOM 2699 N N . LEU A 1 341 ? -10.962 7.204 70.445 1.00 85.62 341 LEU A N 1
ATOM 2700 C CA . LEU A 1 341 ? -12.069 8.122 70.152 1.00 85.62 341 LEU A CA 1
ATOM 2701 C C . LEU A 1 341 ? -13.404 7.387 69.964 1.00 85.62 341 LEU A C 1
ATOM 2703 O O . LEU A 1 341 ? -14.450 7.893 70.357 1.00 85.62 341 LEU A O 1
ATOM 2707 N N . LEU A 1 342 ? -13.387 6.186 69.385 1.00 84.62 342 LEU A N 1
ATOM 2708 C CA . LEU A 1 342 ? -14.584 5.361 69.229 1.00 84.62 342 LEU A CA 1
ATOM 2709 C C . LEU A 1 342 ? -15.060 4.797 70.573 1.00 84.62 342 LEU A C 1
ATOM 2711 O O . LEU A 1 342 ? -16.263 4.772 70.831 1.00 84.62 342 LEU A O 1
ATOM 2715 N N . ILE A 1 343 ? -14.136 4.400 71.454 1.00 85.00 343 ILE A N 1
ATOM 2716 C CA . ILE A 1 343 ? -14.461 3.948 72.814 1.00 85.00 343 ILE A CA 1
ATOM 2717 C C . ILE A 1 343 ? -15.053 5.095 73.644 1.00 85.00 343 ILE A C 1
ATOM 2719 O O . ILE A 1 343 ? -16.041 4.880 74.348 1.00 85.00 343 ILE A O 1
ATOM 2723 N N . SER A 1 344 ? -14.510 6.316 73.553 1.00 79.69 344 SER A N 1
ATOM 2724 C CA . SER A 1 344 ? -15.061 7.471 74.278 1.00 79.69 344 SER A CA 1
ATOM 2725 C C . SER A 1 344 ? -16.465 7.842 73.788 1.00 79.69 344 SER A C 1
ATOM 2727 O O . SER A 1 344 ? -17.356 8.056 74.607 1.00 79.69 344 SER A O 1
ATOM 2729 N N . LEU A 1 345 ? -16.701 7.796 72.472 1.00 78.69 345 LEU A N 1
ATOM 2730 C CA . LEU A 1 345 ? -18.026 7.977 71.867 1.00 78.69 345 LEU A CA 1
ATOM 2731 C C . LEU A 1 345 ? -19.035 6.897 72.281 1.00 78.69 345 LEU A C 1
ATOM 2733 O O . LEU A 1 345 ? -20.225 7.184 72.378 1.00 78.69 345 LEU A O 1
ATOM 2737 N N . ALA A 1 346 ? -18.580 5.666 72.525 1.00 75.75 346 ALA A N 1
ATOM 2738 C CA . ALA A 1 346 ? -19.430 4.573 72.997 1.00 75.75 346 ALA A CA 1
ATOM 2739 C C . ALA A 1 346 ? -19.745 4.651 74.505 1.00 75.75 346 ALA A C 1
ATOM 2741 O O . ALA A 1 346 ? -20.687 4.005 74.962 1.00 75.75 346 ALA A O 1
ATOM 2742 N N . SER A 1 347 ? -18.962 5.418 75.272 1.00 69.88 347 SER A N 1
ATOM 2743 C CA . SER A 1 347 ? -19.048 5.496 76.738 1.00 69.88 347 SER A CA 1
ATOM 2744 C C . SER A 1 347 ? -19.880 6.682 77.253 1.00 69.88 347 SER A C 1
ATOM 2746 O O . SER A 1 347 ? -20.320 6.654 78.401 1.00 69.88 347 SER A O 1
ATOM 2748 N N . GLU A 1 348 ? -20.120 7.716 76.438 1.00 59.66 348 GLU A N 1
ATOM 2749 C CA . GLU A 1 348 ? -20.974 8.856 76.805 1.00 59.66 348 GLU A CA 1
ATOM 2750 C C . GLU A 1 348 ? -22.449 8.609 76.417 1.00 59.66 348 GLU A C 1
ATOM 2752 O O . GLU A 1 348 ? -22.761 8.491 75.228 1.00 59.66 348 GLU A O 1
ATOM 2757 N N . PRO A 1 349 ? -23.403 8.570 77.372 1.00 51.50 349 PRO A N 1
ATOM 2758 C CA . PRO A 1 349 ? -24.819 8.589 77.034 1.00 51.50 349 PRO A CA 1
ATOM 2759 C C . PRO A 1 349 ? -25.170 9.965 76.460 1.00 51.50 349 PRO A C 1
ATOM 2761 O O . PRO A 1 349 ? -24.914 10.998 77.076 1.00 51.50 349 PRO A O 1
ATOM 2764 N N . VAL A 1 350 ? -25.772 9.967 75.271 1.00 54.78 350 VAL A N 1
ATOM 2765 C CA . VAL A 1 350 ? -26.226 11.158 74.544 1.00 54.78 350 VAL A CA 1
ATOM 2766 C C . VAL A 1 350 ? -27.290 11.899 75.365 1.00 54.78 350 VAL A C 1
ATOM 2768 O O . VAL A 1 350 ? -28.486 11.684 75.188 1.00 54.78 350 VAL A O 1
ATOM 2771 N N . VAL A 1 351 ? -26.874 12.786 76.270 1.00 47.91 351 VAL A N 1
ATOM 2772 C CA . VAL A 1 351 ? -27.751 13.820 76.825 1.00 47.91 351 VAL A CA 1
ATOM 2773 C C . VAL A 1 351 ? -27.505 15.088 76.031 1.00 47.91 351 VAL A C 1
ATOM 2775 O O . VAL A 1 351 ? -26.493 15.771 76.171 1.00 47.91 351 VAL A O 1
ATOM 2778 N N . SER A 1 352 ? -28.458 15.367 75.149 1.00 54.78 352 SER A N 1
ATOM 2779 C CA . SER A 1 352 ? -28.553 16.590 74.372 1.00 54.78 352 SER A CA 1
ATOM 2780 C C . SER A 1 352 ? -28.571 17.809 75.298 1.00 54.78 352 SER A C 1
ATOM 2782 O O . SER A 1 352 ? -29.584 18.103 75.928 1.00 54.78 352 SER A O 1
ATOM 2784 N N . GLN A 1 353 ? -27.468 18.554 75.344 1.00 42.28 353 GLN A N 1
ATOM 2785 C CA . GLN A 1 353 ? -27.491 19.965 75.715 1.00 42.28 353 GLN A CA 1
ATOM 2786 C C . GLN A 1 353 ? -26.981 20.792 74.538 1.00 42.28 353 GLN A C 1
ATOM 2788 O O . GLN A 1 353 ? -25.842 20.695 74.091 1.00 42.28 353 GLN A O 1
ATOM 2793 N N . SER A 1 354 ? -27.925 21.545 73.988 1.00 53.88 354 SER A N 1
ATOM 2794 C CA . SER A 1 354 ? -27.828 22.453 72.854 1.00 53.88 354 SER A CA 1
ATOM 2795 C C . SER A 1 354 ? -26.913 23.651 73.111 1.00 53.88 354 SER A C 1
ATOM 2797 O O . SER A 1 354 ? -26.924 24.175 74.222 1.00 53.88 354 SER A O 1
ATOM 2799 N N . SER A 1 355 ? -26.279 24.159 72.043 1.00 46.91 355 SER A N 1
ATOM 2800 C CA . SER A 1 355 ? -26.123 25.587 71.662 1.00 46.91 355 SER A CA 1
ATOM 2801 C C . SER A 1 355 ? -24.717 25.958 71.156 1.00 46.91 355 SER A C 1
ATOM 2803 O O . SER A 1 355 ? -23.824 26.308 71.918 1.00 46.91 355 SER A O 1
ATOM 2805 N N . SER A 1 356 ? -24.521 25.881 69.835 1.00 41.09 356 SER A N 1
ATOM 2806 C CA . SER A 1 356 ? -23.792 26.841 68.975 1.00 41.09 356 SER A CA 1
ATOM 2807 C C . SER A 1 356 ? -23.522 26.222 67.590 1.00 41.09 356 SER A C 1
ATOM 2809 O O . SER A 1 356 ? -23.630 25.015 67.396 1.00 41.09 356 SER A O 1
ATOM 2811 N N . ASP A 1 357 ? -23.253 27.089 66.619 1.00 48.62 357 ASP A N 1
ATOM 2812 C CA . ASP A 1 357 ? -23.548 27.054 65.175 1.00 48.62 357 ASP A CA 1
ATOM 2813 C C . ASP A 1 357 ? -22.878 25.970 64.282 1.00 48.62 357 ASP A C 1
ATOM 2815 O O . ASP A 1 357 ? -22.638 26.178 63.098 1.00 48.62 357 ASP A O 1
ATOM 2819 N N . SER A 1 358 ? -22.564 24.781 64.806 1.00 54.56 358 SER A N 1
ATOM 2820 C CA . SER A 1 358 ? -22.253 23.586 63.995 1.00 54.56 358 SER A CA 1
ATOM 2821 C C . SER A 1 358 ? -22.490 22.311 64.816 1.00 54.56 358 SER A C 1
ATOM 2823 O O . SER A 1 358 ? -21.607 21.807 65.502 1.00 54.56 358 SER A O 1
ATOM 2825 N N . GLY A 1 359 ? -23.726 21.805 64.792 1.00 58.00 359 GLY A N 1
ATOM 2826 C CA . GLY A 1 359 ? -24.249 20.757 65.684 1.00 58.00 359 GLY A CA 1
ATOM 2827 C C . GLY A 1 359 ? -23.698 19.334 65.496 1.00 58.00 359 GLY A C 1
ATOM 2828 O O . GLY A 1 359 ? -24.481 18.396 65.388 1.00 58.00 359 GLY A O 1
ATOM 2829 N N . VAL A 1 360 ? -22.376 19.144 65.471 1.00 67.19 360 VAL A N 1
ATOM 2830 C CA . VAL A 1 360 ? -21.730 17.820 65.424 1.00 67.19 360 VAL A CA 1
ATOM 2831 C C . VAL A 1 360 ? -20.812 17.654 66.636 1.00 67.19 360 VAL A C 1
ATOM 2833 O O . VAL A 1 360 ? -20.011 18.535 66.934 1.00 67.19 360 VAL A O 1
ATOM 2836 N N . ASN A 1 361 ? -20.911 16.513 67.329 1.00 79.81 361 ASN A N 1
ATOM 2837 C CA . ASN A 1 361 ? -20.065 16.180 68.480 1.00 79.81 361 ASN A CA 1
ATOM 2838 C C . ASN A 1 361 ? -18.569 16.302 68.110 1.00 79.81 361 ASN A C 1
ATOM 2840 O O . ASN A 1 361 ? -18.125 15.778 67.085 1.00 79.81 361 ASN A O 1
ATOM 2844 N N . ARG A 1 362 ? -17.780 16.979 68.952 1.00 80.00 362 ARG A N 1
ATOM 2845 C CA . ARG A 1 362 ? -16.354 17.255 68.717 1.00 80.00 362 ARG A CA 1
ATOM 2846 C C . ARG A 1 362 ? -15.516 15.987 68.521 1.00 80.00 362 ARG A C 1
ATOM 2848 O O . ARG A 1 362 ? -14.600 16.000 67.703 1.00 80.00 362 ARG A O 1
ATOM 2855 N N . ALA A 1 363 ? -15.834 14.893 69.212 1.00 77.19 363 ALA A N 1
ATOM 2856 C CA . ALA A 1 363 ? -15.153 13.612 69.026 1.00 77.19 363 ALA A CA 1
ATOM 2857 C C . ALA A 1 363 ? -15.467 12.986 67.654 1.00 77.19 363 ALA A C 1
ATOM 2859 O O . ALA A 1 363 ? -14.572 12.433 67.018 1.00 77.19 363 ALA A O 1
ATOM 2860 N N . ILE A 1 364 ? -16.689 13.173 67.134 1.00 82.12 364 ILE A N 1
ATOM 2861 C CA . ILE A 1 364 ? -17.058 12.774 65.763 1.00 82.12 364 ILE A CA 1
ATOM 2862 C C . ILE A 1 364 ? -16.301 13.626 64.735 1.00 82.12 364 ILE A C 1
ATOM 2864 O O . ILE A 1 364 ? -15.781 13.088 63.761 1.00 82.12 364 ILE A O 1
ATOM 2868 N N . GLN A 1 365 ? -16.180 14.940 64.960 1.00 82.75 365 GLN A N 1
ATOM 2869 C CA . GLN A 1 365 ? -15.403 15.828 64.083 1.00 82.75 365 GLN A CA 1
ATOM 2870 C C . GLN A 1 365 ? -13.910 15.449 64.055 1.00 82.75 365 GLN A C 1
ATOM 2872 O O . GLN A 1 365 ? -13.309 15.394 62.982 1.00 82.75 365 GLN A O 1
ATOM 2877 N N . LEU A 1 366 ? -13.320 15.146 65.216 1.00 84.19 366 LEU A N 1
ATOM 2878 C CA . LEU A 1 366 ? -11.927 14.700 65.340 1.00 84.19 366 LEU A CA 1
ATOM 2879 C C . LEU A 1 366 ? -11.699 13.343 64.663 1.00 84.19 366 LEU A C 1
ATOM 2881 O O . LEU A 1 366 ? -10.748 13.209 63.894 1.00 84.19 366 LEU A O 1
ATOM 2885 N N . ALA A 1 367 ? -12.588 12.369 64.878 1.00 84.06 367 ALA A N 1
ATOM 2886 C CA . ALA A 1 367 ? -12.511 11.060 64.229 1.00 84.06 367 ALA A CA 1
ATOM 2887 C C . ALA A 1 367 ? -12.649 11.169 62.700 1.00 84.06 367 ALA A C 1
ATOM 2889 O O . ALA A 1 367 ? -11.868 10.569 61.960 1.00 84.06 367 ALA A O 1
ATOM 2890 N N . ALA A 1 368 ? -13.586 11.991 62.213 1.00 85.69 368 ALA A N 1
ATOM 2891 C CA . ALA A 1 368 ? -13.759 12.248 60.786 1.00 85.69 368 ALA A CA 1
ATOM 2892 C C . ALA A 1 368 ? -12.518 12.911 60.169 1.00 85.69 368 ALA A C 1
ATOM 2894 O O . ALA A 1 368 ? -12.081 12.504 59.094 1.00 85.69 368 ALA A O 1
ATOM 2895 N N . HIS A 1 369 ? -11.914 13.887 60.851 1.00 86.38 369 HIS A N 1
ATOM 2896 C CA . HIS A 1 369 ? -10.681 14.525 60.392 1.00 86.38 369 HIS A CA 1
ATOM 2897 C C . HIS A 1 369 ? -9.503 13.535 60.350 1.00 86.38 369 HIS A C 1
ATOM 2899 O O . HIS A 1 369 ? -8.805 13.447 59.340 1.00 86.38 369 HIS A O 1
ATOM 2905 N N . LEU A 1 370 ? -9.299 12.752 61.414 1.00 88.69 370 LEU A N 1
ATOM 2906 C CA . LEU A 1 370 ? -8.235 11.744 61.492 1.00 88.69 370 LEU A CA 1
ATOM 2907 C C . LEU A 1 370 ? -8.370 10.673 60.403 1.00 88.69 370 LEU A C 1
ATOM 2909 O O . LEU A 1 370 ? -7.379 10.327 59.761 1.00 88.69 370 LEU A O 1
ATOM 2913 N N . TYR A 1 371 ? -9.582 10.176 60.148 1.00 89.75 371 TYR A N 1
ATOM 2914 C CA . TYR A 1 371 ? -9.811 9.124 59.159 1.00 89.75 371 TYR A CA 1
ATOM 2915 C C . TYR A 1 371 ? -9.800 9.650 57.714 1.00 89.75 371 TYR A C 1
ATOM 2917 O O . TYR A 1 371 ? -9.051 9.156 56.868 1.00 89.75 371 TYR A O 1
ATOM 2925 N N . CYS A 1 372 ? -10.602 10.677 57.415 1.00 88.56 372 CYS A N 1
ATOM 2926 C CA . CYS A 1 372 ? -10.805 11.154 56.045 1.00 88.56 372 CYS A CA 1
ATOM 2927 C C . CYS A 1 372 ? -9.634 11.981 55.502 1.00 88.56 372 CYS A C 1
ATOM 2929 O O . CYS A 1 372 ? -9.491 12.053 54.279 1.00 88.56 372 CYS A O 1
ATOM 2931 N N . ASN A 1 373 ? -8.800 12.564 56.375 1.00 88.75 373 ASN A N 1
ATOM 2932 C CA . ASN A 1 373 ? -7.630 13.343 55.969 1.00 88.75 373 ASN A CA 1
ATOM 2933 C C . ASN A 1 373 ? -6.332 12.597 56.284 1.00 88.75 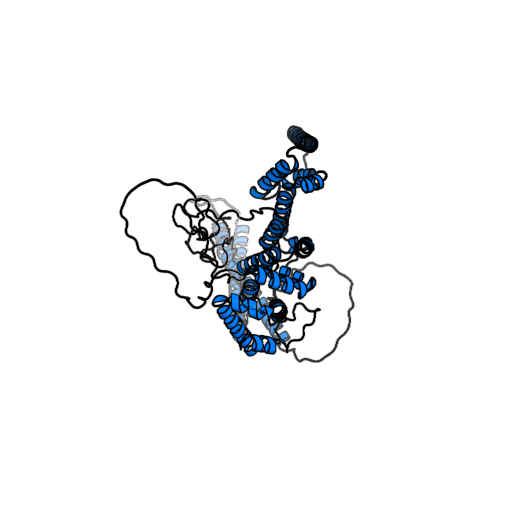373 ASN A C 1
ATOM 2935 O O . ASN A 1 373 ? -5.678 12.112 55.361 1.00 88.75 373 ASN A O 1
ATOM 2939 N N . SER A 1 374 ? -5.966 12.464 57.563 1.00 88.00 374 SER A N 1
ATOM 2940 C CA . SER A 1 374 ? -4.642 11.956 57.955 1.00 88.00 374 SER A CA 1
ATOM 2941 C C . SER A 1 374 ? -4.428 10.497 57.540 1.00 88.00 374 SER A C 1
ATOM 2943 O O . SER A 1 374 ? -3.475 10.197 56.823 1.00 88.00 374 SER A O 1
ATOM 2945 N N . CYS A 1 375 ? -5.349 9.590 57.895 1.00 90.69 375 CYS A N 1
ATOM 2946 C CA . CYS A 1 375 ? -5.258 8.176 57.514 1.00 90.69 375 CYS A CA 1
ATOM 2947 C C . CYS A 1 375 ? -5.334 7.997 55.999 1.00 90.69 375 CYS A C 1
ATOM 2949 O O . CYS A 1 375 ? -4.537 7.258 55.424 1.00 90.69 375 CYS A O 1
ATOM 2951 N N . LYS A 1 376 ? -6.265 8.695 55.338 1.00 89.31 376 LYS A N 1
ATOM 2952 C CA . LYS A 1 376 ? -6.409 8.641 53.880 1.00 89.31 376 LYS A CA 1
ATOM 2953 C C . LYS A 1 376 ? -5.137 9.097 53.163 1.00 89.31 376 LYS A C 1
ATOM 2955 O O . LYS A 1 376 ? -4.738 8.448 52.197 1.00 89.31 376 LYS A O 1
ATOM 2960 N N . SER A 1 377 ? -4.487 10.164 53.631 1.00 89.62 377 SER A N 1
ATOM 2961 C CA . SER A 1 377 ? -3.230 10.657 53.058 1.00 89.62 377 SER A CA 1
ATOM 2962 C C . SER A 1 377 ? -2.101 9.646 53.249 1.00 89.62 377 SER A C 1
ATOM 2964 O O . SER A 1 377 ? -1.534 9.189 52.257 1.00 89.62 377 SER A O 1
ATOM 2966 N N . SER A 1 378 ? -1.838 9.211 54.489 1.00 89.75 378 SER A N 1
ATOM 2967 C CA . SER A 1 378 ? -0.774 8.240 54.786 1.00 89.75 378 SER A CA 1
ATOM 2968 C C . SER A 1 378 ? -0.991 6.905 54.063 1.00 89.75 378 SER A C 1
ATOM 2970 O O . SER A 1 378 ? -0.041 6.323 53.546 1.00 89.75 378 SER A O 1
ATOM 2972 N N . TYR A 1 379 ? -2.238 6.433 53.948 1.00 90.50 379 TYR A N 1
ATOM 2973 C CA . TYR A 1 379 ? -2.577 5.222 53.192 1.00 90.50 379 TYR A CA 1
ATOM 2974 C C . TYR A 1 379 ? -2.359 5.388 51.686 1.00 90.50 379 TYR A C 1
ATOM 2976 O O . TYR A 1 379 ? -1.852 4.480 51.023 1.00 90.50 379 TYR A O 1
ATOM 2984 N N . THR A 1 380 ? -2.728 6.545 51.133 1.00 88.62 380 THR A N 1
ATOM 2985 C CA . THR A 1 380 ? -2.535 6.843 49.710 1.00 88.62 380 THR A CA 1
ATOM 2986 C C . THR A 1 380 ? -1.046 6.894 49.368 1.00 88.62 380 THR A C 1
ATOM 2988 O O . THR A 1 380 ? -0.630 6.324 48.360 1.00 88.62 380 THR A O 1
ATOM 2991 N N . ASP A 1 381 ? -0.228 7.519 50.214 1.00 88.88 381 ASP A N 1
ATOM 2992 C CA . ASP A 1 381 ? 1.216 7.612 49.994 1.00 88.88 381 ASP A CA 1
ATOM 2993 C C . ASP A 1 381 ? 1.924 6.271 50.214 1.00 88.88 381 ASP A C 1
ATOM 2995 O O . ASP A 1 381 ? 2.755 5.879 49.393 1.00 88.88 381 ASP A O 1
ATOM 2999 N N . LEU A 1 382 ? 1.517 5.497 51.226 1.00 90.56 382 LEU A N 1
ATOM 3000 C CA . LEU A 1 382 ? 1.975 4.1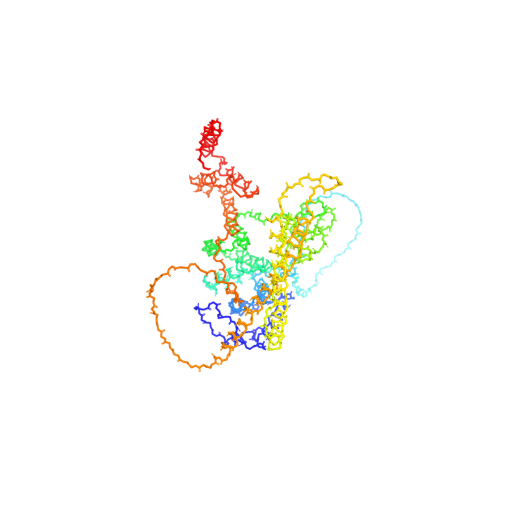18 51.404 1.00 90.56 382 LEU A CA 1
ATOM 3001 C C . LEU A 1 382 ? 1.636 3.248 50.183 1.00 90.56 382 LEU A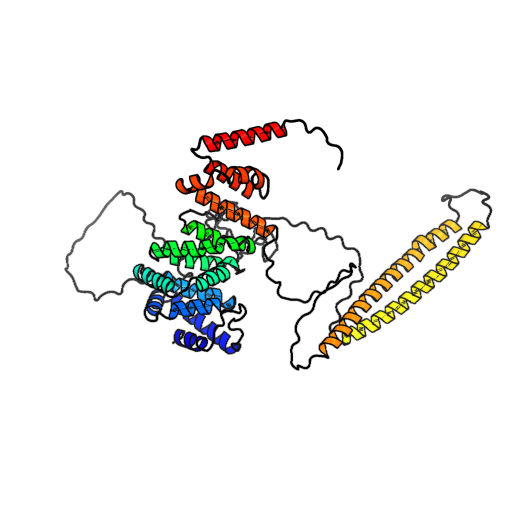 C 1
ATOM 3003 O O . LEU A 1 382 ? 2.489 2.508 49.696 1.00 90.56 382 LEU A O 1
ATOM 3007 N N . SER A 1 383 ? 0.421 3.373 49.643 1.00 87.31 383 SER A N 1
ATOM 3008 C CA . SER A 1 383 ? -0.013 2.626 48.456 1.00 87.31 383 SER A CA 1
ATOM 3009 C C . SER A 1 383 ? 0.838 2.955 47.227 1.00 87.31 383 SER A C 1
ATOM 3011 O O . SER A 1 383 ? 1.261 2.038 46.522 1.00 87.31 383 SER A O 1
ATOM 3013 N N . LYS A 1 384 ? 1.158 4.238 46.997 1.00 88.31 384 LYS A N 1
ATOM 3014 C CA . LYS A 1 384 ? 2.071 4.657 45.916 1.00 88.31 384 LYS A CA 1
ATOM 3015 C C . LYS A 1 384 ? 3.469 4.065 46.099 1.00 88.31 384 LYS A C 1
ATOM 3017 O O . LYS A 1 384 ? 4.053 3.565 45.143 1.00 88.31 384 LYS A O 1
ATOM 3022 N N . ILE A 1 385 ? 4.002 4.094 47.323 1.00 88.69 385 ILE A N 1
ATOM 3023 C CA . ILE A 1 385 ? 5.328 3.543 47.628 1.00 88.69 385 ILE A CA 1
ATOM 3024 C C . ILE A 1 385 ? 5.363 2.035 47.358 1.00 88.69 385 ILE A C 1
ATOM 3026 O O . ILE A 1 385 ? 6.284 1.561 46.695 1.00 88.69 385 ILE A O 1
ATOM 3030 N N . ILE A 1 386 ? 4.354 1.284 47.812 1.00 88.19 386 ILE A N 1
ATOM 3031 C CA . ILE A 1 386 ? 4.260 -0.165 47.577 1.00 88.19 386 ILE A CA 1
ATOM 3032 C C . ILE A 1 386 ? 4.195 -0.467 46.075 1.00 88.19 386 ILE A C 1
ATOM 3034 O O . ILE A 1 386 ? 4.910 -1.349 45.601 1.00 88.19 386 ILE A O 1
ATOM 3038 N N . GLN A 1 387 ? 3.386 0.277 45.316 1.00 86.69 387 GLN A N 1
ATOM 3039 C CA . GLN A 1 387 ? 3.301 0.124 43.860 1.00 86.69 387 GLN A CA 1
ATOM 3040 C C . GLN A 1 387 ? 4.655 0.367 43.181 1.00 86.69 387 GLN A C 1
ATOM 3042 O O . GLN A 1 387 ? 5.065 -0.441 42.347 1.00 86.69 387 GLN A O 1
ATOM 3047 N N . SER A 1 388 ? 5.390 1.406 43.589 1.00 88.00 388 SER A N 1
ATOM 3048 C CA . SER A 1 388 ? 6.734 1.687 43.070 1.00 88.00 388 SER A CA 1
ATOM 3049 C C . SER A 1 388 ? 7.741 0.596 43.424 1.00 88.00 388 SER A C 1
ATOM 3051 O O . SER A 1 388 ? 8.490 0.165 42.556 1.00 88.00 388 SER A O 1
ATOM 3053 N N . VAL A 1 389 ? 7.726 0.077 44.656 1.00 90.31 389 VAL A N 1
ATOM 3054 C CA . VAL A 1 389 ? 8.605 -1.034 45.060 1.00 90.31 389 VAL A CA 1
ATOM 3055 C C . VAL A 1 389 ? 8.320 -2.293 44.243 1.00 90.31 389 VAL A C 1
ATOM 3057 O O . VAL A 1 389 ? 9.254 -2.967 43.806 1.00 90.31 389 VAL A O 1
ATOM 3060 N N . LEU A 1 390 ? 7.045 -2.625 44.023 1.00 85.31 390 LEU A N 1
ATOM 3061 C CA . LEU A 1 390 ? 6.660 -3.787 43.221 1.00 85.31 390 LEU A CA 1
ATOM 3062 C C . LEU A 1 390 ? 7.094 -3.636 41.760 1.00 85.31 390 LEU A C 1
ATOM 3064 O O . LEU A 1 390 ? 7.617 -4.594 41.196 1.00 85.31 390 LEU A O 1
ATOM 3068 N N . ALA A 1 391 ? 6.922 -2.452 41.167 1.00 86.56 391 ALA A N 1
ATOM 3069 C CA . ALA A 1 391 ? 7.373 -2.165 39.808 1.00 86.56 391 ALA A CA 1
ATOM 3070 C C . ALA A 1 391 ? 8.906 -2.251 39.689 1.00 86.56 391 ALA A C 1
ATOM 3072 O O . ALA A 1 391 ? 9.410 -2.999 38.856 1.00 86.56 391 ALA A O 1
ATOM 3073 N N . SER A 1 392 ? 9.651 -1.602 40.592 1.00 88.31 392 SER A N 1
ATOM 3074 C CA . SER A 1 392 ? 11.120 -1.645 40.598 1.00 88.31 392 SER A CA 1
ATOM 3075 C C . SER A 1 392 ? 11.674 -3.058 40.798 1.00 88.31 392 SER A C 1
ATOM 3077 O O . SER A 1 392 ? 12.681 -3.416 40.194 1.00 88.31 392 SER A O 1
ATOM 3079 N N . ARG A 1 393 ? 11.022 -3.893 41.620 1.00 89.88 393 ARG A N 1
ATOM 3080 C CA . ARG A 1 393 ? 11.423 -5.298 41.807 1.00 89.88 393 ARG A CA 1
ATOM 3081 C C . ARG A 1 393 ? 11.201 -6.147 40.557 1.00 89.88 393 ARG A C 1
ATOM 3083 O O . ARG A 1 393 ? 12.000 -7.046 40.318 1.00 89.88 393 ARG A O 1
ATOM 3090 N N . ARG A 1 394 ? 10.149 -5.887 39.774 1.00 87.69 394 ARG A N 1
ATOM 3091 C CA . ARG A 1 394 ? 9.913 -6.608 38.511 1.00 87.69 394 ARG A CA 1
ATOM 3092 C C . ARG A 1 394 ? 11.021 -6.328 37.501 1.00 87.69 394 ARG A C 1
ATOM 3094 O O . ARG A 1 394 ? 11.583 -7.283 36.978 1.00 87.69 394 ARG A O 1
ATOM 3101 N N . GLU A 1 395 ? 11.378 -5.061 37.305 1.00 88.12 395 GLU A N 1
ATOM 3102 C CA . GLU A 1 395 ? 12.469 -4.674 36.396 1.00 88.12 395 GLU A CA 1
ATOM 3103 C C . GLU A 1 395 ? 13.824 -5.229 36.852 1.00 88.12 395 GLU A C 1
ATOM 3105 O O . GLU A 1 395 ? 14.604 -5.737 36.050 1.00 88.12 395 GLU A O 1
ATOM 3110 N N . LEU A 1 396 ? 14.080 -5.229 38.164 1.00 88.81 396 LEU A N 1
ATOM 3111 C CA . LEU A 1 396 ? 15.294 -5.813 38.736 1.00 88.81 396 LEU A CA 1
ATOM 3112 C C . LEU A 1 396 ? 15.415 -7.315 38.442 1.00 88.81 396 LEU A C 1
ATOM 3114 O O . LEU A 1 396 ? 16.480 -7.786 38.047 1.00 88.81 396 LEU A O 1
ATOM 3118 N N . VAL A 1 397 ? 14.318 -8.059 38.608 1.00 87.50 397 VAL A N 1
ATOM 3119 C CA . VAL A 1 397 ? 14.267 -9.491 38.286 1.00 87.50 397 VAL A CA 1
ATOM 3120 C C . VAL A 1 397 ? 14.429 -9.716 36.781 1.00 87.50 397 VAL A C 1
ATOM 3122 O O . VAL A 1 397 ? 15.156 -10.626 36.387 1.00 87.50 397 VAL A O 1
ATOM 3125 N N . ALA A 1 398 ? 13.808 -8.886 35.938 1.00 84.94 398 ALA A N 1
ATOM 3126 C CA . ALA A 1 398 ? 13.941 -8.975 34.485 1.00 84.94 398 ALA A CA 1
ATOM 3127 C C . ALA A 1 398 ? 15.400 -8.788 34.025 1.00 84.94 398 ALA A C 1
ATOM 3129 O O . ALA A 1 398 ? 15.903 -9.591 33.235 1.00 84.94 398 ALA A O 1
ATOM 3130 N N . TYR A 1 399 ? 16.112 -7.797 34.573 1.00 87.81 399 TYR A N 1
ATOM 3131 C CA . TYR A 1 399 ? 17.537 -7.596 34.299 1.00 87.81 399 TYR A CA 1
ATOM 3132 C C . TYR A 1 399 ? 18.396 -8.779 34.773 1.00 87.81 399 TYR A C 1
ATOM 3134 O O . TYR A 1 399 ? 19.236 -9.274 34.017 1.00 87.81 399 TYR A O 1
ATOM 3142 N N . ASP A 1 400 ? 18.165 -9.283 35.992 1.00 85.12 400 ASP A N 1
ATOM 3143 C CA . ASP A 1 400 ? 18.927 -10.413 36.540 1.00 85.12 400 ASP A CA 1
ATOM 3144 C C . ASP A 1 400 ? 18.724 -11.695 35.700 1.00 85.12 400 ASP A C 1
ATOM 3146 O O . ASP A 1 400 ? 19.688 -12.417 35.432 1.00 85.12 400 ASP A O 1
ATOM 3150 N N . ILE A 1 401 ? 17.507 -11.945 35.197 1.00 81.69 401 ILE A N 1
ATOM 3151 C CA . ILE A 1 401 ? 17.203 -13.055 34.275 1.00 81.69 401 ILE A CA 1
ATOM 3152 C C . ILE A 1 401 ? 17.920 -12.878 32.927 1.00 81.69 401 ILE A C 1
ATOM 3154 O O . ILE A 1 401 ? 18.538 -13.822 32.430 1.00 81.69 401 ILE A O 1
ATOM 3158 N N . ASN A 1 402 ? 17.878 -11.684 32.330 1.00 79.62 402 ASN A N 1
ATOM 3159 C CA . ASN A 1 402 ? 18.535 -11.415 31.045 1.00 79.62 402 ASN A CA 1
ATOM 3160 C C . ASN A 1 402 ? 20.060 -11.568 31.130 1.00 79.62 402 ASN A C 1
ATOM 3162 O O . ASN A 1 402 ? 20.686 -12.120 30.222 1.00 79.62 402 ASN A O 1
ATOM 3166 N N . LYS A 1 403 ? 20.666 -11.166 32.251 1.00 79.44 403 LYS A N 1
ATOM 3167 C CA . LYS A 1 403 ? 22.101 -11.341 32.506 1.00 79.44 403 LYS A CA 1
ATOM 3168 C C . LYS A 1 403 ? 22.500 -12.816 32.624 1.00 79.44 403 LYS A C 1
ATOM 3170 O O . LYS A 1 403 ? 23.551 -13.208 32.117 1.00 79.44 403 LYS A O 1
ATOM 3175 N N . LEU A 1 404 ? 21.657 -13.644 33.245 1.00 71.38 404 LEU A N 1
ATOM 3176 C CA . LEU A 1 404 ? 21.876 -15.092 33.352 1.00 71.38 404 LEU A CA 1
ATOM 3177 C C . LEU A 1 404 ? 21.779 -15.804 31.993 1.00 71.38 404 LEU A C 1
ATOM 3179 O O . LEU A 1 404 ? 22.548 -16.733 31.746 1.00 71.38 404 LEU A O 1
ATOM 3183 N N . HIS A 1 405 ? 20.889 -15.355 31.104 1.00 66.62 405 HIS A N 1
ATOM 3184 C CA . HIS A 1 405 ? 20.793 -15.874 29.735 1.00 66.62 405 HIS A CA 1
ATOM 3185 C C . HIS A 1 405 ? 21.961 -15.420 28.848 1.00 66.62 405 HIS A C 1
ATOM 3187 O O . HIS A 1 405 ? 22.496 -16.223 28.089 1.00 66.62 405 HIS A O 1
ATOM 3193 N N . SER A 1 406 ? 22.428 -14.177 29.000 1.00 58.41 406 SER A N 1
ATOM 3194 C CA . SER A 1 406 ? 23.590 -13.657 28.262 1.00 58.41 406 SER A CA 1
ATOM 3195 C C . SER A 1 406 ? 24.921 -14.315 28.689 1.00 58.41 406 SER A C 1
ATOM 3197 O O . SER A 1 406 ? 25.873 -14.374 27.917 1.00 58.41 406 SER A O 1
ATOM 3199 N N . GLY A 1 407 ? 24.986 -14.883 29.902 1.00 52.00 407 GLY A N 1
ATOM 3200 C CA . GLY A 1 407 ? 26.152 -15.614 30.420 1.00 52.00 407 GLY A CA 1
ATOM 3201 C C . GLY A 1 407 ? 26.261 -17.092 30.007 1.00 52.00 407 GLY A C 1
ATOM 3202 O O . GLY A 1 407 ? 27.269 -17.727 30.318 1.00 52.00 407 GLY A O 1
ATOM 3203 N N . LYS A 1 408 ? 25.257 -17.661 29.324 1.00 47.06 408 LYS A N 1
ATOM 3204 C CA . LYS A 1 408 ? 25.254 -19.053 28.833 1.00 47.06 408 LYS A CA 1
ATOM 3205 C C . LYS A 1 408 ? 25.067 -19.104 27.313 1.00 47.06 408 LYS A C 1
ATOM 3207 O O . LYS A 1 408 ? 24.085 -19.648 26.822 1.00 47.06 408 LYS A O 1
ATOM 3212 N N . VAL A 1 409 ? 26.033 -18.582 26.562 1.00 36.97 409 VAL A N 1
ATOM 3213 C CA . VAL A 1 409 ? 26.182 -18.905 25.135 1.00 36.97 409 VAL A CA 1
ATOM 3214 C C . VAL A 1 409 ? 27.644 -19.253 24.861 1.00 36.97 409 VAL A C 1
ATOM 3216 O O . VAL A 1 409 ? 28.480 -18.378 24.666 1.00 36.97 409 VAL A O 1
ATOM 3219 N N . SER A 1 410 ? 27.934 -20.555 24.847 1.00 29.25 410 SER A N 1
ATOM 3220 C CA . SER A 1 410 ? 29.068 -21.146 24.128 1.00 29.25 410 SER A CA 1
ATOM 3221 C C . SER A 1 410 ? 28.500 -22.198 23.169 1.00 29.25 410 SER A C 1
ATOM 3223 O O . SER A 1 410 ? 27.581 -22.920 23.564 1.00 29.25 410 SER A O 1
ATOM 3225 N N . PRO A 1 411 ? 28.988 -22.292 21.919 1.00 41.12 411 PRO A N 1
ATOM 3226 C CA . PRO A 1 411 ? 28.372 -23.115 20.888 1.00 41.12 411 PRO A CA 1
ATOM 3227 C C . PRO A 1 411 ? 28.870 -24.556 20.997 1.00 41.12 411 PRO A C 1
ATOM 3229 O O . PRO A 1 411 ? 30.076 -24.796 21.028 1.00 41.12 411 PRO A O 1
ATOM 3232 N N . THR A 1 412 ? 27.969 -25.535 21.030 1.00 29.72 412 THR A N 1
ATOM 3233 C CA . THR A 1 412 ? 28.296 -26.912 20.624 1.00 29.72 412 THR A CA 1
ATOM 3234 C C . THR A 1 412 ? 27.024 -27.689 20.278 1.00 29.72 412 THR A C 1
ATOM 3236 O O . THR A 1 412 ? 26.230 -28.036 21.143 1.00 29.72 412 THR A O 1
ATOM 3239 N N . SER A 1 413 ? 26.845 -27.865 18.966 1.00 31.06 413 SER A N 1
ATOM 3240 C CA . SER A 1 413 ? 26.439 -29.083 18.246 1.00 31.06 413 SER A CA 1
ATOM 3241 C C . SER A 1 413 ? 25.342 -30.012 18.803 1.00 31.06 413 SER A C 1
ATOM 3243 O O . SER A 1 413 ? 25.556 -30.733 19.772 1.00 31.06 413 SER A O 1
ATOM 3245 N N . GLU A 1 414 ? 24.292 -30.113 17.976 1.00 28.58 414 GLU A N 1
ATOM 3246 C CA . GLU A 1 414 ? 23.562 -31.317 17.519 1.00 28.58 414 GLU A CA 1
ATOM 3247 C C . GLU A 1 414 ? 22.083 -31.525 17.914 1.00 28.58 414 GLU A C 1
ATOM 3249 O O . GLU A 1 414 ? 21.641 -31.085 18.975 1.00 28.58 414 GLU A O 1
ATOM 3254 N N . PRO A 1 415 ? 21.283 -32.124 16.994 1.00 40.72 415 PRO A N 1
ATOM 3255 C CA . PRO A 1 415 ? 19.838 -31.949 16.920 1.00 40.72 415 PRO A CA 1
ATOM 3256 C C . PRO A 1 415 ? 19.065 -33.138 17.505 1.00 40.72 415 PRO A C 1
ATOM 3258 O O . PRO A 1 415 ? 19.459 -34.292 17.350 1.00 40.72 415 PRO A O 1
ATOM 3261 N N . ALA A 1 416 ? 17.895 -32.874 18.087 1.00 28.41 416 ALA A N 1
ATOM 3262 C CA . ALA A 1 416 ? 16.907 -33.913 18.359 1.00 28.41 416 ALA A CA 1
ATOM 3263 C C . ALA A 1 416 ? 15.484 -33.425 18.052 1.00 28.41 416 ALA A C 1
ATOM 3265 O O . ALA A 1 416 ? 15.076 -32.318 18.396 1.00 28.41 416 ALA A O 1
ATOM 3266 N N . THR A 1 417 ? 14.789 -34.301 17.339 1.00 28.73 417 THR A N 1
ATOM 3267 C CA . THR A 1 417 ? 13.475 -34.248 16.691 1.00 28.73 417 THR A CA 1
ATOM 3268 C C . THR A 1 417 ? 12.281 -34.208 17.676 1.00 28.73 417 THR A C 1
ATOM 3270 O O . THR A 1 417 ? 12.466 -34.364 18.882 1.00 28.73 417 THR A O 1
ATOM 3273 N N . PRO A 1 418 ? 11.043 -33.973 17.180 1.00 38.12 418 PRO A N 1
ATOM 3274 C CA . PRO A 1 418 ? 9.945 -33.371 17.937 1.00 38.12 418 PRO A CA 1
ATOM 3275 C C . PRO A 1 418 ? 9.028 -34.381 18.633 1.00 38.12 418 PRO A C 1
ATOM 3277 O O . PRO A 1 418 ? 8.723 -35.437 18.082 1.00 38.12 418 PRO A O 1
ATOM 3280 N N . LEU A 1 419 ? 8.473 -33.984 19.783 1.00 24.02 419 LEU A N 1
ATOM 3281 C CA . LEU A 1 419 ? 7.269 -34.580 20.366 1.00 24.02 419 LEU A CA 1
ATOM 3282 C C . LEU A 1 419 ? 6.377 -33.492 20.992 1.00 24.02 419 LEU A C 1
ATOM 3284 O O . LEU A 1 419 ? 6.816 -32.682 21.802 1.00 24.02 419 LEU A O 1
ATOM 3288 N N . THR A 1 420 ? 5.105 -33.514 20.606 1.00 28.33 420 THR A N 1
ATOM 3289 C CA . THR A 1 420 ? 3.928 -32.917 21.273 1.00 28.33 420 THR A CA 1
ATOM 3290 C C . THR A 1 420 ? 2.911 -34.060 21.491 1.00 28.33 420 THR A C 1
ATOM 3292 O O . THR A 1 420 ? 3.148 -35.135 20.928 1.00 28.33 420 THR A O 1
ATOM 3295 N N . PRO A 1 421 ? 1.747 -33.900 22.168 1.00 43.81 421 PRO A N 1
ATOM 3296 C CA . PRO A 1 421 ? 1.227 -32.840 23.061 1.00 43.81 421 PRO A CA 1
ATOM 3297 C C . PRO A 1 421 ? 0.595 -33.421 24.371 1.00 43.81 421 PRO A C 1
ATOM 3299 O O . PRO A 1 421 ? 0.785 -34.598 24.660 1.00 43.81 421 PRO A O 1
ATOM 3302 N N . ILE A 1 422 ? -0.205 -32.596 25.088 1.00 24.39 422 ILE A N 1
ATOM 3303 C CA . ILE A 1 422 ? -1.267 -32.853 26.117 1.00 24.39 422 ILE A CA 1
ATOM 3304 C C . ILE A 1 422 ? -0.913 -32.163 27.448 1.00 24.39 422 ILE A C 1
ATOM 3306 O O . ILE A 1 422 ? 0.189 -32.355 27.940 1.00 24.39 422 ILE A O 1
ATOM 3310 N N . SER A 1 423 ? -1.749 -31.435 28.194 1.00 25.70 423 SER A N 1
ATOM 3311 C CA . SER A 1 423 ? -3.029 -30.706 28.075 1.00 25.70 423 SER A CA 1
ATOM 3312 C C . SER A 1 423 ? -3.180 -29.979 29.430 1.00 25.70 423 SER A C 1
ATOM 3314 O O . SER A 1 423 ? -2.742 -30.533 30.438 1.00 25.70 423 SER A O 1
ATOM 3316 N N . GLY A 1 424 ? -3.827 -28.808 29.502 1.00 23.52 424 GLY A N 1
ATOM 3317 C CA . GLY A 1 424 ? -4.293 -28.270 30.795 1.00 23.52 424 GLY A CA 1
ATOM 3318 C C . GLY A 1 424 ? -4.291 -26.749 30.955 1.00 23.52 424 GLY A C 1
ATOM 3319 O O . GLY A 1 424 ? -3.358 -26.192 31.513 1.00 23.52 424 GLY A O 1
ATOM 3320 N N . GLU A 1 425 ? -5.347 -26.120 30.444 1.00 26.64 425 GLU A N 1
ATOM 3321 C CA . GLU A 1 425 ? -6.088 -24.951 30.956 1.00 26.64 425 GLU A CA 1
ATOM 3322 C C . GLU A 1 425 ? -5.447 -24.027 32.019 1.00 26.64 425 GLU A C 1
ATOM 3324 O O . GLU A 1 425 ? -5.157 -24.435 33.141 1.00 26.64 425 GLU A O 1
ATOM 3329 N N . GLY A 1 426 ? -5.396 -22.720 31.721 1.00 25.16 426 GLY A N 1
ATOM 3330 C CA . GLY A 1 426 ? -5.242 -21.681 32.745 1.00 25.16 426 GLY A CA 1
ATOM 3331 C C . GLY A 1 426 ? -4.654 -20.369 32.229 1.00 25.16 426 GLY A C 1
ATOM 3332 O O . GLY A 1 426 ? -3.445 -20.216 32.130 1.00 25.16 426 GLY A O 1
ATOM 3333 N N . SER A 1 427 ? -5.529 -19.413 31.924 1.00 34.62 427 SER A N 1
ATOM 3334 C CA . SER A 1 427 ? -5.247 -18.014 31.572 1.00 34.62 427 SER A CA 1
ATOM 3335 C C . SER A 1 427 ? -4.089 -17.362 32.354 1.00 34.62 427 SER A C 1
ATOM 3337 O O . SER A 1 427 ? -4.210 -17.153 33.560 1.00 34.62 427 SER A O 1
ATOM 3339 N N . ALA A 1 428 ? -3.058 -16.881 31.648 1.00 26.45 428 ALA A N 1
ATOM 3340 C CA . ALA A 1 428 ? -2.241 -15.750 32.091 1.00 26.45 428 ALA A CA 1
ATOM 3341 C C . ALA A 1 428 ? -1.577 -15.023 30.907 1.00 26.45 428 ALA A C 1
ATOM 3343 O O . ALA A 1 428 ? -0.750 -15.569 30.179 1.00 26.45 428 ALA A O 1
ATOM 3344 N N . PHE A 1 429 ? -1.961 -13.756 30.761 1.00 28.05 429 PHE A N 1
ATOM 3345 C CA . PHE A 1 429 ? -1.311 -12.700 29.987 1.00 28.05 429 PHE A CA 1
ATOM 3346 C C . PHE A 1 429 ? 0.224 -12.780 30.092 1.00 28.05 429 PHE A C 1
ATOM 3348 O O . PHE A 1 429 ? 0.775 -12.610 31.178 1.00 28.05 429 PHE A O 1
ATOM 3355 N N . SER A 1 430 ? 0.910 -12.990 28.969 1.00 23.05 430 SER A N 1
ATOM 3356 C CA . SER A 1 430 ? 2.366 -12.844 28.867 1.00 23.05 430 SER A CA 1
ATOM 3357 C C . SER A 1 430 ? 2.685 -11.796 27.805 1.00 23.05 430 SER A C 1
ATOM 3359 O O . SER A 1 430 ? 2.599 -12.060 26.610 1.00 23.05 430 SER A O 1
ATOM 3361 N N . LEU A 1 431 ? 3.018 -10.584 28.259 1.00 29.58 431 LEU A N 1
ATOM 3362 C CA . LEU A 1 431 ? 3.726 -9.586 27.461 1.00 29.58 431 LEU A CA 1
ATOM 3363 C C . LEU A 1 431 ? 5.211 -9.954 27.473 1.00 29.58 431 LEU A C 1
ATOM 3365 O O . LEU A 1 431 ? 5.939 -9.613 28.401 1.00 29.58 431 LEU A O 1
ATOM 3369 N N . SER A 1 432 ? 5.648 -10.636 26.426 1.00 25.78 432 SER A N 1
ATOM 3370 C CA . SER A 1 432 ? 7.042 -10.668 26.002 1.00 25.78 432 SER A CA 1
ATOM 3371 C C . SER A 1 432 ? 7.102 -10.025 24.620 1.00 25.78 432 SER A C 1
ATOM 3373 O O . SER A 1 432 ? 6.621 -10.583 23.640 1.00 25.78 432 SER A O 1
ATOM 3375 N N . SER A 1 433 ? 7.659 -8.817 24.547 1.00 24.45 433 SER A N 1
ATOM 3376 C CA . SER A 1 433 ? 7.982 -8.171 23.276 1.00 24.45 433 SER A CA 1
ATOM 3377 C C . SER A 1 433 ? 9.498 -8.156 23.120 1.00 24.45 433 SER A C 1
ATOM 3379 O O . SER A 1 433 ? 10.162 -7.354 23.777 1.00 24.45 433 SER A O 1
ATOM 3381 N N . PRO A 1 434 ? 10.080 -9.032 22.290 1.00 33.31 434 PRO A N 1
ATOM 3382 C CA . PRO A 1 434 ? 11.310 -8.718 21.605 1.00 33.31 434 PRO A CA 1
ATOM 3383 C C . PRO A 1 434 ? 10.973 -7.950 20.325 1.00 33.31 434 PRO A C 1
ATOM 3385 O O . PRO A 1 434 ? 10.089 -8.321 19.550 1.00 33.31 434 PRO A O 1
ATOM 3388 N N . VAL A 1 435 ? 11.730 -6.880 20.101 1.00 34.66 435 VAL A N 1
ATOM 3389 C CA . VAL A 1 435 ? 11.906 -6.258 18.791 1.00 34.66 435 VAL A CA 1
ATOM 3390 C C . VAL A 1 435 ? 12.264 -7.367 17.805 1.00 34.66 435 VAL A C 1
ATOM 3392 O O . VAL A 1 435 ? 13.331 -7.970 17.860 1.00 34.66 435 VAL A O 1
ATOM 3395 N N . SER A 1 436 ? 11.325 -7.685 16.932 1.00 25.95 436 SER A N 1
ATOM 3396 C CA . SER A 1 436 ? 11.527 -8.528 15.769 1.00 25.95 436 SER A CA 1
ATOM 3397 C C . SER A 1 436 ? 10.701 -7.905 14.666 1.00 25.95 436 SER A C 1
ATOM 3399 O O . SER A 1 436 ? 9.523 -7.602 14.850 1.00 25.95 436 SER A O 1
ATOM 3401 N N . THR A 1 437 ? 11.378 -7.641 13.554 1.00 30.94 437 THR A N 1
ATOM 3402 C CA . THR A 1 437 ? 10.803 -7.382 12.236 1.00 30.94 437 THR A CA 1
ATOM 3403 C C . THR A 1 437 ? 9.475 -8.110 12.105 1.00 30.94 437 THR A C 1
ATOM 3405 O O . THR A 1 437 ? 9.450 -9.342 12.083 1.00 30.94 437 THR A O 1
ATOM 3408 N N . ALA A 1 438 ? 8.382 -7.345 12.117 1.00 26.45 438 ALA A N 1
ATOM 3409 C CA . ALA A 1 438 ? 7.042 -7.897 12.084 1.00 26.45 438 ALA A CA 1
ATOM 3410 C C . ALA A 1 438 ? 6.942 -8.860 10.889 1.00 26.45 438 ALA A C 1
ATOM 3412 O O . ALA A 1 438 ? 7.227 -8.432 9.764 1.00 26.45 438 ALA A O 1
ATOM 3413 N N . PRO A 1 439 ? 6.565 -10.136 11.091 1.00 32.09 439 PRO A N 1
ATOM 3414 C CA . PRO A 1 439 ? 6.156 -10.960 9.971 1.00 32.09 439 PRO A CA 1
ATOM 3415 C C . PRO A 1 439 ? 5.014 -10.208 9.287 1.00 32.09 439 PRO A C 1
ATOM 3417 O O . PRO A 1 439 ? 4.107 -9.714 9.962 1.00 32.09 439 PRO A O 1
ATOM 3420 N N . LEU A 1 440 ? 5.127 -10.033 7.968 1.00 40.25 440 LEU A N 1
ATOM 3421 C CA . LEU A 1 440 ? 4.086 -9.465 7.116 1.00 40.25 440 LEU A CA 1
ATOM 3422 C C . LEU A 1 440 ? 2.750 -10.060 7.565 1.00 40.25 440 LEU A C 1
ATOM 3424 O O . LEU A 1 440 ? 2.532 -11.257 7.408 1.00 40.25 440 LEU A O 1
ATOM 3428 N N . SER A 1 441 ? 1.906 -9.242 8.200 1.00 42.69 441 SER A N 1
ATOM 3429 C CA . SER A 1 441 ? 0.563 -9.655 8.586 1.00 42.69 441 SER A CA 1
ATOM 3430 C C . SER A 1 441 ? -0.104 -10.146 7.309 1.00 42.69 441 SER A C 1
ATOM 3432 O O . SER A 1 441 ? -0.327 -9.347 6.400 1.00 42.69 441 SER A O 1
ATOM 3434 N N . GLU A 1 442 ? -0.371 -11.451 7.229 1.00 55.44 442 GLU A N 1
ATOM 3435 C CA . GLU A 1 442 ? -1.285 -12.030 6.247 1.00 55.44 442 GLU A CA 1
ATOM 3436 C C . GLU A 1 442 ? -2.496 -11.095 6.207 1.00 55.44 442 GLU A C 1
ATOM 3438 O O . GLU A 1 442 ? -3.057 -10.828 7.273 1.00 55.44 442 GLU A O 1
ATOM 3443 N N . GLY A 1 443 ? -2.774 -10.474 5.049 1.00 55.16 443 GLY A N 1
ATOM 3444 C CA . GLY A 1 443 ? -3.614 -9.273 4.883 1.00 55.16 443 GLY A CA 1
ATOM 3445 C C . GLY A 1 443 ? -5.095 -9.444 5.233 1.00 55.16 443 GLY A C 1
ATOM 3446 O O . GLY A 1 443 ? -5.983 -9.161 4.440 1.00 55.16 443 GLY A O 1
ATOM 3447 N N . ASN A 1 444 ? -5.354 -9.837 6.470 1.00 66.06 444 ASN A N 1
ATOM 3448 C CA . ASN A 1 444 ? -6.643 -10.131 7.070 1.00 66.06 444 ASN A CA 1
ATOM 3449 C C . ASN A 1 444 ? -7.152 -8.946 7.903 1.00 66.06 444 ASN A C 1
ATOM 3451 O O . ASN A 1 444 ? -8.145 -9.060 8.619 1.00 66.06 444 ASN A O 1
ATOM 3455 N N . CYS A 1 445 ? -6.475 -7.793 7.852 1.00 80.75 445 CYS A N 1
ATOM 3456 C CA . CYS A 1 445 ? -6.957 -6.592 8.520 1.00 80.75 445 CYS A CA 1
ATOM 3457 C C . CYS A 1 445 ? -8.090 -5.940 7.712 1.00 80.75 445 CYS A C 1
ATOM 3459 O O . CYS A 1 445 ? -8.117 -5.993 6.480 1.00 80.75 445 CYS A O 1
ATOM 3461 N N . PHE A 1 446 ? -9.002 -5.256 8.409 1.00 78.25 446 PHE A N 1
ATOM 3462 C CA . PHE A 1 446 ? -10.128 -4.551 7.787 1.00 78.25 446 PHE A CA 1
ATOM 3463 C C . PHE A 1 446 ? -9.685 -3.581 6.676 1.00 78.25 446 PHE A C 1
ATOM 3465 O O . PHE A 1 446 ? -10.350 -3.471 5.651 1.00 78.25 446 PHE A O 1
ATOM 3472 N N . GLY A 1 447 ? -8.533 -2.919 6.839 1.00 78.75 447 GLY A N 1
ATOM 3473 C CA . GLY A 1 447 ? -7.979 -2.018 5.825 1.00 78.75 447 GLY A CA 1
ATOM 3474 C C . GLY A 1 447 ? -7.582 -2.728 4.526 1.00 78.75 447 GLY A C 1
ATOM 3475 O O . GLY A 1 447 ? -7.868 -2.218 3.444 1.00 78.75 447 GLY A O 1
ATOM 3476 N N . CYS A 1 448 ? -6.977 -3.918 4.612 1.00 81.69 448 CYS A N 1
ATOM 3477 C CA . CYS A 1 448 ? -6.643 -4.718 3.433 1.00 81.69 448 CYS A CA 1
ATOM 3478 C C . CYS A 1 448 ? -7.904 -5.268 2.762 1.00 81.69 448 CYS A C 1
ATOM 3480 O O . CYS A 1 448 ? -8.042 -5.144 1.546 1.00 81.69 448 CYS A O 1
ATOM 3482 N N . ALA A 1 449 ? -8.864 -5.771 3.542 1.00 82.12 449 ALA A N 1
ATOM 3483 C CA . ALA A 1 449 ? -10.148 -6.239 3.023 1.00 82.12 449 ALA A CA 1
ATOM 3484 C C . ALA A 1 449 ? -10.931 -5.117 2.310 1.00 82.12 449 ALA A C 1
ATOM 3486 O O . ALA A 1 449 ? -11.395 -5.301 1.186 1.00 82.12 449 ALA A O 1
ATOM 3487 N N . SER A 1 450 ? -11.013 -3.926 2.913 1.00 81.75 450 SER A N 1
ATOM 3488 C CA . SER A 1 450 ? -11.678 -2.762 2.312 1.00 81.75 450 SER A CA 1
ATOM 3489 C C . SER A 1 450 ? -10.987 -2.300 1.027 1.00 81.75 450 SER A C 1
ATOM 3491 O O . SER A 1 450 ? -11.662 -2.020 0.042 1.00 81.75 450 SER A O 1
ATOM 3493 N N . ALA A 1 451 ? -9.653 -2.239 1.009 1.00 84.00 451 ALA A N 1
ATOM 3494 C CA . ALA A 1 451 ? -8.904 -1.867 -0.193 1.00 84.00 451 ALA A CA 1
ATOM 3495 C C . ALA A 1 451 ? -9.074 -2.904 -1.315 1.00 84.00 451 ALA A C 1
ATOM 3497 O O . ALA A 1 451 ? -9.239 -2.548 -2.474 1.00 84.00 451 ALA A O 1
ATOM 3498 N N . THR A 1 452 ? -9.098 -4.192 -0.970 1.00 86.88 452 THR A N 1
ATOM 3499 C CA . THR A 1 452 ? -9.371 -5.280 -1.923 1.00 86.88 452 THR A CA 1
ATOM 3500 C C . THR A 1 452 ? -10.732 -5.110 -2.573 1.00 86.88 452 THR A C 1
ATOM 3502 O O . THR A 1 452 ? -10.862 -5.259 -3.784 1.00 86.88 452 THR A O 1
ATOM 3505 N N . LEU A 1 453 ? -11.742 -4.758 -1.778 1.00 85.50 453 LEU A N 1
ATOM 3506 C CA . LEU A 1 453 ? -13.079 -4.501 -2.283 1.00 85.50 453 LEU A CA 1
ATOM 3507 C C . LEU A 1 453 ? -13.090 -3.323 -3.270 1.00 85.50 453 LEU A C 1
ATOM 3509 O O . LEU A 1 453 ? -13.647 -3.448 -4.358 1.00 85.50 453 LEU A O 1
ATOM 3513 N N . GLU A 1 454 ? -12.416 -2.217 -2.940 1.00 84.88 454 GLU A N 1
ATOM 3514 C CA . GLU A 1 454 ? -12.232 -1.073 -3.850 1.00 84.88 454 GLU A CA 1
ATOM 3515 C C . GLU A 1 454 ? -11.540 -1.484 -5.164 1.00 84.88 454 GLU A C 1
ATOM 3517 O O . GLU A 1 454 ? -11.987 -1.105 -6.254 1.00 84.88 454 GLU A O 1
ATOM 3522 N N . HIS A 1 455 ? -10.498 -2.315 -5.086 1.00 87.50 455 HIS A N 1
ATOM 3523 C CA . HIS A 1 455 ? -9.774 -2.836 -6.251 1.00 87.50 455 HIS A CA 1
ATOM 3524 C C . HIS A 1 455 ? -10.651 -3.736 -7.129 1.00 87.50 455 HIS A C 1
ATOM 3526 O O . HIS A 1 455 ? -10.675 -3.570 -8.351 1.00 87.50 455 HIS A O 1
ATOM 3532 N N . CYS A 1 456 ? -11.427 -4.643 -6.526 1.00 88.38 456 CYS A N 1
ATOM 3533 C CA . CYS A 1 456 ? -12.384 -5.496 -7.233 1.00 88.38 456 CYS A CA 1
ATOM 3534 C C . CYS A 1 456 ? -13.441 -4.661 -7.963 1.00 88.38 456 CYS A C 1
ATOM 3536 O O . CYS A 1 456 ? -13.662 -4.858 -9.157 1.00 88.38 456 CYS A O 1
ATOM 3538 N N . ILE A 1 457 ? -14.050 -3.680 -7.288 1.00 85.69 457 ILE A N 1
ATOM 3539 C CA . ILE A 1 457 ? -15.030 -2.778 -7.911 1.00 85.69 457 ILE A CA 1
ATOM 3540 C C . ILE A 1 457 ? -14.402 -2.000 -9.070 1.00 85.69 457 ILE A C 1
ATOM 3542 O O . ILE A 1 457 ? -15.030 -1.842 -10.118 1.00 85.69 457 ILE A O 1
ATOM 3546 N N . THR A 1 458 ? -13.153 -1.559 -8.926 1.00 83.81 458 THR A N 1
ATOM 3547 C CA . THR A 1 458 ? -12.426 -0.847 -9.982 1.00 83.81 458 THR A CA 1
ATOM 3548 C C . THR A 1 458 ? -12.269 -1.710 -11.239 1.00 83.81 458 THR A C 1
ATOM 3550 O O . THR A 1 458 ? -12.625 -1.269 -12.336 1.00 83.81 458 THR A O 1
ATOM 3553 N N . VAL A 1 459 ? -11.838 -2.967 -11.094 1.00 85.69 459 VAL A N 1
ATOM 3554 C CA . VAL A 1 459 ? -11.736 -3.920 -12.215 1.00 85.69 459 VAL A CA 1
ATOM 3555 C C . VAL A 1 459 ? -13.094 -4.256 -12.813 1.00 85.69 459 VAL A C 1
ATOM 3557 O O . VAL A 1 459 ? -13.241 -4.241 -14.034 1.00 85.69 459 VAL A O 1
ATOM 3560 N N . LEU A 1 460 ? -14.117 -4.470 -11.991 1.00 86.69 460 LEU A N 1
ATOM 3561 C CA . LEU A 1 460 ? -15.471 -4.736 -12.474 1.00 86.69 460 LEU A CA 1
ATOM 3562 C C . LEU A 1 460 ? -16.043 -3.558 -13.276 1.00 86.69 460 LEU A C 1
ATOM 3564 O O . LEU A 1 460 ? -16.652 -3.774 -14.323 1.00 86.69 460 LEU A O 1
ATOM 3568 N N . LYS A 1 461 ? -15.803 -2.307 -12.856 1.00 81.62 461 LYS A N 1
ATOM 3569 C CA . LYS A 1 461 ? -16.198 -1.099 -13.611 1.00 81.62 461 LYS A CA 1
ATOM 3570 C C . LYS A 1 461 ? -15.528 -1.033 -14.976 1.00 81.62 461 LYS A C 1
ATOM 3572 O O . LYS A 1 461 ? -16.189 -0.722 -15.971 1.00 81.62 461 LYS A O 1
ATOM 3577 N N . ALA A 1 462 ? -14.240 -1.353 -15.030 1.00 80.44 462 ALA A N 1
ATOM 3578 C CA . ALA A 1 462 ? -13.509 -1.465 -16.282 1.00 80.44 462 ALA A CA 1
ATOM 3579 C C . ALA A 1 462 ? -14.117 -2.555 -17.176 1.00 80.44 462 ALA A C 1
ATOM 3581 O O . ALA A 1 462 ? -14.579 -2.256 -18.278 1.00 80.44 462 ALA A O 1
ATOM 3582 N N . LEU A 1 463 ? -14.249 -3.784 -16.673 1.00 81.75 463 LEU A N 1
ATOM 3583 C CA . LEU A 1 463 ? -14.842 -4.902 -17.409 1.00 81.75 463 LEU A CA 1
ATOM 3584 C C . LEU A 1 463 ? -16.275 -4.604 -17.877 1.00 81.75 463 LEU A C 1
ATOM 3586 O O . LEU A 1 463 ? -16.655 -4.998 -18.978 1.00 81.75 463 LEU A O 1
ATOM 3590 N N . ALA A 1 464 ? -17.070 -3.857 -17.110 1.00 81.25 464 ALA A N 1
ATOM 3591 C CA . ALA A 1 464 ? -18.435 -3.493 -17.483 1.00 81.25 464 ALA A CA 1
ATOM 3592 C C . ALA A 1 464 ? -18.485 -2.501 -18.660 1.00 81.25 464 ALA A C 1
ATOM 3594 O O . ALA A 1 464 ? -19.537 -2.309 -19.277 1.00 81.25 464 ALA A O 1
ATOM 3595 N N . PHE A 1 465 ? -17.374 -1.840 -19.002 1.00 78.62 465 PHE A N 1
ATOM 3596 C CA . PHE A 1 465 ? -17.307 -0.894 -20.119 1.00 78.62 465 PHE A CA 1
ATOM 3597 C C . PHE A 1 465 ? -17.385 -1.593 -21.478 1.00 78.62 465 PHE A C 1
ATOM 3599 O O . PHE A 1 465 ? -18.012 -1.067 -22.398 1.00 78.62 465 PHE A O 1
ATOM 3606 N N . LYS A 1 466 ? -16.838 -2.808 -21.593 1.00 76.25 466 LYS A N 1
ATOM 3607 C CA . LYS A 1 466 ? -16.906 -3.609 -22.821 1.00 76.25 466 LYS A CA 1
ATOM 3608 C C . LYS A 1 466 ? -18.212 -4.428 -22.865 1.00 76.25 466 LYS A C 1
ATOM 3610 O O . LYS A 1 466 ? -18.512 -5.137 -21.905 1.00 76.25 466 LYS A O 1
ATOM 3615 N N . PRO A 1 467 ? -18.998 -4.373 -23.960 1.00 76.88 467 PRO A N 1
ATOM 3616 C CA . PRO A 1 467 ? -20.279 -5.083 -24.055 1.00 76.88 467 PRO A CA 1
ATOM 3617 C C . PRO A 1 467 ? -20.161 -6.604 -23.898 1.00 76.88 467 PRO A C 1
ATOM 3619 O O . PRO A 1 467 ? -21.019 -7.221 -23.270 1.00 76.88 467 PRO A O 1
ATOM 3622 N N . GLU A 1 468 ? -19.097 -7.203 -24.439 1.00 78.50 468 GLU A N 1
ATOM 3623 C CA . GLU A 1 468 ? -18.899 -8.658 -24.410 1.00 78.50 468 GLU A CA 1
ATOM 3624 C C . GLU A 1 468 ? -18.611 -9.182 -22.999 1.00 78.50 468 GLU A C 1
ATOM 3626 O O . GLU A 1 468 ? -19.244 -10.132 -22.547 1.00 78.50 468 GLU A O 1
ATOM 3631 N N . THR A 1 469 ? -17.737 -8.510 -22.248 1.00 77.12 469 THR A N 1
ATOM 3632 C CA . THR A 1 469 ? -17.459 -8.841 -20.842 1.00 77.12 469 THR A CA 1
ATOM 3633 C C . THR A 1 469 ? -18.629 -8.480 -19.933 1.00 77.12 469 THR A C 1
ATOM 3635 O O . THR A 1 469 ? -18.906 -9.205 -18.981 1.00 77.12 469 THR A O 1
ATOM 3638 N N . ARG A 1 470 ? -19.383 -7.414 -20.244 1.00 78.12 470 ARG A N 1
ATOM 3639 C CA . ARG A 1 470 ? -20.596 -7.054 -19.495 1.00 78.12 470 ARG A CA 1
ATOM 3640 C C . ARG A 1 470 ? -21.608 -8.194 -19.480 1.00 78.12 470 ARG A C 1
ATOM 3642 O O . ARG A 1 470 ? -22.177 -8.437 -18.428 1.00 78.12 470 ARG A O 1
ATOM 3649 N N . LYS A 1 471 ? -21.825 -8.892 -20.604 1.00 73.88 471 LYS A N 1
ATOM 3650 C CA . LYS A 1 471 ? -22.746 -10.046 -20.687 1.00 73.88 471 LYS A CA 1
ATOM 3651 C C . LYS A 1 471 ? -22.332 -11.198 -19.767 1.00 73.88 471 LYS A C 1
ATOM 3653 O O . LYS A 1 471 ? -23.206 -11.839 -19.197 1.00 73.88 471 LYS A O 1
ATOM 3658 N N . LEU A 1 472 ? -21.028 -11.424 -19.601 1.00 74.38 472 LEU A N 1
ATOM 3659 C CA . LEU A 1 472 ? -20.489 -12.493 -18.757 1.00 74.38 472 LEU A CA 1
ATOM 3660 C C . LEU A 1 472 ? -20.715 -12.235 -17.257 1.00 74.38 472 LEU A C 1
ATOM 3662 O O . LEU A 1 472 ? -20.877 -13.178 -16.495 1.00 74.38 472 LEU A O 1
ATOM 3666 N N . MET A 1 473 ? -20.765 -10.967 -16.836 1.00 71.31 473 MET A N 1
ATOM 3667 C CA . MET A 1 473 ? -20.849 -10.584 -15.419 1.00 71.31 473 MET A CA 1
ATOM 3668 C C . MET A 1 473 ? -22.281 -10.471 -14.864 1.00 71.31 473 MET A C 1
ATOM 3670 O O . MET A 1 473 ? -22.449 -10.127 -13.703 1.00 71.31 473 MET A O 1
ATOM 3674 N N . LYS A 1 474 ? -23.334 -10.690 -15.662 1.00 66.88 474 LYS A N 1
ATOM 3675 C CA . LYS A 1 474 ? -24.687 -10.209 -15.310 1.00 66.88 474 LYS A CA 1
ATOM 3676 C C . LYS A 1 474 ? -25.417 -10.995 -14.224 1.00 66.88 474 LYS A C 1
ATOM 3678 O O . LYS A 1 474 ? -26.201 -10.391 -13.501 1.00 66.88 474 LYS A O 1
ATOM 3683 N N . LYS A 1 475 ? -25.240 -12.318 -14.160 1.00 63.62 475 LYS A N 1
ATOM 3684 C CA . LYS A 1 475 ? -26.236 -13.175 -13.497 1.00 63.62 475 LYS A CA 1
ATOM 3685 C C . LYS A 1 475 ? -26.077 -13.269 -11.977 1.00 63.62 475 LYS A C 1
ATOM 3687 O O . LYS A 1 475 ? -27.091 -13.290 -11.301 1.00 63.62 475 LYS A O 1
ATOM 3692 N N . ASP A 1 476 ? -24.848 -13.192 -11.465 1.00 69.12 476 ASP A N 1
ATOM 3693 C CA . ASP A 1 476 ? -24.579 -13.341 -10.023 1.00 69.12 476 ASP A CA 1
ATOM 3694 C C . ASP A 1 476 ? -24.034 -12.048 -9.382 1.00 69.12 476 ASP A C 1
ATOM 3696 O O . ASP A 1 476 ? -24.290 -11.751 -8.218 1.00 69.12 476 ASP A O 1
ATOM 3700 N N . LEU A 1 477 ? -23.349 -11.203 -10.164 1.00 81.69 477 LEU A N 1
ATOM 3701 C CA . LEU A 1 477 ? -22.693 -10.003 -9.639 1.00 81.69 477 LEU A CA 1
ATOM 3702 C C . LEU A 1 477 ? -23.682 -8.905 -9.223 1.00 81.69 477 LEU A C 1
ATOM 3704 O O . LEU A 1 477 ? -23.425 -8.169 -8.274 1.00 81.69 477 LEU A O 1
ATOM 3708 N N . ILE A 1 478 ? -24.792 -8.740 -9.951 1.00 76.69 478 ILE A N 1
ATOM 3709 C CA . ILE A 1 478 ? -25.763 -7.672 -9.664 1.00 76.69 478 ILE A CA 1
ATOM 3710 C C . ILE A 1 478 ? -26.414 -7.911 -8.297 1.00 76.69 478 ILE A C 1
ATOM 3712 O O . ILE A 1 478 ? -26.498 -6.978 -7.501 1.00 76.69 478 ILE A O 1
ATOM 3716 N N . GLU A 1 479 ? -26.813 -9.150 -8.004 1.00 74.88 479 GLU A N 1
ATOM 3717 C CA . GLU A 1 479 ? -27.413 -9.524 -6.718 1.00 74.88 479 GLU A CA 1
ATOM 3718 C C . GLU A 1 479 ? -26.422 -9.310 -5.563 1.00 74.88 479 GLU A C 1
ATOM 3720 O O . GLU A 1 479 ? -26.749 -8.639 -4.581 1.00 74.88 479 GLU A O 1
ATOM 3725 N N . GLU A 1 480 ? -25.173 -9.751 -5.727 1.00 79.12 480 GLU A N 1
ATOM 3726 C CA . GLU A 1 480 ? -24.123 -9.616 -4.712 1.00 79.12 480 GLU A CA 1
ATOM 3727 C C . GLU A 1 480 ? -23.747 -8.144 -4.431 1.00 79.12 480 GLU A C 1
ATOM 3729 O O . GLU A 1 480 ? -23.619 -7.717 -3.276 1.00 79.12 480 GLU A O 1
ATOM 3734 N N . LEU A 1 481 ? -23.641 -7.309 -5.474 1.00 80.62 481 LEU A N 1
ATOM 3735 C CA . LEU A 1 481 ? -23.420 -5.863 -5.327 1.00 80.62 481 LEU A CA 1
ATOM 3736 C C . LEU A 1 481 ? -24.577 -5.182 -4.583 1.00 80.62 481 LEU A C 1
ATOM 3738 O O . LEU A 1 481 ? -24.356 -4.263 -3.785 1.00 80.62 481 LEU A O 1
ATOM 3742 N N . MET A 1 482 ? -25.809 -5.634 -4.825 1.00 73.31 482 MET A N 1
ATOM 3743 C CA . MET A 1 482 ? -27.003 -5.112 -4.168 1.00 73.31 482 MET A CA 1
ATOM 3744 C C . MET A 1 482 ? -27.140 -5.528 -2.711 1.00 73.31 482 MET A C 1
ATOM 3746 O O . MET A 1 482 ? -27.640 -4.745 -1.891 1.00 73.31 482 MET A O 1
ATOM 3750 N N . GLU A 1 483 ? -26.712 -6.735 -2.372 1.00 72.00 483 GLU A N 1
ATOM 3751 C CA . GLU A 1 483 ? -26.816 -7.259 -1.021 1.00 72.00 483 GLU A CA 1
ATOM 3752 C C . GLU A 1 483 ? -25.739 -6.683 -0.097 1.00 72.00 483 GLU A C 1
ATOM 3754 O O . GLU A 1 483 ? -26.084 -6.160 0.967 1.00 72.00 483 GLU A O 1
ATOM 3759 N N . PHE A 1 484 ? -24.475 -6.677 -0.535 1.00 67.75 484 PHE A N 1
ATOM 3760 C CA . PHE A 1 484 ? -23.330 -6.426 0.348 1.00 67.75 484 PHE A CA 1
ATOM 3761 C C . PHE A 1 484 ? -22.690 -5.037 0.200 1.00 67.75 484 PHE A C 1
ATOM 3763 O O . PHE A 1 484 ? -22.190 -4.487 1.183 1.00 67.75 484 PHE A O 1
ATOM 3770 N N . ASN A 1 485 ? -22.736 -4.428 -0.990 1.00 65.31 485 ASN A N 1
ATOM 3771 C CA . ASN A 1 485 ? -21.882 -3.277 -1.331 1.00 65.31 485 ASN A CA 1
ATOM 3772 C C . ASN A 1 485 ? -22.617 -1.930 -1.439 1.00 65.31 485 ASN A C 1
ATOM 3774 O O . ASN A 1 485 ? -21.997 -0.870 -1.483 1.00 65.31 485 ASN A O 1
ATOM 3778 N N . LEU A 1 486 ? -23.952 -1.944 -1.444 1.00 63.25 486 LEU A N 1
ATOM 3779 C CA . LEU A 1 486 ? -24.777 -0.741 -1.621 1.00 63.25 486 LEU A CA 1
ATOM 3780 C C . LEU A 1 486 ? -24.932 0.111 -0.343 1.00 63.25 486 LEU A C 1
ATOM 3782 O O . LEU A 1 486 ? -25.295 1.282 -0.434 1.00 63.25 486 LEU A O 1
ATOM 3786 N N . ARG A 1 487 ? -24.681 -0.461 0.846 1.00 61.19 487 ARG A N 1
ATOM 3787 C CA . ARG A 1 487 ? -24.802 0.224 2.157 1.00 61.19 487 ARG A CA 1
ATOM 3788 C C . ARG A 1 487 ? -23.526 0.193 2.998 1.00 61.19 487 ARG A C 1
ATOM 3790 O O . ARG A 1 487 ? -23.437 0.919 3.986 1.00 61.19 487 ARG A O 1
ATOM 3797 N N . THR A 1 488 ? -22.569 -0.649 2.630 1.00 61.66 488 THR A N 1
ATOM 3798 C CA . THR A 1 488 ? -21.379 -0.942 3.431 1.00 61.66 488 THR A CA 1
ATOM 3799 C C . THR A 1 488 ? -20.169 -0.242 2.820 1.00 61.66 488 THR A C 1
ATOM 3801 O O . THR A 1 488 ? -20.034 -0.189 1.601 1.00 61.66 488 THR A O 1
ATOM 3804 N N . GLY A 1 489 ? -19.292 0.312 3.657 1.00 66.25 489 GLY A N 1
ATOM 3805 C CA . GLY A 1 489 ? -18.078 1.005 3.216 1.00 66.25 489 GLY A CA 1
ATOM 3806 C C . GLY A 1 489 ? -18.234 2.519 3.040 1.00 66.25 489 GLY A C 1
ATOM 3807 O O . GLY A 1 489 ? -19.204 3.126 3.498 1.00 66.25 489 GLY A O 1
ATOM 3808 N N . SER A 1 490 ? -17.229 3.144 2.425 1.00 70.00 490 SER A N 1
ATOM 3809 C CA . SER A 1 490 ? -17.125 4.598 2.260 1.00 70.00 490 SER A CA 1
ATOM 3810 C C . SER A 1 490 ? -18.170 5.159 1.283 1.00 70.00 490 SER A C 1
ATOM 3812 O O . SER A 1 490 ? -18.651 4.471 0.384 1.00 70.00 490 SER A O 1
ATOM 3814 N N . VAL A 1 491 ? -18.501 6.451 1.409 1.00 76.19 491 VAL A N 1
ATOM 3815 C CA . VAL A 1 491 ? -19.426 7.142 0.482 1.00 76.19 491 VAL A CA 1
ATOM 3816 C C . VAL A 1 491 ? -18.927 7.077 -0.970 1.00 76.19 491 VAL A C 1
ATOM 3818 O O . VAL A 1 491 ? -19.727 7.049 -1.903 1.00 76.19 491 VAL A O 1
ATOM 3821 N N . THR A 1 492 ? -17.609 7.052 -1.176 1.00 73.94 492 THR A N 1
ATOM 3822 C CA . THR A 1 492 ? -16.987 6.881 -2.495 1.00 73.94 492 THR A CA 1
ATOM 3823 C C . THR A 1 492 ? -17.240 5.486 -3.053 1.00 73.94 492 THR A C 1
ATOM 3825 O O . THR A 1 492 ? -17.763 5.385 -4.160 1.00 73.94 492 THR A O 1
ATOM 3828 N N . LEU A 1 493 ? -17.001 4.431 -2.265 1.00 77.19 493 LEU A N 1
ATOM 3829 C CA . LEU A 1 493 ? -17.272 3.051 -2.671 1.00 77.19 493 LEU A CA 1
ATOM 3830 C C . LEU A 1 493 ? -18.755 2.840 -3.010 1.00 77.19 493 LEU A C 1
ATOM 3832 O O . LEU A 1 493 ? -19.078 2.258 -4.040 1.00 77.19 493 LEU A O 1
ATOM 3836 N N . GLN A 1 494 ? -19.665 3.388 -2.200 1.00 78.69 494 GLN A N 1
ATOM 3837 C CA . GLN A 1 494 ? -21.106 3.319 -2.468 1.00 78.69 494 GLN A CA 1
ATOM 3838 C C . GLN A 1 494 ? -21.475 3.974 -3.809 1.00 78.69 494 GLN A C 1
ATOM 3840 O O . GLN A 1 494 ? -22.263 3.416 -4.574 1.00 78.69 494 GLN A O 1
ATOM 3845 N N . LYS A 1 495 ? -20.888 5.136 -4.133 1.00 79.25 495 LYS A N 1
ATOM 3846 C CA . LYS A 1 495 ? -21.079 5.793 -5.439 1.00 79.25 495 LYS A CA 1
ATOM 3847 C C . LYS A 1 495 ? -20.491 4.976 -6.586 1.00 79.25 495 LYS A C 1
ATOM 3849 O O . LYS A 1 495 ? -21.097 4.910 -7.653 1.00 79.25 495 LYS A O 1
ATOM 3854 N N . ASP A 1 496 ? -19.339 4.349 -6.377 1.00 80.62 496 ASP A N 1
ATOM 3855 C CA . ASP A 1 496 ? -18.702 3.503 -7.384 1.00 80.62 496 ASP A CA 1
ATOM 3856 C C . ASP A 1 496 ? -19.521 2.248 -7.687 1.00 80.62 496 ASP A C 1
ATOM 3858 O O . ASP A 1 496 ? -19.695 1.907 -8.858 1.00 80.62 496 ASP A O 1
ATOM 3862 N N . VAL A 1 497 ? -20.098 1.622 -6.659 1.00 84.44 497 VAL A N 1
ATOM 3863 C CA . VAL A 1 497 ? -21.019 0.483 -6.785 1.00 84.44 497 VAL A CA 1
ATOM 3864 C C . VAL A 1 497 ? -22.306 0.895 -7.499 1.00 84.44 497 VAL A C 1
ATOM 3866 O O . VAL A 1 497 ? -22.753 0.195 -8.404 1.00 84.44 497 VAL A O 1
ATOM 3869 N N . GLN A 1 498 ? -22.883 2.054 -7.165 1.00 82.44 498 GLN A N 1
ATOM 3870 C CA . GLN A 1 498 ? -24.040 2.595 -7.891 1.00 82.44 498 GLN A CA 1
ATOM 3871 C C . GLN A 1 498 ? -23.717 2.832 -9.372 1.00 82.44 498 GLN A C 1
ATOM 3873 O O . GLN A 1 498 ? -24.488 2.437 -10.244 1.00 82.44 498 GLN A O 1
ATOM 3878 N N . GLY A 1 499 ? -22.559 3.431 -9.666 1.00 83.38 499 GLY A N 1
ATOM 3879 C CA . GLY A 1 499 ? -22.085 3.622 -11.036 1.00 83.38 499 GLY A CA 1
ATOM 3880 C C . GLY A 1 499 ? -21.922 2.298 -11.786 1.00 83.38 499 GLY A C 1
ATOM 3881 O O . GLY A 1 499 ? -22.370 2.182 -12.926 1.00 83.38 499 GLY A O 1
ATOM 3882 N N . LEU A 1 500 ? -21.347 1.285 -11.130 1.00 84.69 500 LEU A N 1
ATOM 3883 C CA . LEU A 1 500 ? -21.201 -0.064 -11.674 1.00 84.69 500 LEU A CA 1
ATOM 3884 C C . LEU A 1 500 ? -22.562 -0.707 -11.980 1.00 84.69 500 LEU A C 1
ATOM 3886 O O . LEU A 1 500 ? -22.752 -1.217 -13.080 1.00 84.69 500 LEU A O 1
ATOM 3890 N N . LEU A 1 501 ? -23.530 -0.627 -11.064 1.00 84.31 501 LEU A N 1
ATOM 3891 C CA . LEU A 1 501 ? -24.883 -1.160 -11.264 1.00 84.31 501 LEU A CA 1
ATOM 3892 C C . LEU A 1 501 ? -25.598 -0.498 -12.446 1.00 84.31 501 LEU A C 1
ATOM 3894 O O . LEU A 1 501 ? -26.164 -1.195 -13.290 1.00 84.31 501 LEU A O 1
ATOM 3898 N N . CYS A 1 502 ? -25.516 0.830 -12.566 1.00 83.94 502 CYS A N 1
ATOM 3899 C CA . CYS A 1 502 ? -26.041 1.557 -13.724 1.00 83.94 502 CYS A CA 1
ATOM 3900 C C . CYS A 1 502 ? -25.381 1.095 -15.031 1.00 83.94 502 CYS A C 1
ATOM 3902 O O . CYS A 1 502 ? -26.032 0.995 -16.067 1.00 83.94 502 CYS A O 1
ATOM 3904 N N . GLN A 1 503 ? -24.083 0.798 -14.998 1.00 82.88 503 GLN A N 1
ATOM 3905 C CA . GLN A 1 503 ? -23.337 0.369 -16.175 1.00 82.88 503 GLN A CA 1
ATOM 3906 C C . GLN A 1 503 ? -23.623 -1.088 -16.568 1.00 82.88 503 GLN A C 1
ATOM 3908 O O . GLN A 1 503 ? -23.687 -1.388 -17.760 1.00 82.88 503 GLN A O 1
ATOM 3913 N N . LEU A 1 504 ? -23.832 -1.978 -15.593 1.00 83.19 504 LEU A N 1
ATOM 3914 C CA . LEU A 1 504 ? -24.210 -3.378 -15.810 1.00 83.19 504 LEU A CA 1
ATOM 3915 C C . LEU A 1 504 ? -25.634 -3.513 -16.369 1.00 83.19 504 LEU A C 1
ATOM 3917 O O . LEU A 1 504 ? -25.866 -4.348 -17.241 1.00 83.19 504 LEU A O 1
ATOM 3921 N N . THR A 1 505 ? -26.558 -2.661 -15.914 1.00 82.25 505 THR A N 1
ATOM 3922 C CA . THR A 1 505 ? -27.969 -2.639 -16.353 1.00 82.25 505 THR A CA 1
ATOM 3923 C C . THR A 1 505 ? -28.216 -1.818 -17.620 1.00 82.25 505 THR A C 1
ATOM 3925 O O . THR A 1 505 ? -29.289 -1.902 -18.218 1.00 82.25 505 THR A O 1
ATOM 3928 N N . ARG A 1 506 ? -27.223 -1.039 -18.069 1.00 81.06 506 ARG A N 1
ATOM 3929 C CA . ARG A 1 506 ? -27.335 -0.189 -19.257 1.00 81.06 506 ARG A CA 1
ATOM 3930 C C . ARG A 1 506 ? -27.699 -1.004 -20.500 1.00 81.06 506 ARG A C 1
ATOM 3932 O O . ARG A 1 506 ? -26.968 -1.924 -20.875 1.00 81.06 506 ARG A O 1
ATOM 3939 N N . ASP A 1 507 ? -28.769 -0.564 -21.162 1.00 77.56 507 ASP A N 1
ATOM 3940 C CA . ASP A 1 507 ? -29.330 -1.139 -22.391 1.00 77.56 507 ASP A CA 1
ATOM 3941 C C . ASP A 1 507 ? -29.775 -2.609 -22.232 1.00 77.56 507 ASP A C 1
ATOM 3943 O O . ASP A 1 507 ? -29.798 -3.370 -23.198 1.00 77.56 507 ASP A O 1
ATOM 3947 N N . ASP A 1 508 ? -30.135 -3.015 -21.006 1.00 77.94 508 ASP A N 1
ATOM 3948 C CA . ASP A 1 508 ? -30.590 -4.368 -20.684 1.00 77.94 508 ASP A CA 1
ATOM 3949 C C . ASP A 1 508 ? -31.892 -4.372 -19.868 1.00 77.94 508 ASP A C 1
ATOM 3951 O O . ASP A 1 508 ? -31.925 -4.042 -18.678 1.00 77.94 508 ASP A O 1
ATOM 3955 N N . LEU A 1 509 ? -32.983 -4.768 -20.526 1.00 79.44 509 LEU A N 1
ATOM 3956 C CA . LEU A 1 509 ? -34.330 -4.756 -19.957 1.00 79.44 509 LEU A CA 1
ATOM 3957 C C . LEU A 1 509 ? -34.490 -5.758 -18.802 1.00 79.44 509 LEU A C 1
ATOM 3959 O O . LEU A 1 509 ? -35.175 -5.456 -17.826 1.00 79.44 509 LEU A O 1
ATOM 3963 N N . GLU A 1 510 ? -33.874 -6.937 -18.904 1.00 78.81 510 GLU A N 1
ATOM 3964 C CA . GLU A 1 510 ? -34.023 -8.012 -17.915 1.00 78.81 510 GLU A CA 1
ATOM 3965 C C . GLU A 1 510 ? -33.316 -7.645 -16.607 1.00 78.81 510 GLU A C 1
ATOM 3967 O O . GLU A 1 510 ? -33.948 -7.599 -15.552 1.00 78.81 510 GLU A O 1
ATOM 3972 N N . SER A 1 511 ? -32.048 -7.233 -16.689 1.00 78.38 511 SER A N 1
ATOM 3973 C CA . SER A 1 511 ? -31.286 -6.763 -15.525 1.00 78.38 511 SER A CA 1
ATOM 3974 C C . SER A 1 511 ? -31.911 -5.520 -14.878 1.00 78.38 511 SER A C 1
ATOM 3976 O O . SER A 1 511 ? -31.912 -5.393 -13.655 1.00 78.38 511 SER A O 1
ATOM 3978 N N . THR A 1 512 ? -32.496 -4.615 -15.675 1.00 81.44 512 THR A N 1
ATOM 3979 C CA . THR A 1 512 ? -33.220 -3.440 -15.156 1.00 81.44 512 THR A CA 1
ATOM 3980 C C . THR A 1 512 ? -34.500 -3.842 -14.420 1.00 81.44 512 THR A C 1
ATOM 3982 O O . THR A 1 512 ? -34.815 -3.269 -13.375 1.00 81.44 512 THR A O 1
ATOM 3985 N N . ARG A 1 513 ? -35.246 -4.834 -14.928 1.00 81.12 513 ARG A N 1
ATOM 3986 C CA . ARG A 1 513 ? -36.438 -5.360 -14.248 1.00 81.12 513 ARG A CA 1
ATOM 3987 C C . ARG A 1 513 ? -36.060 -6.013 -12.917 1.00 81.12 513 ARG A C 1
ATOM 3989 O O . ARG A 1 513 ? -36.669 -5.663 -11.912 1.00 81.12 513 ARG A O 1
ATOM 3996 N N . ASN A 1 514 ? -35.026 -6.855 -12.897 1.00 78.38 514 ASN A N 1
ATOM 3997 C CA . ASN A 1 514 ? -34.551 -7.521 -11.679 1.00 78.38 514 ASN A CA 1
ATOM 3998 C C . ASN A 1 514 ? -34.091 -6.502 -10.621 1.00 78.38 514 ASN A C 1
ATOM 4000 O O . ASN A 1 514 ? -34.490 -6.586 -9.459 1.00 78.38 514 ASN A O 1
ATOM 4004 N N . LEU A 1 515 ? -33.332 -5.478 -11.036 1.00 79.25 515 LEU A N 1
ATOM 4005 C CA . LEU A 1 515 ? -32.915 -4.369 -10.171 1.00 79.25 515 LEU A CA 1
ATOM 4006 C C . LEU A 1 515 ? -34.126 -3.643 -9.558 1.00 79.25 515 LEU A C 1
ATOM 4008 O O . LEU A 1 515 ? -34.167 -3.402 -8.350 1.00 79.25 515 LEU A O 1
ATOM 4012 N N . ASN A 1 516 ? -35.132 -3.319 -10.375 1.00 82.31 516 ASN A N 1
ATOM 4013 C CA . ASN A 1 516 ? -36.341 -2.635 -9.917 1.00 82.31 516 ASN A CA 1
ATOM 4014 C C . ASN A 1 516 ? -37.184 -3.500 -8.973 1.00 82.31 516 ASN A C 1
ATOM 4016 O O . ASN A 1 516 ? -37.650 -2.994 -7.953 1.00 82.31 516 ASN A O 1
ATOM 4020 N N . GLU A 1 517 ? -37.366 -4.788 -9.268 1.00 82.75 517 GLU A N 1
ATOM 4021 C CA . GLU A 1 517 ? -38.085 -5.716 -8.388 1.00 82.75 517 GLU A CA 1
ATOM 4022 C C . GLU A 1 517 ? -37.415 -5.817 -7.019 1.00 82.75 517 GLU A C 1
ATOM 4024 O O . GLU A 1 517 ? -38.090 -5.717 -5.994 1.00 82.75 517 GLU A O 1
ATOM 4029 N N . PHE A 1 518 ? -36.087 -5.917 -6.980 1.00 76.56 518 PHE A N 1
ATOM 4030 C CA . PHE A 1 518 ? -35.339 -5.988 -5.730 1.00 76.56 518 PHE A CA 1
ATOM 4031 C C . PHE A 1 518 ? -35.413 -4.679 -4.924 1.00 76.56 518 PHE A C 1
ATOM 4033 O O . PHE A 1 518 ? -35.618 -4.699 -3.705 1.00 76.56 518 PHE A O 1
ATOM 4040 N N . ILE A 1 519 ? -35.302 -3.519 -5.587 1.00 79.81 519 ILE A N 1
ATOM 4041 C CA . ILE A 1 519 ? -35.514 -2.212 -4.942 1.00 79.81 519 ILE A CA 1
ATOM 4042 C C . ILE A 1 519 ? -36.928 -2.145 -4.354 1.00 79.81 519 ILE A C 1
ATOM 4044 O O . ILE A 1 519 ? -37.088 -1.778 -3.189 1.00 79.81 519 ILE A O 1
ATOM 4048 N N . MET A 1 520 ? -37.943 -2.554 -5.118 1.00 81.69 520 MET A N 1
ATOM 4049 C CA . MET A 1 520 ? -39.335 -2.564 -4.670 1.00 81.69 520 MET A CA 1
ATOM 4050 C C . MET A 1 520 ? -39.555 -3.513 -3.490 1.00 81.69 520 MET A C 1
ATOM 4052 O O . MET A 1 520 ? -40.190 -3.115 -2.515 1.00 81.69 520 MET A O 1
ATOM 4056 N N . GLN A 1 521 ? -38.987 -4.722 -3.506 1.00 80.50 521 GLN A N 1
ATOM 4057 C CA . GLN A 1 521 ? -39.039 -5.647 -2.369 1.00 80.50 521 GLN A CA 1
ATOM 4058 C C . GLN A 1 521 ? -38.443 -5.024 -1.102 1.00 80.50 521 GLN A C 1
ATOM 4060 O O . GLN A 1 521 ? -39.029 -5.140 -0.025 1.00 80.50 521 GLN A O 1
ATOM 4065 N N . ARG A 1 522 ? -37.320 -4.303 -1.214 1.00 74.94 522 ARG A N 1
ATOM 4066 C CA . ARG A 1 522 ? -36.704 -3.613 -0.071 1.00 74.94 522 ARG A CA 1
ATOM 4067 C C . ARG A 1 522 ? -37.507 -2.411 0.415 1.00 74.94 522 ARG A C 1
ATOM 4069 O O . ARG A 1 522 ? -37.615 -2.217 1.627 1.00 74.94 522 ARG A O 1
ATOM 4076 N N . VAL A 1 523 ? -38.090 -1.625 -0.489 1.00 78.06 523 VAL A N 1
ATOM 4077 C CA . VAL A 1 523 ? -39.001 -0.526 -0.129 1.00 78.06 523 VAL A CA 1
ATOM 4078 C C . VAL A 1 523 ? -40.210 -1.084 0.623 1.00 78.06 523 VAL A C 1
ATOM 4080 O O . VAL A 1 523 ? -40.521 -0.621 1.717 1.00 78.06 523 VAL A O 1
ATOM 4083 N N . LEU A 1 524 ? -40.821 -2.153 0.111 1.00 80.50 524 LEU A N 1
ATOM 4084 C CA . LEU A 1 524 ? -41.945 -2.834 0.755 1.00 80.50 524 LEU A CA 1
ATOM 4085 C C . LEU A 1 524 ? -41.563 -3.442 2.115 1.00 80.50 524 LEU A C 1
ATOM 4087 O O . LEU A 1 524 ? -42.338 -3.341 3.064 1.00 80.50 524 LEU A O 1
ATOM 4091 N N . ALA A 1 525 ? -40.369 -4.026 2.245 1.00 73.50 525 ALA A N 1
ATOM 4092 C CA . ALA A 1 525 ? -39.852 -4.521 3.522 1.00 73.50 525 ALA A CA 1
ATOM 4093 C C . ALA A 1 525 ? -39.610 -3.396 4.543 1.00 73.50 525 ALA A C 1
ATOM 4095 O O . ALA A 1 525 ? -39.824 -3.608 5.731 1.00 73.50 525 ALA A O 1
ATOM 4096 N N . SER A 1 526 ? -39.219 -2.202 4.088 1.00 67.38 526 SER A N 1
ATOM 4097 C CA . SER A 1 526 ? -38.990 -1.031 4.951 1.00 67.38 526 SER A CA 1
ATOM 4098 C C . SER A 1 526 ? -40.293 -0.335 5.365 1.00 67.38 526 SER A C 1
ATOM 4100 O O . SER A 1 526 ? -40.335 0.327 6.396 1.00 67.38 526 SER A O 1
ATOM 4102 N N . ILE A 1 527 ? -41.356 -0.481 4.563 1.00 73.31 527 ILE A N 1
ATOM 4103 C CA . ILE A 1 527 ? -42.701 0.049 4.840 1.00 73.31 527 ILE A CA 1
ATOM 4104 C C . ILE A 1 527 ? -43.504 -0.897 5.747 1.00 73.31 527 ILE A C 1
ATOM 4106 O O . ILE A 1 527 ? -44.435 -0.455 6.424 1.00 73.31 527 ILE A O 1
ATOM 4110 N N . LYS A 1 528 ? -43.158 -2.193 5.812 1.00 60.75 528 LYS A N 1
ATOM 4111 C CA . LYS A 1 528 ? -43.749 -3.092 6.811 1.00 60.75 528 LYS A CA 1
ATOM 4112 C C . LYS A 1 528 ? -43.405 -2.554 8.207 1.00 60.75 528 LYS A C 1
ATOM 4114 O O . LYS A 1 528 ? -42.224 -2.382 8.503 1.00 60.75 528 LYS A O 1
ATOM 4119 N N . PRO A 1 529 ? -44.402 -2.295 9.073 1.00 48.69 529 PRO A N 1
ATOM 4120 C CA . PRO A 1 529 ? -44.137 -1.811 10.417 1.00 48.69 529 PRO A CA 1
ATOM 4121 C C . PRO A 1 529 ? -43.223 -2.818 11.109 1.00 48.69 529 PRO A C 1
ATOM 4123 O O . PRO A 1 529 ? -43.539 -4.011 11.143 1.00 48.69 529 PRO A O 1
ATOM 4126 N N . GLN A 1 530 ? -42.096 -2.339 11.641 1.00 48.94 530 GLN A N 1
ATOM 4127 C CA . GLN A 1 530 ? -41.306 -3.087 12.609 1.00 48.94 530 GLN A CA 1
ATOM 4128 C C . GLN A 1 530 ? -42.251 -3.441 13.759 1.00 48.94 530 GLN A C 1
ATOM 4130 O O . GLN A 1 530 ? -42.504 -2.632 14.651 1.00 48.94 530 GLN A O 1
ATOM 4135 N N . ARG A 1 531 ? -42.840 -4.641 13.718 1.00 41.78 531 ARG A N 1
ATOM 4136 C CA . ARG A 1 531 ? -43.402 -5.251 14.913 1.00 41.78 531 ARG A CA 1
ATOM 4137 C C . ARG A 1 531 ? -42.212 -5.431 15.833 1.00 41.78 531 ARG A C 1
ATOM 4139 O O . ARG A 1 531 ? -41.367 -6.281 15.586 1.00 41.78 531 ARG A O 1
ATOM 4146 N N . THR A 1 532 ? -42.144 -4.555 16.824 1.00 44.44 532 THR A N 1
ATOM 4147 C CA . THR A 1 532 ? -41.362 -4.691 18.044 1.00 44.44 532 THR A CA 1
ATOM 4148 C C . THR A 1 532 ? -41.198 -6.165 18.401 1.00 44.44 532 THR A C 1
ATOM 4150 O O . THR A 1 532 ? -42.159 -6.811 18.822 1.00 44.44 532 THR A O 1
ATOM 4153 N N . SER A 1 533 ? -39.996 -6.701 18.235 1.00 28.88 533 SER A N 1
ATOM 4154 C CA . SER A 1 533 ? -39.552 -7.841 19.025 1.00 28.88 533 SER A CA 1
ATOM 4155 C C . SER A 1 533 ? -38.861 -7.277 20.271 1.00 28.88 533 SER A C 1
ATOM 4157 O O . SER A 1 533 ? -37.842 -6.599 20.131 1.00 28.88 533 SER A O 1
ATOM 4159 N N . PRO A 1 534 ? -39.429 -7.479 21.474 1.00 40.75 534 PRO A N 1
ATOM 4160 C CA . PRO A 1 534 ? -38.712 -7.281 22.725 1.00 40.75 534 PRO A CA 1
ATOM 4161 C C . PRO A 1 534 ? -37.708 -8.433 22.907 1.00 40.75 534 PRO A C 1
ATOM 4163 O O . PRO A 1 534 ? -38.008 -9.559 22.504 1.00 40.75 534 PRO A O 1
ATOM 4166 N N . ASN A 1 535 ? -36.582 -8.158 23.576 1.00 32.78 535 ASN A N 1
ATOM 4167 C CA . ASN A 1 535 ? -35.404 -9.029 23.792 1.00 32.78 535 ASN A CA 1
ATOM 4168 C C . ASN A 1 535 ? -34.502 -9.088 22.541 1.00 32.78 535 ASN A C 1
ATOM 4170 O O . ASN A 1 535 ? -34.883 -9.673 21.533 1.00 32.78 535 ASN A O 1
ATOM 4174 N N . LEU A 1 536 ? -33.354 -8.408 22.502 1.00 30.86 536 LEU A N 1
ATOM 4175 C CA . LEU A 1 536 ? -32.149 -8.556 23.325 1.00 30.86 536 LEU A CA 1
ATOM 4176 C C . LEU A 1 536 ? -31.310 -7.270 23.265 1.00 30.86 536 LEU A C 1
ATOM 4178 O O . LEU A 1 536 ? -31.308 -6.644 22.178 1.00 30.86 536 LEU A O 1
#

InterPro domains:
  IPR045189 E3 ubiquitin ligase UBR4-like [PTHR21725] (235-526)
  IPR056530 E3 ubiquitin-protein ligase UBR4-like domain [PF24079] (289-402)

pLDDT: mean 72.38, std 21.38, range [22.03, 95.62]

Organism: Amphimedon queenslandica (NCBI:txid400682)

Secondary structure (DSSP, 8-state):
-HHHHHHHHHTT----TT-TT-SGGGS-HHHHHHHHHHHHHHHHHHHH-HHHHHHHHHHSTTHHHHHHHHHHHS-HHHHHHHHHHHHHHHHSS-TTTTTS-------------------------------PPTT---HHHHHHHHHHHHHHS-HHHHHHHHIIIIII---HHHHHHHHHHHHHHHHHS-HHHHHHHHHHHHHTGGGGGGTGGGGHHHHHHHHHHTT-------PPBPTTT--B--TTT-B-TTT--BTTB-TTT--B-SS-SS-SS-TTT---SS--------PPP--------SHHHHHHHHHHHHHHHHHHHHHHHHHHHHHHHHHHHHHHHHHS-------SSS-S-HHHHHHHHIIIIIIHHHHHHHHHHHHHHHHHHHHHHHHHHHHHHHT-----------------------------------S-SHHHHHHHHHHHHHHHHHHHHSHHHHHHTHHHHHHHIIIIISSSS-HHHHHHHHHHHHHHHTT-HHHHHHHHHHHHHHHHHHHS--------

Solvent-accessible surface area (backbone atoms only — not comparable to full-atom values): 32380 Å² total; per-residue (Å²): 122,53,64,63,54,51,50,60,67,51,72,77,63,86,84,64,96,87,43,97,77,68,39,61,80,84,53,56,72,69,57,53,51,51,48,53,53,39,52,51,52,51,36,56,47,30,59,77,39,19,65,59,44,30,51,49,43,65,75,43,65,65,48,58,49,48,52,52,53,48,52,73,32,51,62,79,91,52,44,61,59,47,53,46,46,52,32,16,38,40,62,42,47,30,88,90,65,74,86,78,82,84,80,80,86,80,90,80,86,87,84,88,80,89,86,90,88,84,89,85,92,83,86,89,79,91,72,76,88,72,78,77,74,88,83,72,64,56,64,67,60,21,24,55,44,27,42,51,53,63,72,65,51,54,71,68,62,50,53,49,46,48,42,49,39,31,36,64,43,88,50,58,55,50,21,53,52,46,42,53,40,53,51,49,40,49,72,39,30,56,72,72,55,35,53,51,54,51,51,58,55,57,69,50,53,84,55,39,40,51,38,16,70,45,28,51,56,51,54,37,47,54,34,44,75,74,72,28,91,58,73,87,57,82,52,39,44,20,66,85,78,61,48,77,14,52,82,71,92,24,48,23,89,90,78,69,45,51,32,44,28,36,77,85,79,58,55,65,46,87,67,49,68,79,58,70,48,35,90,90,74,62,54,34,96,84,56,84,90,82,83,84,84,86,81,74,96,70,58,81,64,80,84,50,87,48,74,66,51,47,53,51,48,54,53,49,43,52,56,43,50,56,52,36,51,51,35,51,52,52,47,53,52,52,49,55,53,44,53,53,48,51,51,51,62,71,68,56,80,91,71,90,78,88,92,67,101,65,96,62,62,68,63,57,53,50,46,49,46,46,49,71,44,55,43,45,50,43,51,52,52,35,50,50,41,52,45,34,44,55,38,49,50,52,39,52,50,53,38,55,52,52,53,57,55,71,72,67,78,79,92,78,90,86,89,83,86,92,84,85,88,91,85,84,89,80,95,72,94,76,92,80,83,74,97,60,87,72,72,80,65,75,30,78,48,72,67,16,49,53,32,34,51,54,51,52,52,53,52,49,46,46,45,35,70,41,70,74,54,29,66,73,49,53,86,61,50,56,59,50,45,62,74,61,37,62,84,47,80,52,77,64,54,26,51,51,46,52,52,36,52,54,48,64,29,57,98,34,71,67,56,42,48,53,53,49,52,54,50,48,54,51,51,53,60,69,66,47,76,82,74,81,73,82,84,133

Mean predicted aligned error: 20.52 Å

Sequence (536 aa):
MSVEEVFDICAGVRYDVSDPTCSLLHSTYPTLLKLIEQLRLCDEIAKTRTSNWQLFCMDRKETLPTLFTISLSVDEGLSMTLLQLLFSALSGVHPSVSSSTNKKDDSTTKPGSKDKAKRKDTKPASKPPVAAPSGTVNLELCRSICQLMMECIDDERFEQFVTRYLLQSNQSNIRWQTHSLIHTLYKYVPSDKQVHLVQLLWKLWPLIPQYGQKASQFVDILGELMGFPMVIRTSPQCPRCNAPVPAHPGVCAACGENAHQCQKCRTINYDERDPFLCISCGFSKYARFETLVEGRPTSAVDPIETEDDRKKTLLSINQLLERADKYYKELVTHRNELDQLLISLASEPVVSQSSSDSGVNRAIQLAAHLYCNSCKSSYTDLSKIIQSVLASRRELVAYDINKLHSGKVSPTSEPATPLTPISGEGSAFSLSSPVSTAPLSEGNCFGCASATLEHCITVLKALAFKPETRKLMKKDLIEELMEFNLRTGSVTLQKDVQGLLCQLTRDDLESTRNLNEFIMQRVLASIKPQRTSPNL

Foldseek 3Di:
DLQVVLVVLCVPQDDDPPDLPQAVVVDDPVSVVSNLVSLVVLLVCCQVPLVVLLVVCVVVLVRLVVLLVNLSRYDPPCNVSSLQSLLSNQFVHGPVGPPDDDDDDDDDDDDDDDDDDDDDDDDDDDDDDDPDDPDDRPLVSNLVSLQSNLVSDDLVSVLSVCCVQQQVDPFPVSNVSVLSSLLSSLVRYDPVVLVVSLVSLVVCLVVLLLRFPSCVSSLCSNLVSVVFNLCPDPQQAALPPRHRHHPPPQADPPPRQRSQADNPPRDHDPRDSQDQADPPPRDGPVDDDDDDDDDDDAQADDADDDPVSLVVLVVVLVVLVVLLVVLVVVLVVLVVVLVVLVVVVVPDDDDDDDDDDDPDDPSVVVSCCSVVPVNVVSVVSSVRSVRNSVNSVVSSVVVVVVVVVVVPDDDDDDDDDDDDDDDDDDDDDDDDDDDDDDDSPRSPDPSSVQSSLVSVLSVLQSLLVDPVSLVVCQDPNLVVLVPPQCPDDDPVSNVSSVSSLCSSCPPPPVSVVVVVVVVVVVVVVVPPPPPDDDDD